Protein AF-A0A2V7TY76-F1 (afdb_monomer_lite)

pLDDT: mean 80.86, std 16.81, range [26.09, 98.06]

Radius of gyration: 53.66 Å; chains: 1; bounding box: 111×58×142 Å

Foldseek 3Di:
DVVVVVVVVVVVVVVCCVVVPDDDPDDDDPDDPDDDPLNVDDWAKWKWWAKPQQFIATEGPVLDDDDDPPDDDDQQEDDDVPMDTPDIDIDIQQDWDWDADPVGDTDIDRNVLWHYDHRYDTGGHNVVSRPPPCPDPVNVVVVVVVVVVVVVVVVVVVVCVVDVVNVVVVVVVVVVVCCVVPPDDDPDDDDDDDPDCDVVVVDDWAKWKWWAKPQQAIATEHVVLVDDDPPPDDDDDFEPDDPPIDTQFIFIDIQQKWKWWAWQQQWTATDRNVNWHYDHRHHRTGHVCVRAPEDPPIDTQEIDIGNDQDFQKWKWWAKFQQFIATARSVLPRDHDRNTDGQARADPPMTTHYIDMDNQFFWKWWAKFQQFIAIETSVLWDHDHRYYHGGHQEADDPPMTTQDMEGEDAQKWKWWAAPLGDIDIGHVVVQDYDRGHYHGDRRDHCPDRGHTINYMYIDHDDDPDPDDDDGDRDDD

Sequence (475 aa):
KPKRIDQIVTDELKKIRDDHGDPRRTVLLDAVDEITVEDMIAEEDVAISITHGGYIKRTSISSYRAQHRGGRGRMGMRTKDEDFVDQLFIASTHSYVLIFTDRGRVHWLKVHEIPEVGPQGRGKAVVNLVQLQRLTGLERQKIVDELKEIKVLITDLRDILSKPKRIDQIVTDELKKIRDDHGDPRRTVLLDAVDEITVEDMIAEEDVAISITHGGYIKRTSISSYRAQHRGGRGRMGMRTKDEDFVDQLFIASTHSYVLIFTDRGRVHWLKVHEIPEVGPQGRGKAVVNLVQLQPREKIAAFAAVKEFVSGRYVLLATRKGIVKKTELSAFANPRAGGIIALSVEDDDALIEAVLTGGADEILLATKDGMAIHFSEEDVRPMGRAAYGVKGIELDTGDEVVALEVVAAGGTVLTVTANGYGKKTSLDEYRVQSRGGKGLINIKTTGRNGPVRDAHHRKGYDHSPEHGGHLDHRP

Secondary structure (DSSP, 8-state):
-HHHHHHHHHHHHHHHHHHH-PPP------------GGGGS---EEEEEEETTSEEEEEEGGGS----TTPPPP--S-PPTT--EEEEEEEETT-EEEEE-TTS-EEEEEGGGSPB--TTS--EEHHHHHS-TT-SHHHHHHHHHHHHHHHHHHHHHHHHHH-HHHHHHHHHHHHHHHHHHH----SS----------GGGGS---EEEEEEETT-EEEEEEGGGG-PPPTTPPPPP----STT--EEEEEEEETT-EEEEEETTSEEEEEEGGGSPB--TT---EEGGGTS-PPTT--EEEEEEES---TT-EEEEEETTSEEEEEEGGGG-S--TT-EES----TT--EEEEEEE-SS-EEEEEETTSEEEEEEGGGS-B--TT---EE-SPPPTT--EEEEEEE-TT-EEEEEETTS-EEEEEGGGS----TTS--EE-S--TTTT-SEEEEEEE-----------------

Structure (mmCIF, N/CA/C/O backbone):
data_AF-A0A2V7TY76-F1
#
_entry.id   AF-A0A2V7TY76-F1
#
loop_
_atom_site.group_PDB
_atom_site.id
_atom_site.type_symbol
_atom_site.label_atom_id
_atom_site.label_alt_id
_atom_site.label_comp_id
_atom_site.label_asym_id
_atom_site.label_entity_id
_atom_site.label_seq_id
_atom_site.pdbx_PDB_ins_code
_atom_site.Cartn_x
_atom_site.Cartn_y
_atom_site.Cartn_z
_atom_site.occupancy
_atom_site.B_iso_or_equiv
_atom_site.auth_seq_id
_atom_site.auth_comp_id
_atom_site.auth_asym_id
_atom_site.auth_atom_id
_atom_site.pdbx_PDB_model_num
ATOM 1 N N . LYS A 1 1 ? 7.248 14.989 -27.855 1.00 51.56 1 LYS A N 1
ATOM 2 C CA . LYS A 1 1 ? 6.792 15.989 -28.859 1.00 51.56 1 LYS A CA 1
ATOM 3 C C . LYS A 1 1 ? 7.811 15.997 -29.998 1.00 51.56 1 LYS A C 1
ATOM 5 O O . LYS A 1 1 ? 8.984 16.081 -29.660 1.00 51.56 1 LYS A O 1
ATOM 10 N N . PRO A 1 2 ? 7.400 15.936 -31.276 1.00 56.03 2 PRO A N 1
ATOM 11 C CA . PRO A 1 2 ? 8.298 15.790 -32.436 1.00 56.03 2 PRO A CA 1
ATOM 12 C C . PRO A 1 2 ? 9.459 16.795 -32.450 1.00 56.03 2 PRO A C 1
ATOM 14 O O . PRO A 1 2 ? 10.612 16.404 -32.524 1.00 56.03 2 PRO A O 1
ATOM 17 N N . LYS A 1 3 ? 9.170 18.069 -32.151 1.00 61.34 3 LYS A N 1
ATOM 18 C CA . LYS A 1 3 ? 10.180 19.138 -32.039 1.00 61.34 3 LYS A CA 1
ATOM 19 C C . LYS A 1 3 ? 11.286 18.890 -31.003 1.00 61.34 3 LYS A C 1
ATOM 21 O O . LYS A 1 3 ? 12.364 19.447 -31.121 1.00 61.34 3 LYS A O 1
ATOM 26 N N . ARG A 1 4 ? 11.017 18.094 -29.960 1.00 64.56 4 ARG A N 1
ATOM 27 C CA . ARG A 1 4 ? 12.020 17.751 -28.938 1.00 64.56 4 ARG A CA 1
ATOM 28 C C . ARG A 1 4 ? 12.957 16.647 -29.429 1.00 64.56 4 ARG A C 1
ATOM 30 O O . ARG A 1 4 ? 14.091 16.612 -28.987 1.00 64.56 4 ARG A O 1
ATOM 37 N N . ILE A 1 5 ? 12.489 15.783 -30.331 1.00 69.38 5 ILE A N 1
ATOM 38 C CA . ILE A 1 5 ? 13.312 14.739 -30.950 1.00 69.38 5 ILE A CA 1
ATOM 39 C C . ILE A 1 5 ? 14.269 15.386 -31.952 1.00 69.38 5 ILE A C 1
ATOM 41 O O . ILE A 1 5 ? 15.462 15.147 -31.855 1.00 69.38 5 ILE A O 1
ATOM 45 N N . ASP A 1 6 ? 13.782 16.295 -32.802 1.00 71.81 6 ASP A N 1
ATOM 46 C CA . ASP A 1 6 ? 14.646 17.043 -33.732 1.00 71.81 6 ASP A CA 1
ATOM 47 C C . ASP A 1 6 ? 15.729 17.839 -32.994 1.00 71.81 6 ASP A C 1
ATOM 49 O O . ASP A 1 6 ? 16.878 17.885 -33.428 1.00 71.81 6 ASP A O 1
ATOM 53 N N . GLN A 1 7 ? 15.379 18.427 -31.844 1.00 77.56 7 GLN A N 1
ATOM 54 C CA . GLN A 1 7 ? 16.335 19.136 -30.997 1.00 77.56 7 GLN A CA 1
ATOM 55 C C . GLN A 1 7 ? 17.410 18.187 -30.452 1.00 77.56 7 GLN A C 1
ATOM 57 O O . GLN A 1 7 ? 18.590 18.486 -30.573 1.00 77.56 7 GLN A O 1
ATOM 62 N N . ILE A 1 8 ? 17.012 17.023 -29.925 1.00 78.38 8 ILE A N 1
ATOM 63 C CA . ILE A 1 8 ? 17.945 16.015 -29.398 1.00 78.38 8 ILE A CA 1
ATOM 64 C C . ILE A 1 8 ? 18.861 15.484 -30.506 1.00 78.38 8 ILE A C 1
ATOM 66 O O . ILE A 1 8 ? 20.065 15.408 -30.303 1.00 78.38 8 ILE A O 1
ATOM 70 N N . VAL A 1 9 ? 18.322 15.191 -31.693 1.00 78.31 9 VAL A N 1
ATOM 71 C CA . VAL A 1 9 ? 19.112 14.729 -32.846 1.00 78.31 9 VAL A CA 1
ATOM 72 C C . VAL A 1 9 ? 20.100 15.805 -33.296 1.00 78.31 9 VAL A C 1
ATOM 74 O O . VAL A 1 9 ? 21.259 15.512 -33.568 1.00 78.31 9 VAL A O 1
ATOM 77 N N . THR A 1 10 ? 19.674 17.068 -33.334 1.00 79.56 10 THR A N 1
ATOM 78 C CA . THR A 1 10 ? 20.558 18.190 -33.685 1.00 79.56 10 THR A CA 1
ATOM 79 C C . THR A 1 10 ? 21.674 18.368 -32.655 1.00 79.56 10 THR A C 1
ATOM 81 O O . THR A 1 10 ? 22.819 18.638 -33.024 1.00 79.56 10 THR A O 1
ATOM 84 N N . ASP A 1 11 ? 21.351 18.213 -31.371 1.00 82.50 11 ASP A N 1
ATOM 85 C CA . ASP A 1 11 ? 22.307 18.347 -30.275 1.00 82.50 11 ASP A CA 1
ATOM 86 C C . ASP A 1 11 ? 23.301 17.170 -30.258 1.00 82.50 11 ASP A C 1
ATOM 88 O O . ASP A 1 11 ? 24.498 17.393 -30.078 1.00 82.50 11 ASP A O 1
ATOM 92 N N . GLU A 1 12 ? 22.856 15.942 -30.547 1.00 81.94 12 GLU A N 1
ATOM 93 C CA . GLU A 1 12 ? 23.747 14.785 -30.713 1.00 81.94 12 GLU A CA 1
ATOM 94 C C . GLU A 1 12 ? 24.647 14.907 -31.946 1.00 81.94 12 GLU A C 1
ATOM 96 O O . GLU A 1 12 ? 25.845 14.649 -31.847 1.00 81.94 12 GLU A O 1
ATOM 101 N N . LEU A 1 13 ? 24.127 15.366 -33.090 1.00 77.75 13 LEU A N 1
ATOM 102 C CA . LEU A 1 13 ? 24.933 15.581 -34.299 1.00 77.75 13 LEU A CA 1
ATOM 103 C C . LEU A 1 13 ? 26.002 16.659 -34.095 1.00 77.75 13 LEU A C 1
ATOM 105 O O . LEU A 1 13 ? 27.120 16.520 -34.594 1.00 77.75 13 LEU A O 1
ATOM 109 N N . LYS A 1 14 ? 25.686 17.720 -33.341 1.00 77.94 14 LYS A N 1
ATOM 110 C CA . LYS A 1 14 ? 26.686 18.715 -32.927 1.00 77.94 14 LYS A CA 1
ATOM 111 C C . LYS A 1 14 ? 27.752 18.090 -32.043 1.00 77.94 14 LYS A C 1
ATOM 113 O O . LYS A 1 14 ? 28.927 18.316 -32.295 1.00 77.94 14 LYS A O 1
ATOM 118 N N . LYS A 1 15 ? 27.348 17.278 -31.067 1.00 80.38 15 LYS A N 1
ATOM 119 C CA . LYS A 1 15 ? 28.274 16.607 -30.155 1.00 80.38 15 LYS A CA 1
ATOM 120 C C . LYS A 1 15 ? 29.231 15.676 -30.906 1.00 80.38 15 LYS A C 1
ATOM 122 O O . LYS A 1 15 ? 30.433 15.785 -30.734 1.00 80.38 15 LYS A O 1
ATOM 127 N N . ILE A 1 16 ? 28.717 14.871 -31.840 1.00 79.12 16 ILE A N 1
ATOM 128 C CA . ILE A 1 16 ? 29.528 14.001 -32.710 1.00 79.12 16 ILE A CA 1
ATOM 129 C C . ILE A 1 16 ? 30.498 14.820 -33.572 1.00 79.12 16 ILE A C 1
ATOM 131 O O . ILE A 1 16 ? 31.661 14.450 -33.711 1.00 79.12 16 ILE A O 1
ATOM 135 N N . ARG A 1 17 ? 30.041 15.936 -34.152 1.00 73.50 17 ARG A N 1
ATOM 136 C CA . ARG A 1 17 ? 30.896 16.826 -34.949 1.00 73.50 17 ARG A CA 1
ATOM 137 C C . ARG A 1 17 ? 31.987 17.484 -34.104 1.00 73.50 17 ARG A C 1
ATOM 139 O O . ARG A 1 17 ? 33.079 17.686 -34.614 1.00 73.50 17 ARG A O 1
ATOM 146 N N . ASP A 1 18 ? 31.697 17.843 -32.861 1.00 77.06 18 ASP A N 1
ATOM 147 C CA . ASP A 1 18 ? 32.663 18.500 -31.982 1.00 77.06 18 ASP A CA 1
ATOM 148 C C . ASP A 1 18 ? 33.666 17.477 -31.398 1.00 77.06 18 ASP A C 1
ATOM 150 O O . ASP A 1 18 ? 34.850 17.786 -31.288 1.00 77.06 18 ASP A O 1
ATOM 154 N N . ASP A 1 19 ? 33.228 16.239 -31.128 1.00 78.31 19 ASP A N 1
ATOM 155 C CA . ASP A 1 19 ? 34.069 15.146 -30.612 1.00 78.31 19 ASP A CA 1
ATOM 156 C C . ASP A 1 19 ? 34.956 14.498 -31.700 1.00 78.31 19 ASP A C 1
ATOM 158 O O . ASP A 1 19 ? 36.057 14.026 -31.411 1.00 78.31 19 ASP A O 1
ATOM 162 N N . HIS A 1 20 ? 34.495 14.472 -32.958 1.00 77.12 20 HIS A N 1
ATOM 163 C CA . HIS A 1 20 ? 35.175 13.808 -34.085 1.00 77.12 20 HIS A CA 1
ATOM 164 C C . HIS A 1 20 ? 35.512 14.749 -35.254 1.00 77.12 20 HIS A C 1
ATOM 166 O O . HIS A 1 20 ? 35.843 14.296 -36.353 1.00 77.12 20 HIS A O 1
ATOM 172 N N . GLY A 1 21 ? 35.401 16.060 -35.046 1.00 62.66 21 GLY A N 1
ATOM 173 C CA . GLY A 1 21 ? 35.669 17.070 -36.062 1.00 62.66 21 GLY A CA 1
ATOM 174 C C . GLY A 1 21 ? 37.159 17.219 -36.330 1.00 62.66 21 GLY A C 1
ATOM 175 O O . GLY A 1 21 ? 37.885 17.782 -35.517 1.00 62.66 21 GLY A O 1
ATOM 176 N N . ASP A 1 22 ? 37.601 16.769 -37.500 1.00 72.44 22 ASP A N 1
ATOM 177 C CA . ASP A 1 22 ? 38.977 16.949 -37.957 1.00 72.44 22 ASP A CA 1
ATOM 178 C C . ASP A 1 22 ? 39.088 18.170 -38.891 1.00 72.44 22 ASP A C 1
ATOM 180 O O . ASP A 1 22 ? 38.204 18.402 -39.728 1.00 72.44 22 ASP A O 1
ATOM 184 N N . PRO A 1 23 ? 40.176 18.959 -38.814 1.00 61.03 23 PRO A N 1
ATOM 185 C CA . PRO A 1 23 ? 40.422 20.019 -39.779 1.00 61.03 23 PRO A CA 1
ATOM 186 C C . PRO A 1 23 ? 40.577 19.425 -41.182 1.00 61.03 23 PRO A C 1
ATOM 188 O O . PRO A 1 23 ? 41.178 18.364 -41.381 1.00 61.03 23 PRO A O 1
ATOM 191 N N . ARG A 1 24 ? 40.040 20.127 -42.185 1.00 59.12 24 ARG A N 1
ATOM 192 C CA . ARG A 1 24 ? 40.115 19.697 -43.583 1.00 59.12 24 ARG A CA 1
ATOM 193 C C . ARG A 1 24 ? 41.585 19.568 -43.992 1.00 59.12 24 ARG A C 1
ATOM 195 O O . ARG A 1 24 ? 42.316 20.551 -44.014 1.00 59.12 24 ARG A O 1
ATOM 202 N N . ARG A 1 25 ? 42.009 18.347 -44.326 1.00 63.25 25 ARG A N 1
ATOM 203 C CA . ARG A 1 25 ? 43.404 18.030 -44.690 1.00 63.25 25 ARG A CA 1
ATOM 204 C C . ARG A 1 25 ? 43.747 18.353 -46.149 1.00 63.25 25 ARG A C 1
ATOM 206 O O . ARG A 1 25 ? 44.901 18.236 -46.543 1.00 63.25 25 ARG A O 1
ATOM 213 N N . THR A 1 26 ? 42.755 18.742 -46.949 1.00 56.16 26 THR A N 1
ATOM 214 C CA . THR A 1 26 ? 42.905 19.099 -48.364 1.00 56.16 26 THR A CA 1
ATOM 215 C C . THR A 1 26 ? 42.568 20.568 -48.599 1.00 56.16 26 THR A C 1
ATOM 217 O O . THR A 1 26 ? 41.610 21.099 -48.033 1.00 56.16 26 THR A O 1
ATOM 220 N N . VAL A 1 27 ? 43.347 21.215 -49.465 1.00 55.50 27 VAL A N 1
ATOM 221 C CA . VAL A 1 27 ? 43.114 22.578 -49.958 1.00 55.50 27 VAL A CA 1
ATOM 222 C C . VAL A 1 27 ? 42.645 22.467 -51.405 1.00 55.50 27 VAL A C 1
ATOM 224 O O . VAL A 1 27 ? 43.266 21.761 -52.196 1.00 55.50 27 VAL A O 1
ATOM 227 N N . LEU A 1 28 ? 41.540 23.130 -51.746 1.00 48.59 28 LEU A N 1
ATOM 228 C CA . LEU A 1 28 ? 41.142 23.314 -53.141 1.00 48.59 28 LEU A CA 1
ATOM 229 C C . LEU A 1 28 ? 41.952 24.485 -53.699 1.00 48.59 28 LEU A C 1
ATOM 231 O O . LEU A 1 28 ? 41.842 25.603 -53.202 1.00 48.59 28 LEU A O 1
ATOM 235 N N . LEU A 1 29 ? 42.803 24.201 -54.682 1.00 40.28 29 LEU A N 1
ATOM 236 C CA . LEU A 1 29 ? 43.486 25.217 -55.472 1.00 40.28 29 LEU A CA 1
ATOM 237 C C . LEU A 1 29 ? 42.551 25.626 -56.612 1.00 40.28 29 LEU A C 1
ATOM 239 O O . LEU A 1 29 ? 42.327 24.840 -57.531 1.00 40.28 29 LEU A O 1
ATOM 243 N N . ASP A 1 30 ? 42.018 26.846 -56.550 1.00 45.06 30 ASP A N 1
ATOM 244 C CA . ASP A 1 30 ? 41.365 27.495 -57.691 1.00 45.06 30 ASP A CA 1
ATOM 245 C C . ASP A 1 30 ? 42.445 27.922 -58.695 1.00 45.06 30 ASP A C 1
ATOM 247 O O . ASP A 1 30 ? 42.882 29.070 -58.730 1.00 45.06 30 ASP A O 1
ATOM 251 N N . ALA A 1 31 ? 42.936 26.961 -59.472 1.00 47.25 31 ALA A N 1
ATOM 252 C CA . ALA A 1 31 ? 43.725 27.213 -60.668 1.00 47.25 31 ALA A CA 1
ATOM 253 C C . ALA A 1 31 ? 43.574 26.016 -61.606 1.00 47.25 31 ALA A C 1
ATOM 255 O O . ALA A 1 31 ? 44.325 25.045 -61.527 1.00 47.25 31 ALA A O 1
ATOM 256 N N . VAL A 1 32 ? 42.584 26.082 -62.489 1.00 44.44 32 VAL A N 1
ATOM 257 C CA . VAL A 1 32 ? 42.601 25.296 -63.721 1.00 44.44 32 VAL A CA 1
ATOM 258 C C . VAL A 1 32 ? 42.246 26.260 -64.842 1.00 44.44 32 VAL A C 1
ATOM 260 O O . VAL A 1 32 ? 41.092 26.362 -65.248 1.00 44.44 32 VAL A O 1
ATOM 263 N N . ASP A 1 33 ? 43.248 27.005 -65.304 1.00 45.59 33 ASP A N 1
ATOM 264 C CA . ASP A 1 33 ? 43.256 27.376 -66.715 1.00 45.59 33 ASP A CA 1
ATOM 265 C C . ASP A 1 33 ? 43.289 26.058 -67.506 1.00 45.59 33 ASP A C 1
ATOM 267 O O . ASP A 1 33 ? 43.984 25.114 -67.114 1.00 45.59 33 ASP A O 1
ATOM 271 N N . GLU A 1 34 ? 42.458 25.947 -68.543 1.00 51.25 34 GLU A N 1
ATOM 272 C CA . GLU A 1 34 ? 42.319 24.740 -69.361 1.00 51.25 34 GLU A CA 1
ATOM 273 C C . GLU A 1 34 ? 43.696 24.268 -69.851 1.00 51.25 34 GLU A C 1
ATOM 275 O O . GLU A 1 34 ? 44.279 24.868 -70.749 1.00 51.25 34 GLU A O 1
ATOM 280 N N . ILE A 1 35 ? 44.215 23.181 -69.268 1.00 52.81 35 ILE A N 1
ATOM 281 C CA . ILE A 1 35 ? 45.401 22.496 -69.787 1.00 52.81 35 ILE A CA 1
ATOM 282 C C . ILE A 1 35 ? 45.016 21.970 -71.166 1.00 52.81 35 ILE A C 1
ATOM 284 O O . ILE A 1 35 ? 44.191 21.058 -71.288 1.00 52.81 35 ILE A O 1
ATOM 288 N N . THR A 1 36 ? 45.592 22.550 -72.212 1.00 55.66 36 THR A N 1
ATOM 289 C CA . THR A 1 36 ? 45.412 22.028 -73.562 1.00 55.66 36 THR A CA 1
ATOM 290 C C . THR A 1 36 ? 46.313 20.808 -73.742 1.00 55.66 36 THR A C 1
ATOM 292 O O . THR A 1 36 ? 47.343 20.660 -73.087 1.00 55.66 36 THR A O 1
ATOM 295 N N . VAL A 1 37 ? 45.953 19.896 -74.649 1.00 54.59 37 VAL A N 1
ATOM 296 C CA . VAL A 1 37 ? 46.792 18.719 -74.967 1.00 54.59 37 VAL A CA 1
ATOM 297 C C . VAL A 1 37 ? 48.213 19.137 -75.390 1.00 54.59 37 VAL A C 1
ATOM 299 O O . VAL A 1 37 ? 49.159 18.372 -75.230 1.00 54.59 37 VAL A O 1
ATOM 302 N N . GLU A 1 38 ? 48.369 20.363 -75.891 1.00 55.94 38 GLU A N 1
ATOM 303 C CA . GLU A 1 38 ? 49.632 20.960 -76.330 1.00 55.94 38 GLU A CA 1
ATOM 304 C C . GLU A 1 38 ? 50.581 21.257 -75.158 1.00 55.94 38 GLU A C 1
ATOM 306 O O . GLU A 1 38 ? 51.792 21.092 -75.312 1.00 55.94 38 GLU A O 1
ATOM 311 N N . ASP A 1 39 ? 50.035 21.579 -73.981 1.00 56.41 39 ASP A N 1
ATOM 312 C CA . ASP A 1 39 ? 50.787 21.841 -72.745 1.00 56.41 39 ASP A CA 1
ATOM 313 C C . ASP A 1 39 ? 51.310 20.549 -72.090 1.00 56.41 39 ASP A C 1
ATOM 315 O O . ASP A 1 39 ? 52.220 20.579 -71.261 1.00 56.41 39 ASP A O 1
ATOM 319 N N . MET A 1 40 ? 50.745 19.393 -72.463 1.00 59.50 40 MET A N 1
ATOM 320 C CA . MET A 1 40 ? 51.156 18.074 -71.961 1.00 59.50 40 MET A CA 1
ATOM 321 C C . MET A 1 40 ? 52.259 17.414 -72.803 1.00 59.50 40 MET A C 1
ATOM 323 O O . MET A 1 40 ? 52.826 16.402 -72.382 1.00 59.50 40 MET A O 1
ATOM 327 N N . ILE A 1 41 ? 52.552 17.937 -73.997 1.00 66.50 41 ILE A N 1
ATOM 328 C CA . ILE A 1 41 ? 53.585 17.398 -74.890 1.00 66.50 41 ILE A CA 1
ATOM 329 C C . ILE A 1 41 ? 54.893 18.128 -74.593 1.00 66.50 41 ILE A C 1
ATOM 331 O O . ILE A 1 41 ? 54.955 19.351 -74.667 1.00 66.50 41 ILE A O 1
ATOM 335 N N . ALA A 1 42 ? 55.951 17.382 -74.270 1.00 67.44 42 ALA A N 1
ATOM 336 C CA . ALA A 1 42 ? 57.272 17.964 -74.063 1.00 67.44 42 ALA A CA 1
ATOM 337 C C . ALA A 1 42 ? 57.788 18.586 -75.369 1.00 67.44 42 ALA A C 1
ATOM 339 O O . ALA A 1 42 ? 57.750 17.935 -76.412 1.00 67.44 42 ALA A O 1
ATOM 340 N N . GLU A 1 43 ? 58.268 19.828 -75.308 1.00 78.06 43 GLU A N 1
ATOM 341 C CA . GLU A 1 43 ? 58.945 20.462 -76.436 1.00 78.06 43 GLU A CA 1
ATOM 342 C C . GLU A 1 43 ? 60.310 19.791 -76.640 1.00 78.06 43 GLU A C 1
ATOM 344 O O . GLU A 1 43 ? 61.230 19.955 -75.837 1.00 78.06 43 GLU A O 1
ATOM 349 N N . GLU A 1 44 ? 60.429 18.987 -77.697 1.00 82.06 44 GLU A N 1
ATOM 350 C CA . GLU A 1 44 ? 61.683 18.339 -78.078 1.00 82.06 44 GLU A CA 1
ATOM 351 C C . GLU A 1 44 ? 61.951 18.454 -79.582 1.00 82.06 44 GLU A C 1
ATOM 353 O O . GLU A 1 44 ? 61.038 18.439 -80.413 1.00 82.06 44 GLU A O 1
ATOM 358 N N . ASP A 1 45 ? 63.233 18.526 -79.940 1.00 85.25 45 ASP A N 1
ATOM 359 C CA . ASP A 1 45 ? 63.669 18.440 -81.329 1.00 85.25 45 ASP A CA 1
ATOM 360 C C . ASP A 1 45 ? 63.680 16.979 -81.791 1.00 85.25 45 ASP A C 1
ATOM 362 O O . ASP A 1 45 ? 64.365 16.111 -81.233 1.00 85.25 45 ASP A O 1
ATOM 366 N N . VAL A 1 46 ? 62.941 16.705 -82.865 1.00 87.81 46 VAL A N 1
ATOM 367 C CA . VAL A 1 46 ? 62.808 15.369 -83.452 1.00 87.81 46 VAL A CA 1
ATOM 368 C C . VAL A 1 46 ? 63.275 15.359 -84.903 1.00 87.81 46 VAL A C 1
ATOM 370 O O . VAL A 1 46 ? 63.120 16.331 -85.642 1.00 87.81 46 VAL A O 1
ATOM 373 N N . ALA A 1 47 ? 63.838 14.231 -85.339 1.00 86.81 47 ALA A N 1
ATOM 374 C CA . ALA A 1 47 ? 64.175 14.009 -86.738 1.00 86.81 47 ALA A CA 1
ATOM 375 C C . ALA A 1 47 ? 62.939 13.503 -87.494 1.00 86.81 47 ALA A C 1
ATOM 377 O O . ALA A 1 47 ? 62.352 12.480 -87.129 1.00 86.81 47 ALA A O 1
ATOM 378 N N . ILE A 1 48 ? 62.563 14.197 -88.565 1.00 88.00 48 ILE A N 1
ATOM 379 C CA . ILE A 1 48 ? 61.446 13.843 -89.442 1.00 88.00 48 ILE A CA 1
ATOM 380 C C . ILE A 1 48 ? 62.013 13.290 -90.741 1.00 88.00 48 ILE A C 1
ATOM 382 O O . ILE A 1 48 ? 62.806 13.949 -91.409 1.00 88.00 48 ILE A O 1
ATOM 386 N N . SER A 1 49 ? 61.592 12.079 -91.106 1.00 86.25 49 SER A N 1
ATOM 387 C CA . SER A 1 49 ? 62.010 11.419 -92.349 1.00 86.25 49 SER A CA 1
ATOM 388 C C . SER A 1 49 ? 60.807 11.124 -93.233 1.00 86.25 49 SER A C 1
ATOM 390 O O . SER A 1 49 ? 59.799 10.593 -92.756 1.00 86.25 49 SER A O 1
ATOM 392 N N . ILE A 1 50 ? 60.932 11.476 -94.514 1.00 85.81 50 ILE A N 1
ATOM 393 C CA . ILE A 1 50 ? 59.934 11.254 -95.561 1.00 85.81 50 ILE A CA 1
ATOM 394 C C . ILE A 1 50 ? 60.573 10.404 -96.659 1.00 85.81 50 ILE A C 1
ATOM 396 O O . ILE A 1 50 ? 61.646 10.741 -97.160 1.00 85.81 50 ILE A O 1
ATOM 400 N N . THR A 1 51 ? 59.938 9.292 -97.022 1.00 84.81 51 THR A N 1
ATOM 401 C CA . THR A 1 51 ? 60.397 8.433 -98.125 1.00 84.81 51 THR A CA 1
ATOM 402 C C . THR A 1 51 ? 59.833 8.872 -99.465 1.00 84.81 51 THR A C 1
ATOM 404 O O . THR A 1 51 ? 58.762 9.480 -99.520 1.00 84.81 51 THR A O 1
ATOM 407 N N . HIS A 1 52 ? 60.516 8.505 -100.550 1.00 81.88 52 HIS A N 1
ATOM 408 C CA . HIS A 1 52 ? 60.040 8.721 -101.917 1.00 81.88 52 HIS A CA 1
ATOM 409 C C . HIS A 1 52 ? 58.668 8.059 -102.155 1.00 81.88 52 HIS A C 1
ATOM 411 O O . HIS A 1 52 ? 57.791 8.639 -102.790 1.00 81.88 52 HIS A O 1
ATOM 417 N N . GLY A 1 53 ? 58.420 6.893 -101.545 1.00 76.25 53 GLY A N 1
ATOM 418 C CA . GLY A 1 53 ? 57.111 6.226 -101.515 1.00 76.25 53 GLY A CA 1
ATOM 419 C C . GLY A 1 53 ? 56.024 6.914 -100.667 1.00 76.25 53 GLY A C 1
ATOM 420 O O . GLY A 1 53 ? 54.947 6.342 -100.480 1.00 76.25 53 GLY A O 1
ATOM 421 N N . GLY A 1 54 ? 56.288 8.106 -100.119 1.00 79.06 54 GLY A N 1
ATOM 422 C CA . GLY A 1 54 ? 55.313 8.938 -99.414 1.00 79.06 54 GLY A CA 1
ATOM 423 C C . GLY A 1 54 ? 55.022 8.512 -97.974 1.00 79.06 54 GLY A C 1
ATOM 424 O O . GLY A 1 54 ? 53.910 8.740 -97.497 1.00 79.06 54 GLY A O 1
ATOM 425 N N . TYR A 1 55 ? 55.972 7.885 -97.269 1.00 85.12 55 TYR A N 1
ATOM 426 C CA . TYR A 1 55 ? 55.838 7.551 -95.843 1.00 85.12 55 TYR A CA 1
ATOM 427 C C . TYR A 1 55 ? 56.564 8.572 -94.970 1.00 85.12 55 TYR A C 1
ATOM 429 O O . TYR A 1 55 ? 57.720 8.869 -95.235 1.00 85.12 55 TYR A O 1
ATOM 437 N N . ILE A 1 56 ? 55.919 9.045 -93.900 1.00 87.50 56 ILE A N 1
ATOM 438 C CA . ILE A 1 56 ? 56.477 10.003 -92.936 1.00 87.50 56 ILE A CA 1
ATOM 439 C C . ILE A 1 56 ? 56.536 9.412 -91.521 1.00 87.50 56 ILE A C 1
ATOM 441 O O . ILE A 1 56 ? 55.630 8.682 -91.095 1.00 87.50 56 ILE A O 1
ATOM 445 N N . LYS A 1 57 ? 57.609 9.723 -90.787 1.00 87.56 57 LYS A N 1
ATOM 446 C CA . LYS A 1 57 ? 57.759 9.432 -89.350 1.00 87.56 57 LYS A CA 1
ATOM 447 C C . LYS A 1 57 ? 58.563 10.514 -88.635 1.00 87.56 57 LYS A C 1
ATOM 449 O O . LYS A 1 57 ? 59.399 11.163 -89.267 1.00 87.56 57 LYS A O 1
ATOM 454 N N . ARG A 1 58 ? 58.367 10.617 -87.317 1.00 89.31 58 ARG A N 1
ATOM 455 C CA . ARG A 1 58 ? 59.261 11.333 -86.399 1.00 89.31 58 ARG A CA 1
ATOM 456 C C . ARG A 1 58 ? 60.017 10.339 -85.520 1.00 89.31 58 ARG A C 1
ATOM 458 O O . ARG A 1 58 ? 59.491 9.282 -85.169 1.00 89.31 58 ARG A O 1
ATOM 465 N N . THR A 1 59 ? 61.252 10.661 -85.177 1.00 85.50 59 THR A N 1
ATOM 466 C CA . THR A 1 59 ? 62.103 9.855 -84.299 1.00 85.50 59 THR A CA 1
ATOM 467 C C . THR A 1 59 ? 62.879 10.814 -83.403 1.00 85.50 59 THR A C 1
ATOM 469 O O . THR A 1 59 ? 63.501 11.748 -83.911 1.00 85.50 59 THR A O 1
ATOM 472 N N . SER A 1 60 ? 62.866 10.599 -82.085 1.00 83.44 60 SER A N 1
ATOM 473 C CA . SER A 1 60 ? 63.660 11.420 -81.160 1.00 83.44 60 SER A CA 1
ATOM 474 C C . SER A 1 60 ? 65.145 11.391 -81.546 1.00 83.44 60 SER A C 1
ATOM 476 O O . SER A 1 60 ? 65.701 10.323 -81.830 1.00 83.44 60 SER A O 1
ATOM 478 N N . ILE A 1 61 ? 65.807 12.554 -81.554 1.00 78.06 61 ILE A N 1
ATOM 479 C CA . ILE A 1 61 ? 67.232 12.677 -81.920 1.00 78.06 61 ILE A CA 1
ATOM 480 C C . ILE A 1 61 ? 68.105 11.822 -80.998 1.00 78.06 61 ILE A C 1
ATOM 482 O O . ILE A 1 61 ? 69.051 11.184 -81.457 1.00 78.06 61 ILE A O 1
ATOM 486 N N . SER A 1 62 ? 67.725 11.723 -79.722 1.00 73.31 62 SER A N 1
ATOM 487 C CA . SER A 1 62 ? 68.383 10.873 -78.722 1.00 73.31 62 SER A CA 1
ATOM 488 C C . SER A 1 62 ? 68.458 9.390 -79.128 1.00 73.31 62 SER A C 1
ATOM 490 O O . SER A 1 62 ? 69.379 8.674 -78.731 1.00 73.31 62 SER A O 1
ATOM 492 N N . SER A 1 63 ? 67.530 8.922 -79.972 1.00 70.38 63 SER A N 1
ATOM 493 C CA . SER A 1 63 ? 67.513 7.545 -80.481 1.00 70.38 63 SER A CA 1
ATOM 494 C C . SER A 1 63 ? 68.586 7.283 -81.547 1.00 70.38 63 SER A C 1
ATOM 496 O O . SER A 1 63 ? 68.926 6.123 -81.816 1.00 70.38 63 SER A O 1
ATOM 498 N N . TYR A 1 64 ? 69.158 8.331 -82.148 1.00 66.94 64 TYR A N 1
ATOM 499 C CA . TYR A 1 64 ? 70.318 8.227 -83.026 1.00 66.94 64 TYR A CA 1
ATOM 500 C C . TYR A 1 64 ? 71.600 8.316 -82.184 1.00 66.94 64 TYR A C 1
ATOM 502 O O . TYR A 1 64 ? 71.938 9.355 -81.628 1.00 66.94 64 TYR A O 1
ATOM 510 N N . ARG A 1 65 ? 72.353 7.210 -82.080 1.00 59.03 65 ARG A N 1
ATOM 511 C CA . ARG A 1 65 ? 73.667 7.229 -81.408 1.00 59.03 65 ARG A CA 1
ATOM 512 C C . ARG A 1 65 ? 74.631 8.148 -82.163 1.00 59.03 65 ARG A C 1
ATOM 514 O O . ARG A 1 65 ? 74.787 7.984 -83.372 1.00 59.03 65 ARG A O 1
ATOM 521 N N . ALA A 1 66 ? 75.344 9.010 -81.437 1.00 55.22 66 ALA A N 1
ATOM 522 C CA . ALA A 1 66 ? 76.462 9.781 -81.974 1.00 55.22 66 ALA A CA 1
ATOM 523 C C . ALA A 1 66 ? 77.496 8.842 -82.626 1.00 55.22 66 ALA A C 1
ATOM 525 O O . ALA A 1 66 ? 77.957 7.882 -82.003 1.00 55.22 66 ALA A O 1
ATOM 526 N N . GLN A 1 67 ? 77.834 9.093 -83.892 1.00 56.41 67 GLN A N 1
ATOM 527 C CA . GLN A 1 67 ? 78.875 8.365 -84.617 1.00 56.41 67 GLN A CA 1
ATOM 528 C C . GLN A 1 67 ? 80.075 9.281 -84.857 1.00 56.41 67 GLN A C 1
ATOM 530 O O . GLN A 1 67 ? 79.921 10.449 -85.207 1.00 56.41 67 GLN A O 1
ATOM 535 N N . HIS A 1 68 ? 81.282 8.740 -84.697 1.00 47.12 68 HIS A N 1
ATOM 536 C CA . HIS A 1 68 ? 82.502 9.423 -85.113 1.00 47.12 68 HIS A CA 1
ATOM 537 C C . HIS A 1 68 ? 82.666 9.365 -86.637 1.00 47.12 68 HIS A C 1
ATOM 539 O O . HIS A 1 68 ? 82.200 8.437 -87.306 1.00 47.12 68 HIS A O 1
ATOM 545 N N . ARG A 1 69 ? 83.348 10.374 -87.184 1.00 36.44 69 ARG A N 1
ATOM 546 C CA . ARG A 1 69 ? 83.624 10.515 -88.618 1.00 36.44 69 ARG A CA 1
ATOM 547 C C . ARG A 1 69 ? 84.314 9.242 -89.146 1.00 36.44 69 ARG A C 1
ATOM 549 O O . ARG A 1 69 ? 85.348 8.853 -88.617 1.00 36.44 69 ARG A O 1
ATOM 556 N N . GLY A 1 70 ? 83.736 8.597 -90.166 1.00 51.28 70 GLY A N 1
ATOM 557 C CA . GLY A 1 70 ? 84.272 7.371 -90.788 1.00 51.28 70 GLY A CA 1
ATOM 558 C C . GLY A 1 70 ? 83.634 6.040 -90.347 1.00 51.28 70 GLY A C 1
ATOM 559 O O . GLY A 1 70 ? 84.069 4.984 -90.800 1.00 51.28 70 GLY A O 1
ATOM 560 N N . GLY A 1 71 ? 82.605 6.050 -89.491 1.00 55.94 71 GLY A N 1
ATOM 561 C CA . GLY A 1 71 ? 81.862 4.836 -89.124 1.00 55.94 71 GLY A CA 1
ATOM 562 C C . GLY A 1 71 ? 80.993 4.268 -90.260 1.00 55.94 71 GLY A C 1
ATOM 563 O O . GLY A 1 71 ? 80.498 5.008 -91.108 1.00 55.94 71 GLY A O 1
ATOM 564 N N . ARG A 1 72 ? 80.750 2.945 -90.258 1.00 51.59 72 ARG A N 1
ATOM 565 C CA . ARG A 1 72 ? 79.703 2.334 -91.101 1.00 51.59 72 ARG A CA 1
ATOM 566 C C . ARG A 1 72 ? 78.339 2.879 -90.657 1.00 51.59 72 ARG A C 1
ATOM 568 O O . ARG A 1 72 ? 77.945 2.688 -89.504 1.00 51.59 72 ARG A O 1
ATOM 575 N N . GLY A 1 73 ? 77.647 3.572 -91.562 1.00 55.56 73 GLY A N 1
ATOM 576 C CA . GLY A 1 73 ? 76.349 4.193 -91.292 1.00 55.56 73 GLY A CA 1
ATOM 577 C C . GLY A 1 73 ? 75.320 3.188 -90.763 1.00 55.56 73 GLY A C 1
ATOM 578 O O . GLY A 1 73 ? 75.311 2.019 -91.152 1.00 55.56 73 GLY A O 1
ATOM 579 N N . ARG A 1 74 ? 74.457 3.634 -89.843 1.00 61.28 74 ARG A N 1
ATOM 580 C CA . ARG A 1 74 ? 73.320 2.840 -89.352 1.00 61.28 74 ARG A CA 1
ATOM 581 C C . ARG A 1 74 ? 72.103 3.072 -90.243 1.00 61.28 74 ARG A C 1
ATOM 583 O O . ARG A 1 74 ? 71.825 4.200 -90.631 1.00 61.28 74 ARG A O 1
ATOM 590 N N . MET A 1 75 ? 71.344 2.011 -90.500 1.00 59.09 75 MET A N 1
ATOM 591 C CA . MET A 1 75 ? 70.067 2.099 -91.209 1.00 59.09 75 MET A CA 1
ATOM 592 C C . MET A 1 75 ? 69.071 2.946 -90.396 1.00 59.09 75 MET A C 1
ATOM 594 O O . MET A 1 75 ? 68.674 2.550 -89.299 1.00 59.09 75 MET A O 1
ATOM 598 N N . GLY A 1 76 ? 68.717 4.126 -90.918 1.00 59.59 76 GLY A N 1
ATOM 599 C CA . GLY A 1 76 ? 67.851 5.118 -90.260 1.00 59.59 76 GLY A CA 1
ATOM 600 C C . GLY A 1 76 ? 66.357 5.008 -90.595 1.00 59.59 76 GLY A C 1
ATOM 601 O O . GLY A 1 76 ? 65.533 5.642 -89.937 1.00 59.59 76 GLY A O 1
ATOM 602 N N . MET A 1 77 ? 65.998 4.208 -91.602 1.00 65.44 77 MET A N 1
ATOM 603 C CA . MET A 1 77 ? 64.627 3.810 -91.921 1.00 65.44 77 MET A CA 1
ATOM 604 C C . MET A 1 77 ? 64.667 2.511 -92.726 1.00 65.44 77 MET A C 1
ATOM 606 O O . MET A 1 77 ? 65.508 2.364 -93.609 1.00 65.44 77 MET A O 1
ATOM 610 N N . ARG A 1 78 ? 63.786 1.556 -92.412 1.00 65.88 78 ARG A N 1
ATOM 611 C CA . ARG A 1 78 ? 63.642 0.325 -93.195 1.00 65.88 78 ARG A CA 1
ATOM 612 C C . ARG A 1 78 ? 62.679 0.591 -94.349 1.00 65.88 78 ARG A C 1
ATOM 614 O O . ARG A 1 78 ? 61.491 0.816 -94.114 1.00 65.88 78 ARG A O 1
ATOM 621 N N . THR A 1 79 ? 63.193 0.585 -95.568 1.00 61.88 79 THR A N 1
ATOM 622 C CA . THR A 1 79 ? 62.417 0.747 -96.800 1.00 61.88 79 THR A CA 1
ATOM 623 C C . THR A 1 79 ? 62.128 -0.618 -97.438 1.00 61.88 79 THR A C 1
ATOM 625 O O . THR A 1 79 ? 62.736 -1.623 -97.060 1.00 61.88 79 THR A O 1
ATOM 628 N N . LYS A 1 80 ? 61.125 -0.702 -98.323 1.00 64.69 80 LYS A N 1
ATOM 629 C CA . LYS A 1 80 ? 60.976 -1.875 -99.206 1.00 64.69 80 LYS A CA 1
ATOM 630 C C . LYS A 1 80 ? 62.081 -1.829 -100.263 1.00 64.69 80 LYS A C 1
ATOM 632 O O . LYS A 1 80 ? 62.628 -0.752 -100.488 1.00 64.69 80 LYS A O 1
ATOM 637 N N . ASP A 1 81 ? 62.371 -2.963 -100.899 1.00 58.38 81 ASP A N 1
ATOM 638 C CA . ASP A 1 81 ? 63.273 -3.002 -102.052 1.00 58.38 81 ASP A CA 1
ATOM 639 C C . ASP A 1 81 ? 62.868 -1.883 -103.034 1.00 58.38 81 ASP A C 1
ATOM 641 O O . ASP A 1 81 ? 61.705 -1.807 -103.429 1.00 58.38 81 ASP A O 1
ATOM 645 N N . GLU A 1 82 ? 63.816 -0.977 -103.311 1.00 66.38 82 GLU A N 1
ATOM 646 C CA . GLU A 1 82 ? 63.719 0.246 -104.141 1.00 66.38 82 GLU A CA 1
ATOM 647 C C . GLU A 1 82 ? 63.167 1.559 -103.520 1.00 66.38 82 GLU A C 1
ATOM 649 O O . GLU A 1 82 ? 63.266 2.594 -104.174 1.00 66.38 82 GLU A O 1
ATOM 654 N N . ASP A 1 83 ? 62.678 1.609 -102.269 1.00 74.31 83 ASP A N 1
ATOM 655 C CA . ASP A 1 83 ? 62.289 2.887 -101.613 1.00 74.31 83 ASP A CA 1
ATOM 656 C C . ASP A 1 83 ? 63.465 3.495 -100.808 1.00 74.31 83 ASP A C 1
ATOM 658 O O . ASP A 1 83 ? 64.293 2.775 -100.242 1.00 74.31 83 ASP A O 1
ATOM 662 N N . PHE A 1 84 ? 63.558 4.826 -100.737 1.00 76.62 84 PHE A N 1
ATOM 663 C CA . PHE A 1 84 ? 64.630 5.552 -100.037 1.00 76.62 84 PHE A CA 1
ATOM 664 C C . PHE A 1 84 ? 64.099 6.818 -99.349 1.00 76.62 84 PHE A C 1
ATOM 666 O O . PHE A 1 84 ? 63.018 7.312 -99.663 1.00 76.62 84 PHE A O 1
ATOM 673 N N . VAL A 1 85 ? 64.841 7.328 -98.361 1.00 78.69 85 VAL A N 1
ATOM 674 C CA . VAL A 1 85 ? 64.505 8.592 -97.685 1.00 78.69 85 VAL A CA 1
ATOM 675 C C . VAL A 1 85 ? 64.813 9.746 -98.636 1.00 78.69 85 VAL A C 1
ATOM 677 O O . VAL A 1 85 ? 65.972 9.945 -98.988 1.00 78.69 85 VAL A O 1
ATOM 680 N N . ASP A 1 86 ? 63.780 10.479 -99.042 1.00 82.06 86 ASP A N 1
ATOM 681 C CA . ASP A 1 86 ? 63.868 11.610 -99.972 1.00 82.06 86 ASP A CA 1
ATOM 682 C C . ASP A 1 86 ? 64.140 12.922 -99.222 1.00 82.06 86 ASP A C 1
ATOM 684 O O . ASP A 1 86 ? 64.939 13.749 -99.652 1.00 82.06 86 ASP A O 1
ATOM 688 N N . GLN A 1 87 ? 63.532 13.085 -98.040 1.00 83.12 87 GLN A N 1
ATOM 689 C CA . GLN A 1 87 ? 63.726 14.262 -97.191 1.00 83.12 87 GLN A CA 1
ATOM 690 C C . GLN A 1 87 ? 63.968 13.874 -95.731 1.00 83.12 87 GLN A C 1
ATOM 692 O O . GLN A 1 87 ? 63.292 13.006 -95.173 1.00 83.12 87 GLN A O 1
ATOM 697 N N . LEU A 1 88 ? 64.928 14.558 -95.105 1.00 85.50 88 LEU A N 1
ATOM 698 C CA . LEU A 1 88 ? 65.255 14.454 -93.686 1.00 85.50 88 LEU A CA 1
ATOM 699 C C . LEU A 1 88 ? 65.519 15.857 -93.134 1.00 85.50 88 LEU A C 1
ATOM 701 O O . LEU A 1 88 ? 66.393 16.561 -93.636 1.00 85.50 88 LEU A O 1
ATOM 705 N N . PHE A 1 89 ? 64.791 16.247 -92.093 1.00 87.38 89 PHE A N 1
ATOM 706 C CA . PHE A 1 89 ? 64.987 17.523 -91.404 1.00 87.38 89 PHE A CA 1
ATOM 707 C C . PHE A 1 89 ? 64.651 17.395 -89.916 1.00 87.38 89 PHE A C 1
ATOM 709 O O . PHE A 1 89 ? 64.054 16.409 -89.484 1.00 87.38 89 PHE A O 1
ATOM 716 N N . ILE A 1 90 ? 65.074 18.379 -89.126 1.00 87.94 90 ILE A N 1
ATOM 717 C CA . ILE A 1 90 ? 64.800 18.457 -87.688 1.00 87.94 90 ILE A CA 1
ATOM 718 C C . ILE A 1 90 ? 63.766 19.556 -87.459 1.00 87.94 90 ILE A C 1
ATOM 720 O O . ILE A 1 90 ? 63.868 20.624 -88.064 1.00 87.94 90 ILE A O 1
ATOM 724 N N . ALA A 1 91 ? 62.780 19.287 -86.609 1.00 88.12 91 ALA A N 1
ATOM 725 C CA . ALA A 1 91 ? 61.800 20.272 -86.169 1.00 88.12 91 ALA A CA 1
ATOM 726 C C . ALA A 1 91 ? 61.383 20.001 -84.718 1.00 88.12 91 ALA A C 1
ATOM 728 O O . ALA A 1 91 ? 61.397 18.848 -84.278 1.00 88.12 91 ALA A O 1
ATOM 729 N N . SER A 1 92 ? 60.967 21.054 -84.012 1.00 88.00 92 SER A N 1
ATOM 730 C CA . SER A 1 92 ? 60.354 20.938 -82.686 1.00 88.00 92 SER A CA 1
ATOM 731 C C . SER A 1 92 ? 58.964 20.298 -82.795 1.00 88.00 92 SER A C 1
ATOM 733 O O . SER A 1 92 ? 58.236 20.522 -83.770 1.00 88.00 92 SER A O 1
ATOM 735 N N . THR A 1 93 ? 58.572 19.514 -81.791 1.00 85.44 93 THR A N 1
ATOM 736 C CA . THR A 1 93 ? 57.255 18.857 -81.682 1.00 85.44 93 THR A CA 1
ATOM 737 C C . THR A 1 93 ? 56.058 19.798 -81.816 1.00 85.44 93 THR A C 1
ATOM 739 O O . THR A 1 93 ? 54.997 19.364 -82.277 1.00 85.44 93 THR A O 1
ATOM 742 N N . HIS A 1 94 ? 56.228 21.077 -81.475 1.00 84.88 94 HIS A N 1
ATOM 743 C CA . HIS A 1 94 ? 55.182 22.107 -81.532 1.00 84.88 94 HIS A CA 1
ATOM 744 C C . HIS A 1 94 ? 55.151 22.868 -82.862 1.00 84.88 94 HIS A C 1
ATOM 746 O O . HIS A 1 94 ? 54.258 23.679 -83.101 1.00 84.88 94 HIS A O 1
ATOM 752 N N . SER A 1 95 ? 56.106 22.602 -83.755 1.00 86.31 95 SER A N 1
ATOM 753 C CA . SER A 1 95 ? 56.164 23.242 -85.069 1.00 86.31 95 SER A CA 1
ATOM 754 C C . SER A 1 95 ? 55.137 22.660 -86.049 1.00 86.31 95 SER A C 1
ATOM 756 O O . SER A 1 95 ? 54.614 21.554 -85.883 1.00 86.31 95 SER A O 1
ATOM 758 N N . TYR A 1 96 ? 54.882 23.408 -87.123 1.00 84.25 96 TYR A N 1
ATOM 759 C CA . TYR A 1 96 ? 54.097 22.952 -88.268 1.00 84.25 96 TYR A CA 1
ATOM 760 C C . TYR A 1 96 ? 55.014 22.589 -89.434 1.00 84.25 96 TYR A C 1
ATOM 762 O O . TYR A 1 96 ? 55.957 23.315 -89.746 1.00 84.25 96 TYR A O 1
ATOM 770 N N . VAL A 1 97 ? 54.690 21.499 -90.125 1.00 84.94 97 VAL A N 1
ATOM 771 C CA . VAL A 1 97 ? 55.311 21.116 -91.396 1.00 84.94 97 VAL A CA 1
ATOM 772 C C . VAL A 1 97 ? 54.334 21.402 -92.525 1.00 84.94 97 VAL A C 1
ATOM 774 O O . VAL A 1 97 ? 53.179 20.980 -92.482 1.00 84.94 97 VAL A O 1
ATOM 777 N N . LEU A 1 98 ? 54.809 22.110 -93.547 1.00 83.06 98 LEU A N 1
ATOM 778 C CA . LEU A 1 98 ? 54.069 22.384 -94.774 1.00 83.06 98 LEU A CA 1
ATOM 779 C C . LEU A 1 98 ? 54.500 21.379 -95.846 1.00 83.06 98 LEU A C 1
ATOM 781 O O . LEU A 1 98 ? 55.634 21.408 -96.318 1.00 83.06 98 LEU A O 1
ATOM 785 N N . ILE A 1 99 ? 53.592 20.486 -96.228 1.00 78.94 99 ILE A N 1
ATOM 786 C CA . ILE A 1 99 ? 53.813 19.471 -97.256 1.00 78.94 99 ILE A CA 1
ATOM 787 C C . ILE A 1 99 ? 53.217 19.973 -98.569 1.00 78.94 99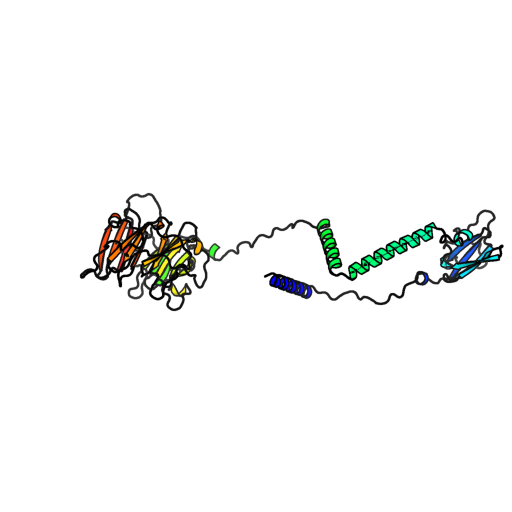 ILE A C 1
ATOM 789 O O . ILE A 1 99 ? 51.997 20.098 -98.707 1.00 78.94 99 ILE A O 1
ATOM 793 N N . PHE A 1 100 ? 54.088 20.246 -99.536 1.00 79.50 100 PHE A N 1
ATOM 794 C CA . PHE A 1 100 ? 53.712 20.632 -100.891 1.00 79.50 100 PHE A CA 1
ATOM 795 C C . PHE A 1 100 ? 53.612 19.382 -101.765 1.00 79.50 100 PHE A C 1
ATOM 797 O O . PHE A 1 100 ? 54.529 18.567 -101.813 1.00 79.50 100 PHE A O 1
ATOM 804 N N . THR A 1 101 ? 52.484 19.223 -102.448 1.00 72.88 101 THR A N 1
ATOM 805 C CA . THR A 1 101 ? 52.253 18.119 -103.390 1.00 72.88 101 THR A CA 1
ATOM 806 C C . THR A 1 101 ? 52.648 18.523 -104.810 1.00 72.88 101 THR A C 1
ATOM 808 O O . THR A 1 101 ? 52.599 19.701 -105.166 1.00 72.88 101 THR A O 1
ATOM 811 N N . ASP A 1 102 ? 52.963 17.538 -105.649 1.00 71.44 102 ASP A N 1
ATOM 812 C CA . ASP A 1 102 ? 53.221 17.689 -107.092 1.00 71.44 102 ASP A CA 1
ATOM 813 C C . ASP A 1 102 ? 52.058 18.354 -107.859 1.00 71.44 102 ASP A C 1
ATOM 815 O O . ASP A 1 102 ? 52.260 18.996 -108.887 1.00 71.44 102 ASP A O 1
ATOM 819 N N . ARG A 1 103 ? 50.836 18.262 -107.322 1.00 73.75 103 ARG A N 1
ATOM 820 C CA . ARG A 1 103 ? 49.623 18.935 -107.820 1.00 73.75 103 ARG A CA 1
ATOM 821 C C . ARG A 1 103 ? 49.430 20.362 -107.287 1.00 73.75 103 ARG A C 1
ATOM 823 O O . ARG A 1 103 ? 48.338 20.912 -107.426 1.00 73.75 103 ARG A O 1
ATOM 830 N N . GLY A 1 104 ? 50.439 20.948 -106.639 1.00 69.44 104 GLY A N 1
ATOM 831 C CA . GLY A 1 104 ? 50.421 22.333 -106.156 1.00 69.44 104 GLY A CA 1
ATOM 832 C C . GLY A 1 104 ? 49.553 22.583 -104.917 1.00 69.44 104 GLY A C 1
ATOM 833 O O . GLY A 1 104 ? 49.261 23.735 -104.602 1.00 69.44 104 GLY A O 1
ATOM 834 N N . ARG A 1 105 ? 49.116 21.535 -104.203 1.00 71.94 105 ARG A N 1
ATOM 835 C CA . ARG A 1 105 ? 48.399 21.682 -102.920 1.00 71.94 105 ARG A CA 1
ATOM 836 C C . ARG A 1 105 ? 49.376 21.729 -101.757 1.00 71.94 105 ARG A C 1
ATOM 838 O O . ARG A 1 105 ? 50.355 20.985 -101.763 1.00 71.94 105 ARG A O 1
ATOM 845 N N . VAL A 1 106 ? 49.049 22.541 -100.756 1.00 75.50 106 VAL A N 1
ATOM 846 C CA . VAL A 1 106 ? 49.796 22.667 -99.501 1.00 75.50 106 VAL A CA 1
ATOM 847 C C . VAL A 1 106 ? 48.979 22.061 -98.368 1.00 75.50 106 VAL A C 1
ATOM 849 O O . VAL A 1 106 ? 47.790 22.355 -98.235 1.00 75.50 106 VAL A O 1
ATOM 852 N N . HIS A 1 107 ? 49.618 21.237 -97.546 1.00 76.69 107 HIS A N 1
ATOM 853 C CA . HIS A 1 107 ? 49.031 20.663 -96.340 1.00 76.69 107 HIS A CA 1
ATOM 854 C C . HIS A 1 107 ? 49.869 21.051 -95.126 1.00 76.69 107 HIS A C 1
ATOM 856 O O . HIS A 1 107 ? 51.068 20.800 -95.113 1.00 76.69 107 HIS A O 1
ATOM 862 N N . TRP A 1 108 ? 49.250 21.650 -94.110 1.00 80.62 108 TRP A N 1
ATOM 863 C CA . TRP A 1 108 ? 49.879 21.819 -92.801 1.00 80.62 108 TRP A CA 1
ATOM 864 C C . TRP A 1 108 ? 49.711 20.543 -91.964 1.00 80.62 108 TRP A C 1
ATOM 866 O O . TRP A 1 108 ? 48.690 19.864 -92.052 1.00 80.62 108 TRP A O 1
ATOM 876 N N . LEU A 1 109 ? 50.709 20.191 -91.162 1.00 81.62 109 LEU A N 1
ATOM 877 C CA . LEU A 1 109 ? 50.634 19.084 -90.210 1.00 81.62 109 LEU A CA 1
ATOM 878 C C . LEU A 1 109 ? 51.414 19.476 -88.955 1.00 81.62 109 LEU A C 1
ATOM 880 O O . LEU A 1 109 ? 52.550 19.941 -89.078 1.00 81.62 109 LEU A O 1
ATOM 884 N N . LYS A 1 110 ? 50.829 19.310 -87.764 1.00 83.94 110 LYS A N 1
ATOM 885 C CA . LYS A 1 110 ? 51.578 19.520 -86.516 1.00 83.94 110 LYS A CA 1
ATOM 886 C C . LYS A 1 110 ? 52.569 18.377 -86.330 1.00 83.94 110 LYS A C 1
ATOM 888 O O . LYS A 1 110 ? 52.220 17.213 -86.535 1.00 83.94 110 LYS A O 1
ATOM 893 N N . VAL A 1 111 ? 53.805 18.685 -85.936 1.00 85.44 111 VAL A N 1
ATOM 894 C CA . VAL A 1 111 ? 54.870 17.671 -85.842 1.00 85.44 111 VAL A CA 1
ATOM 895 C C . VAL A 1 111 ? 54.496 16.537 -84.882 1.00 85.44 111 VAL A C 1
ATOM 897 O O . VAL A 1 111 ? 54.726 15.376 -85.214 1.00 85.44 111 VAL A O 1
ATOM 900 N N . HIS A 1 112 ? 53.854 16.823 -83.746 1.00 82.94 112 HIS A N 1
ATOM 901 C CA . HIS A 1 112 ? 53.426 15.783 -82.800 1.00 82.94 112 HIS A CA 1
ATOM 902 C C . HIS A 1 112 ? 52.359 14.809 -83.350 1.00 82.94 112 HIS A C 1
ATOM 904 O O . HIS A 1 112 ? 52.225 13.703 -82.827 1.00 82.94 112 HIS A O 1
ATOM 910 N N . GLU A 1 113 ? 51.620 15.170 -84.407 1.00 81.31 113 GLU A N 1
ATOM 911 C CA . GLU A 1 113 ? 50.640 14.288 -85.069 1.00 81.31 113 GLU A CA 1
ATOM 912 C C . GLU A 1 113 ? 51.312 13.263 -86.003 1.00 81.31 113 GLU A C 1
ATOM 914 O O . GLU A 1 113 ? 50.701 12.262 -86.394 1.00 81.31 113 GLU A O 1
ATOM 919 N N . ILE A 1 114 ? 52.586 13.478 -86.350 1.00 85.31 114 ILE A N 1
ATOM 920 C CA . ILE A 1 114 ? 53.394 12.525 -87.112 1.00 85.31 114 ILE A CA 1
ATOM 921 C C . ILE A 1 114 ? 53.698 11.314 -86.212 1.00 85.31 114 ILE A C 1
ATOM 923 O O . ILE A 1 114 ? 54.110 11.486 -85.060 1.00 85.31 114 ILE A O 1
ATOM 927 N N . PRO A 1 115 ? 53.547 10.072 -86.712 1.00 85.19 115 PRO A N 1
ATOM 928 C CA . PRO A 1 115 ? 53.802 8.877 -85.916 1.00 85.19 115 PRO A CA 1
ATOM 929 C C . PRO A 1 115 ? 55.253 8.827 -85.430 1.00 85.19 115 PRO A C 1
ATOM 931 O O . PRO A 1 115 ? 56.192 8.881 -86.232 1.00 85.19 115 PRO A O 1
ATOM 934 N N . GLU A 1 116 ? 55.417 8.673 -84.118 1.00 85.44 116 GLU A N 1
ATOM 935 C CA . GLU A 1 116 ? 56.714 8.434 -83.500 1.00 85.44 116 GLU A CA 1
ATOM 936 C C . GLU A 1 116 ? 57.099 6.971 -83.636 1.00 85.44 116 GLU A C 1
ATOM 938 O O . GLU A 1 116 ? 56.389 6.066 -83.193 1.00 85.44 116 GLU A O 1
ATOM 943 N N . VAL A 1 117 ? 58.224 6.732 -84.297 1.00 83.25 117 VAL A N 1
ATOM 944 C CA . VAL A 1 117 ? 58.704 5.383 -84.562 1.00 83.25 117 VAL A CA 1
ATOM 945 C C . VAL A 1 117 ? 60.212 5.361 -84.367 1.00 83.25 117 VAL A C 1
ATOM 947 O O . VAL A 1 117 ? 60.915 6.271 -84.806 1.00 83.25 117 VAL A O 1
ATOM 950 N N . GLY A 1 118 ? 60.731 4.305 -83.736 1.00 76.06 118 GLY A N 1
ATOM 951 C CA . GLY A 1 118 ? 62.174 4.129 -83.573 1.00 76.06 118 GLY A CA 1
ATOM 952 C C . GLY A 1 118 ? 62.927 4.100 -84.919 1.00 76.06 118 GLY A C 1
ATOM 953 O O . GLY A 1 118 ? 62.316 3.891 -85.975 1.00 76.06 118 GLY A O 1
ATOM 954 N N . PRO A 1 119 ? 64.269 4.234 -84.915 1.00 69.00 119 PRO A N 1
ATOM 955 C CA . PRO A 1 119 ? 65.065 4.375 -86.139 1.00 69.00 119 PRO A CA 1
ATOM 956 C C . PRO A 1 119 ? 64.795 3.290 -87.195 1.00 69.00 119 PRO A C 1
ATOM 958 O O . PRO A 1 119 ? 64.753 3.568 -88.386 1.00 69.00 119 PRO A O 1
ATOM 961 N N . GLN A 1 120 ? 64.523 2.049 -86.787 1.00 67.75 120 GLN A N 1
ATOM 962 C CA . GLN A 1 120 ? 64.296 0.944 -87.728 1.00 67.75 120 GLN A CA 1
ATOM 963 C C . GLN A 1 120 ? 62.835 0.732 -88.146 1.00 67.75 120 GLN A C 1
ATOM 965 O O . GLN A 1 120 ? 62.573 -0.078 -89.036 1.00 67.75 120 GLN A O 1
ATOM 970 N N . GLY A 1 121 ? 61.874 1.420 -87.527 1.00 70.88 121 GLY A N 1
ATOM 971 C CA . GLY A 1 121 ? 60.464 1.214 -87.836 1.00 70.88 121 GLY A CA 1
ATOM 972 C C . GLY A 1 121 ? 59.980 2.035 -89.034 1.00 70.88 121 GLY A C 1
ATOM 973 O O . GLY A 1 121 ? 60.600 3.022 -89.453 1.00 70.88 121 GLY A O 1
ATOM 974 N N . ARG A 1 122 ? 58.859 1.577 -89.599 1.00 71.50 122 ARG A N 1
ATOM 975 C CA . ARG A 1 122 ? 58.191 2.173 -90.758 1.00 71.50 122 ARG A CA 1
ATOM 976 C C . ARG A 1 122 ? 57.211 3.256 -90.298 1.00 71.50 122 ARG A C 1
ATOM 978 O O . ARG A 1 122 ? 56.465 3.034 -89.351 1.00 71.50 122 ARG A O 1
ATOM 985 N N . GLY A 1 123 ? 57.217 4.403 -90.976 1.00 78.62 123 GLY A N 1
ATOM 986 C CA . GLY A 1 123 ? 56.240 5.478 -90.771 1.00 78.62 123 GLY A CA 1
ATOM 987 C C . GLY A 1 123 ? 54.856 5.167 -91.350 1.00 78.62 123 GLY A C 1
ATOM 988 O O . GLY A 1 123 ? 54.595 4.050 -91.805 1.00 78.62 123 GLY A O 1
ATOM 989 N N . LYS A 1 124 ? 53.971 6.170 -91.385 1.00 82.19 124 LYS A N 1
ATOM 990 C CA . LYS A 1 124 ? 52.653 6.086 -92.049 1.00 82.19 124 LYS A CA 1
ATOM 991 C C . LYS A 1 124 ? 52.672 6.830 -93.383 1.00 82.19 124 LYS A C 1
ATOM 993 O O . LYS A 1 124 ? 53.426 7.781 -93.543 1.00 82.19 124 LYS A O 1
ATOM 998 N N . ALA A 1 125 ? 51.838 6.409 -94.332 1.00 78.50 125 ALA A N 1
ATOM 999 C CA . ALA A 1 125 ? 51.685 7.117 -95.601 1.00 78.50 125 ALA A CA 1
ATOM 1000 C C . ALA A 1 125 ? 51.112 8.527 -95.363 1.00 78.50 125 ALA A C 1
ATOM 1002 O O . ALA A 1 125 ? 50.087 8.663 -94.692 1.00 78.50 125 ALA A O 1
ATOM 1003 N N . VAL A 1 126 ? 51.740 9.555 -95.940 1.00 74.12 126 VAL A N 1
ATOM 1004 C CA . VAL A 1 126 ? 51.358 10.973 -95.804 1.00 74.12 126 VAL A CA 1
ATOM 1005 C C . VAL A 1 126 ? 49.901 11.193 -96.218 1.00 74.12 126 VAL A C 1
ATOM 1007 O O . VAL A 1 126 ? 49.161 11.899 -95.540 1.00 74.12 126 VAL A O 1
ATOM 1010 N N . VAL A 1 127 ? 49.443 10.510 -97.271 1.00 67.94 127 VAL A N 1
ATOM 1011 C CA . VAL A 1 127 ? 48.061 10.601 -97.776 1.00 67.94 127 VAL A CA 1
ATOM 1012 C C . VAL A 1 127 ? 47.021 10.225 -96.712 1.00 67.94 127 VAL A C 1
ATOM 1014 O O . VAL A 1 127 ? 45.956 10.835 -96.657 1.00 67.94 127 VAL A O 1
ATOM 1017 N N . ASN A 1 128 ? 47.337 9.280 -95.821 1.00 69.44 128 ASN A N 1
ATOM 1018 C CA . ASN A 1 128 ? 46.414 8.837 -94.771 1.00 69.44 128 ASN A CA 1
ATOM 1019 C C . ASN A 1 128 ? 46.335 9.816 -93.591 1.00 69.44 128 ASN A C 1
ATOM 1021 O O . ASN A 1 128 ? 45.375 9.760 -92.832 1.00 69.44 128 ASN A O 1
ATOM 1025 N N . LEU A 1 129 ? 47.334 10.687 -93.421 1.00 66.56 129 LEU A N 1
ATOM 1026 C CA . LEU A 1 129 ? 47.349 11.706 -92.364 1.00 66.56 129 LEU A CA 1
ATOM 1027 C C . LEU A 1 129 ? 46.570 12.965 -92.778 1.00 66.56 129 LEU A C 1
ATOM 1029 O O . LEU A 1 129 ? 46.085 13.699 -91.928 1.00 66.56 129 LEU A O 1
ATOM 1033 N N . VAL A 1 130 ? 46.436 13.197 -94.088 1.00 60.84 130 VAL A N 1
ATOM 1034 C CA . VAL A 1 130 ? 45.868 14.422 -94.675 1.00 60.84 130 VAL A CA 1
ATOM 1035 C C . VAL A 1 130 ? 44.398 14.258 -95.095 1.00 60.84 130 VAL A C 1
ATOM 1037 O O . VAL A 1 130 ? 43.685 15.244 -95.297 1.00 60.84 130 VAL A O 1
ATOM 1040 N N . GLN A 1 131 ? 43.898 13.025 -95.224 1.00 55.41 131 GLN A N 1
ATOM 1041 C CA . GLN A 1 131 ? 42.480 12.791 -95.493 1.00 55.41 131 GLN A CA 1
ATOM 1042 C C . GLN A 1 131 ? 41.630 13.220 -94.289 1.00 55.41 131 GLN A C 1
ATOM 1044 O O . GLN A 1 131 ? 41.695 12.620 -93.221 1.00 55.41 131 GLN A O 1
ATOM 1049 N N . LEU A 1 132 ? 40.804 14.251 -94.502 1.00 53.59 132 LEU A N 1
ATOM 1050 C CA . LEU A 1 132 ? 39.696 14.706 -93.655 1.00 53.59 132 LEU A CA 1
ATOM 1051 C C . LEU A 1 132 ? 38.766 13.539 -93.260 1.00 53.59 132 LEU A C 1
ATOM 1053 O O . LEU A 1 132 ? 37.675 13.387 -93.803 1.00 53.59 132 LEU A O 1
ATOM 1057 N N . GLN A 1 133 ? 39.157 12.728 -92.277 1.00 53.03 133 GLN A N 1
ATOM 1058 C CA . GLN A 1 133 ? 38.284 11.698 -91.702 1.00 53.03 133 GLN A CA 1
ATOM 1059 C C . GLN A 1 133 ? 37.171 12.293 -90.818 1.00 53.03 133 GLN A C 1
ATOM 1061 O O . GLN A 1 133 ? 36.262 11.572 -90.426 1.00 53.03 133 GLN A O 1
ATOM 1066 N N . ARG A 1 134 ? 37.169 13.612 -90.568 1.00 50.66 134 ARG A N 1
ATOM 1067 C CA . ARG A 1 134 ? 36.149 14.303 -89.753 1.00 50.66 134 ARG A CA 1
ATOM 1068 C C . ARG A 1 134 ? 34.932 14.841 -90.527 1.00 50.66 134 ARG A C 1
ATOM 1070 O O . ARG A 1 134 ? 34.011 15.353 -89.905 1.00 50.66 134 ARG A O 1
ATOM 1077 N N . LEU A 1 135 ? 34.892 14.735 -91.861 1.00 48.59 135 LEU A N 1
ATOM 1078 C CA . LEU A 1 135 ? 33.782 15.245 -92.697 1.00 48.59 135 LEU A CA 1
ATOM 1079 C C . LEU A 1 135 ? 32.930 14.135 -93.337 1.00 48.59 135 LEU A C 1
ATOM 1081 O O . LEU A 1 135 ? 32.350 14.322 -94.405 1.00 48.59 135 LEU A O 1
ATOM 1085 N N . THR A 1 136 ? 32.823 12.968 -92.704 1.00 57.97 136 THR A N 1
ATOM 1086 C CA . THR A 1 136 ? 31.782 12.001 -93.083 1.00 57.97 136 THR A CA 1
ATOM 1087 C C . THR A 1 136 ? 30.467 12.384 -92.396 1.00 57.97 136 THR A C 1
ATOM 1089 O O . THR A 1 136 ? 30.471 12.857 -91.259 1.00 57.97 136 THR A O 1
ATOM 1092 N N . GLY A 1 137 ? 29.318 12.188 -93.058 1.00 61.50 137 GLY A N 1
ATOM 1093 C CA . GLY A 1 137 ? 28.006 12.464 -92.446 1.00 61.50 137 GLY A CA 1
ATOM 1094 C C . GLY A 1 137 ? 27.787 11.718 -91.119 1.00 61.50 137 GLY A C 1
ATOM 1095 O O . GLY A 1 137 ? 27.112 12.232 -90.234 1.00 61.50 137 GLY A O 1
ATOM 1096 N N . LEU A 1 138 ? 28.434 10.558 -90.958 1.00 63.59 138 LEU A N 1
ATOM 1097 C CA . LEU A 1 138 ? 28.428 9.735 -89.745 1.00 63.59 138 LEU A CA 1
ATOM 1098 C C . LEU A 1 138 ? 29.174 10.375 -88.564 1.00 63.59 138 LEU A C 1
ATOM 1100 O O . LEU A 1 138 ? 28.655 10.357 -87.455 1.00 63.59 138 LEU A O 1
ATOM 1104 N N . GLU A 1 139 ? 30.349 10.973 -88.774 1.00 63.09 139 GLU A N 1
ATOM 1105 C CA . GLU A 1 139 ? 31.080 11.675 -87.703 1.00 63.09 139 GLU A CA 1
ATOM 1106 C C . GLU A 1 139 ? 30.355 12.959 -87.276 1.00 63.09 139 GLU A C 1
ATOM 1108 O O . GLU A 1 139 ? 30.252 13.252 -86.088 1.00 63.09 139 GLU A O 1
ATOM 1113 N N . ARG A 1 140 ? 29.746 13.683 -88.228 1.00 69.19 140 ARG A N 1
ATOM 1114 C CA . ARG A 1 140 ? 28.878 14.825 -87.899 1.00 69.19 140 ARG A CA 1
ATOM 1115 C C . ARG A 1 140 ? 27.669 14.389 -87.072 1.00 69.19 140 ARG A C 1
ATOM 1117 O O . ARG A 1 140 ? 27.307 15.093 -86.135 1.00 69.19 140 ARG A O 1
ATOM 1124 N N . GLN A 1 141 ? 27.058 13.254 -87.407 1.00 77.56 141 GLN A N 1
ATOM 1125 C CA . GLN A 1 141 ? 25.932 12.721 -86.645 1.00 77.56 141 GLN A CA 1
ATOM 1126 C C . GLN A 1 141 ? 26.358 12.332 -85.224 1.00 77.56 141 GLN A C 1
ATOM 1128 O O . GLN A 1 141 ? 25.699 12.759 -84.286 1.00 77.56 141 GLN A O 1
ATOM 1133 N N . LYS A 1 142 ? 27.503 11.655 -85.050 1.00 79.12 142 LYS A N 1
ATOM 1134 C CA . LYS A 1 142 ? 28.053 11.351 -83.716 1.00 79.12 142 LYS A CA 1
ATOM 1135 C C . LYS A 1 142 ? 28.268 12.603 -82.870 1.00 79.12 142 LYS A C 1
ATOM 1137 O O . LYS A 1 142 ? 27.854 12.619 -81.723 1.00 79.12 142 LYS A O 1
ATOM 1142 N N . ILE A 1 143 ? 28.852 13.660 -83.438 1.00 79.88 143 ILE A N 1
ATOM 1143 C CA . ILE A 1 143 ? 29.069 14.925 -82.715 1.00 79.88 143 ILE A CA 1
ATOM 1144 C C . ILE A 1 143 ? 27.732 15.575 -82.335 1.00 79.88 143 ILE A C 1
ATOM 1146 O O . ILE A 1 143 ? 27.601 16.152 -81.259 1.00 79.88 143 ILE A O 1
ATOM 1150 N N . VAL A 1 144 ? 26.722 15.499 -83.207 1.00 83.06 144 VAL A N 1
ATOM 1151 C CA . VAL A 1 144 ? 25.377 16.017 -82.914 1.00 83.06 144 VAL A CA 1
ATOM 1152 C C . VAL A 1 144 ? 24.691 15.200 -81.816 1.00 83.06 144 VAL A C 1
ATOM 1154 O O . VAL A 1 144 ? 24.045 15.791 -80.949 1.00 83.06 144 VAL A O 1
ATOM 1157 N N . ASP A 1 145 ? 24.846 13.878 -81.832 1.00 87.44 145 ASP A N 1
ATOM 1158 C CA . ASP A 1 145 ? 24.293 12.973 -80.823 1.00 87.44 145 ASP A CA 1
ATOM 1159 C C . ASP A 1 145 ? 24.993 13.168 -79.469 1.00 87.44 145 ASP A C 1
ATOM 1161 O O . ASP A 1 145 ? 24.322 13.378 -78.462 1.00 87.44 145 ASP A O 1
ATOM 1165 N N . GLU A 1 146 ? 26.323 13.256 -79.452 1.00 86.62 146 GLU A N 1
ATOM 1166 C CA . GLU A 1 146 ? 27.123 13.543 -78.255 1.00 86.62 146 GLU A CA 1
ATOM 1167 C C . GLU A 1 146 ? 26.781 14.922 -77.674 1.00 86.62 146 GLU A C 1
ATOM 1169 O O . GLU A 1 146 ? 26.529 15.069 -76.479 1.00 86.62 146 GLU A O 1
ATOM 1174 N N . LEU A 1 147 ? 26.649 15.947 -78.522 1.00 89.06 147 LEU A N 1
ATOM 1175 C CA . LEU A 1 147 ? 26.213 17.275 -78.091 1.00 89.06 147 LEU A CA 1
ATOM 1176 C C . LEU A 1 147 ? 24.783 17.260 -77.530 1.00 89.06 147 LEU A C 1
ATOM 1178 O O . LEU A 1 147 ? 24.462 18.049 -76.637 1.00 89.06 147 LEU A O 1
ATOM 1182 N N . LYS A 1 148 ? 23.909 16.381 -78.031 1.00 90.31 148 LYS A N 1
ATOM 1183 C CA . LYS A 1 148 ? 22.557 16.192 -77.492 1.00 90.31 148 LYS A CA 1
ATOM 1184 C C . LYS A 1 148 ? 22.600 15.504 -76.127 1.00 90.31 148 LYS A C 1
ATOM 1186 O O . LYS A 1 148 ? 21.930 15.982 -75.214 1.00 90.31 148 LYS A O 1
ATOM 1191 N N . GLU A 1 149 ? 23.394 14.452 -75.968 1.00 92.38 149 GLU A N 1
ATOM 1192 C CA . GLU A 1 149 ? 23.585 13.740 -74.697 1.00 92.38 149 GLU A CA 1
ATOM 1193 C C . GLU A 1 149 ? 24.187 14.649 -73.625 1.00 92.38 149 GLU A C 1
ATOM 1195 O O . GLU A 1 149 ? 23.635 14.761 -72.530 1.00 92.38 149 GLU A O 1
ATOM 1200 N N . ILE A 1 150 ? 25.241 15.393 -73.967 1.00 90.75 150 ILE A N 1
ATOM 1201 C CA . ILE A 1 150 ? 25.873 16.359 -73.063 1.00 90.75 150 ILE A CA 1
ATOM 1202 C C . ILE A 1 150 ? 24.877 17.451 -72.663 1.00 90.75 150 ILE A C 1
ATOM 1204 O O . ILE A 1 150 ? 24.807 17.819 -71.492 1.00 90.75 150 ILE A O 1
ATOM 1208 N N . LYS A 1 151 ? 24.052 17.958 -73.590 1.00 89.38 151 LYS A N 1
ATOM 1209 C CA . LYS A 1 151 ? 23.003 18.936 -73.245 1.00 89.38 151 LYS A CA 1
ATOM 1210 C C . LYS A 1 151 ? 21.967 18.362 -72.282 1.00 89.38 151 LYS A C 1
ATOM 1212 O O . LYS A 1 151 ? 21.571 19.066 -71.355 1.00 89.38 151 LYS A O 1
ATOM 1217 N N . VAL A 1 152 ? 21.537 17.116 -72.486 1.00 92.88 152 VAL A N 1
ATOM 1218 C CA . VAL A 1 152 ? 20.617 16.429 -71.565 1.00 92.88 152 VAL A CA 1
ATOM 1219 C C . VAL A 1 152 ? 21.260 16.285 -70.187 1.00 92.88 152 VAL A C 1
ATOM 1221 O O . VAL A 1 152 ? 20.629 16.640 -69.193 1.00 92.88 152 VAL A O 1
ATOM 1224 N N . LEU A 1 153 ? 22.526 15.868 -70.132 1.00 89.50 153 LEU A N 1
ATOM 1225 C CA . LEU A 1 153 ? 23.283 15.733 -68.890 1.00 89.50 153 LEU A CA 1
ATOM 1226 C C . LEU A 1 153 ? 23.430 17.074 -68.160 1.00 89.50 153 LEU A C 1
ATOM 1228 O O . LEU A 1 153 ? 23.175 17.152 -66.964 1.00 89.50 153 LEU A O 1
ATOM 1232 N N . ILE A 1 154 ? 23.779 18.152 -68.867 1.00 90.19 154 ILE A N 1
ATOM 1233 C CA . ILE A 1 154 ? 23.893 19.495 -68.278 1.00 90.19 154 ILE A CA 1
ATOM 1234 C C . ILE A 1 154 ? 22.556 19.945 -67.687 1.00 90.19 154 ILE A C 1
ATOM 1236 O O . ILE A 1 154 ? 22.530 20.515 -66.594 1.00 90.19 154 ILE A O 1
ATOM 1240 N N . THR A 1 155 ? 21.448 19.720 -68.396 1.00 91.31 155 THR A N 1
ATOM 1241 C CA . THR A 1 155 ? 20.116 20.061 -67.885 1.00 91.31 155 THR A CA 1
ATOM 1242 C C . THR A 1 155 ? 19.789 19.258 -66.632 1.00 91.31 155 THR A C 1
ATOM 1244 O O . THR A 1 155 ? 19.284 19.832 -65.668 1.00 91.31 155 THR A O 1
ATOM 1247 N N . ASP A 1 156 ? 20.122 17.970 -66.610 1.00 87.88 156 ASP A N 1
ATOM 1248 C CA . ASP A 1 156 ? 19.885 17.118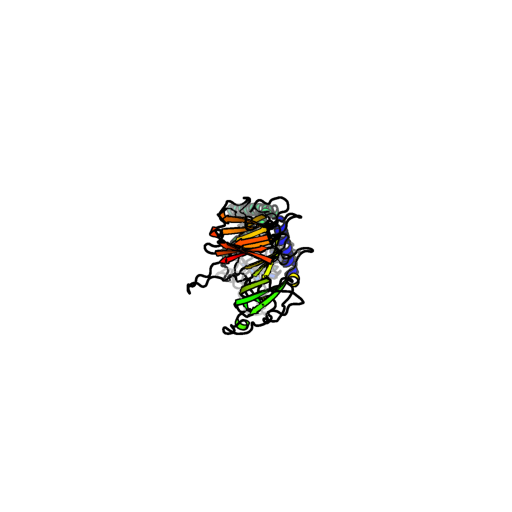 -65.450 1.00 87.88 156 ASP A CA 1
ATOM 1249 C C . ASP A 1 156 ? 20.722 17.541 -64.234 1.00 87.88 156 ASP A C 1
ATOM 1251 O O . ASP A 1 156 ? 20.180 17.762 -63.152 1.00 87.88 156 ASP A O 1
ATOM 1255 N N . LEU A 1 157 ? 22.023 17.778 -64.432 1.00 89.75 157 LEU A N 1
ATOM 1256 C CA . LEU A 1 157 ? 22.932 18.258 -63.389 1.00 89.75 157 LEU A CA 1
ATOM 1257 C C . LEU A 1 157 ? 22.497 19.622 -62.833 1.00 89.75 157 LEU A C 1
ATOM 1259 O O . LEU A 1 157 ? 22.533 19.839 -61.622 1.00 89.75 157 LEU A O 1
ATOM 1263 N N . ARG A 1 158 ? 22.027 20.541 -63.686 1.00 86.25 158 ARG A N 1
ATOM 1264 C CA . ARG A 1 158 ? 21.469 21.830 -63.235 1.00 86.25 158 ARG A CA 1
ATOM 1265 C C . ARG A 1 158 ? 20.168 21.659 -62.450 1.00 86.25 158 ARG A C 1
ATOM 1267 O O . ARG A 1 158 ? 19.944 22.394 -61.487 1.00 86.25 158 ARG A O 1
ATOM 1274 N N . ASP A 1 159 ? 19.313 20.711 -62.824 1.00 89.81 159 ASP A N 1
ATOM 1275 C CA . ASP A 1 159 ? 18.091 20.415 -62.071 1.00 89.81 159 ASP A CA 1
ATOM 1276 C C . ASP A 1 159 ? 18.406 19.815 -60.690 1.00 89.81 159 ASP A C 1
ATOM 1278 O O . ASP A 1 159 ? 17.803 20.222 -59.698 1.00 89.81 159 ASP A O 1
ATOM 1282 N N . ILE A 1 160 ? 19.412 18.935 -60.604 1.00 87.88 160 ILE A N 1
ATOM 1283 C CA . ILE A 1 160 ? 19.928 18.403 -59.332 1.00 87.88 160 ILE A CA 1
ATOM 1284 C C . ILE A 1 160 ? 20.452 19.543 -58.448 1.00 87.88 160 ILE A C 1
ATOM 1286 O O . ILE A 1 160 ? 20.027 19.669 -57.303 1.00 87.88 160 ILE A O 1
ATOM 1290 N N . LEU A 1 161 ? 21.309 20.419 -58.982 1.00 86.06 161 LEU A N 1
ATOM 1291 C CA . LEU A 1 161 ? 21.908 21.520 -58.213 1.00 86.06 161 LEU A CA 1
ATOM 1292 C C . LEU A 1 161 ? 20.893 22.586 -57.770 1.00 86.06 161 LEU A C 1
ATOM 1294 O O . LEU A 1 161 ? 21.068 23.207 -56.725 1.00 86.06 161 LEU A O 1
ATOM 1298 N N . SER A 1 162 ? 19.832 22.813 -58.547 1.00 86.44 162 SER A N 1
ATOM 1299 C CA . SER A 1 162 ? 18.817 23.832 -58.235 1.00 86.44 162 SER A CA 1
ATOM 1300 C C . SER A 1 162 ? 17.740 23.362 -57.251 1.00 86.44 162 SER A C 1
ATOM 1302 O O . SER A 1 162 ? 17.039 24.197 -56.675 1.00 86.44 162 SER A O 1
ATOM 1304 N N . LYS A 1 163 ? 17.599 22.047 -57.027 1.00 88.94 163 LYS A N 1
ATOM 1305 C CA . LYS A 1 163 ? 16.569 21.460 -56.155 1.00 88.94 163 LYS A CA 1
ATOM 1306 C C . LYS A 1 163 ? 17.204 20.631 -55.030 1.00 88.94 163 LYS A C 1
ATOM 1308 O O . LYS A 1 163 ? 17.423 19.436 -55.214 1.00 88.94 163 LYS A O 1
ATOM 1313 N N . PRO A 1 164 ? 17.365 21.192 -53.816 1.00 85.25 164 PRO A N 1
ATOM 1314 C CA . PRO A 1 164 ? 17.939 20.479 -52.668 1.00 85.25 164 PRO A CA 1
ATOM 1315 C C . PRO A 1 164 ? 17.265 19.131 -52.363 1.00 85.25 164 PRO A C 1
ATOM 1317 O O . PRO A 1 164 ? 17.940 18.137 -52.133 1.00 85.25 164 PRO A O 1
ATOM 1320 N N . LYS A 1 165 ? 15.932 19.050 -52.493 1.00 88.69 165 LYS A N 1
ATOM 1321 C CA . LYS A 1 165 ? 15.177 17.796 -52.305 1.00 88.69 165 LYS A CA 1
ATOM 1322 C C . LYS A 1 165 ? 15.607 16.669 -53.248 1.00 88.69 165 LYS A C 1
ATOM 1324 O O . LYS A 1 165 ? 15.472 15.500 -52.905 1.00 88.69 165 LYS A O 1
ATOM 1329 N N . ARG A 1 166 ? 16.066 17.009 -54.456 1.00 85.25 166 ARG A N 1
ATOM 1330 C CA . ARG A 1 166 ? 16.524 16.030 -55.445 1.00 85.25 166 ARG A CA 1
ATOM 1331 C C . ARG A 1 166 ? 17.886 15.460 -55.050 1.00 85.25 166 ARG A C 1
ATOM 1333 O O . ARG A 1 166 ? 18.094 14.265 -55.211 1.00 85.25 166 ARG A O 1
ATOM 1340 N N . ILE A 1 167 ? 18.758 16.288 -54.476 1.00 85.50 167 ILE A N 1
ATOM 1341 C CA . ILE A 1 167 ? 20.039 15.859 -53.900 1.00 85.50 167 ILE A CA 1
ATOM 1342 C C . ILE A 1 167 ? 19.789 14.898 -52.735 1.00 85.50 167 ILE A C 1
ATOM 1344 O O . ILE A 1 167 ? 20.327 13.796 -52.743 1.00 85.50 167 ILE A O 1
ATOM 1348 N N . ASP A 1 168 ? 18.913 15.261 -51.792 1.00 87.31 168 ASP A N 1
ATOM 1349 C CA . ASP A 1 168 ? 18.590 14.405 -50.640 1.00 87.31 168 ASP A CA 1
ATOM 1350 C C . ASP A 1 168 ? 18.038 13.042 -51.074 1.00 87.31 168 ASP A C 1
ATOM 1352 O O . ASP A 1 168 ? 18.375 12.013 -50.486 1.00 87.31 168 ASP A O 1
ATOM 1356 N N . GLN A 1 169 ? 17.213 13.022 -52.125 1.00 91.56 169 GLN A N 1
ATOM 1357 C CA . GLN A 1 169 ? 16.674 11.787 -52.687 1.00 91.56 169 GLN A CA 1
ATOM 1358 C C . GLN A 1 169 ? 17.783 10.908 -53.278 1.00 91.56 169 GLN A C 1
ATOM 1360 O O . GLN A 1 169 ? 17.843 9.725 -52.954 1.00 91.56 169 GLN A O 1
ATOM 1365 N N . ILE A 1 170 ? 18.682 11.487 -54.084 1.00 90.25 170 ILE A N 1
ATOM 1366 C CA . ILE A 1 170 ? 19.823 10.766 -54.671 1.00 90.25 170 ILE A CA 1
ATOM 1367 C C . ILE A 1 170 ? 20.708 10.185 -53.564 1.00 90.25 170 ILE A C 1
ATOM 1369 O O . ILE A 1 170 ? 20.970 8.986 -53.565 1.00 90.25 170 ILE A O 1
ATOM 1373 N N . VAL A 1 171 ? 21.083 10.997 -52.572 1.00 90.62 171 VAL A N 1
ATOM 1374 C CA . VAL A 1 171 ? 21.908 10.556 -51.435 1.00 90.62 171 VAL A CA 1
ATOM 1375 C C . VAL A 1 171 ? 21.212 9.445 -50.648 1.00 90.62 171 VAL A C 1
ATOM 1377 O O . VAL A 1 171 ? 21.835 8.455 -50.276 1.00 90.62 171 VAL A O 1
ATOM 1380 N N . THR A 1 172 ? 19.906 9.570 -50.411 1.00 93.31 172 THR A N 1
ATOM 1381 C CA . THR A 1 172 ? 19.132 8.542 -49.703 1.00 93.31 172 THR A CA 1
ATOM 1382 C C . THR A 1 172 ? 19.116 7.224 -50.471 1.00 93.31 172 THR A C 1
ATOM 1384 O O . THR A 1 172 ? 19.249 6.157 -49.870 1.00 93.31 172 THR A O 1
ATOM 1387 N N . ASP A 1 173 ? 18.939 7.280 -51.787 1.00 92.19 173 ASP A N 1
ATOM 1388 C CA . ASP A 1 173 ? 18.871 6.087 -52.625 1.00 92.19 173 ASP A CA 1
ATOM 1389 C C . ASP A 1 173 ? 20.250 5.425 -52.773 1.00 92.19 173 ASP A C 1
ATOM 1391 O O . ASP A 1 173 ? 20.346 4.198 -52.707 1.00 92.19 173 ASP A O 1
ATOM 1395 N N . GLU A 1 174 ? 21.328 6.210 -52.841 1.00 92.06 174 GLU A N 1
ATOM 1396 C CA . GLU A 1 174 ? 22.706 5.709 -52.779 1.00 92.06 174 GLU A CA 1
ATOM 1397 C C . GLU A 1 174 ? 23.018 5.046 -51.429 1.00 92.06 174 GLU A C 1
ATOM 1399 O O . GLU A 1 174 ? 23.538 3.930 -51.397 1.00 92.06 174 GLU A O 1
ATOM 1404 N N . LEU A 1 175 ? 22.642 5.670 -50.307 1.00 92.25 175 LEU A N 1
ATOM 1405 C CA . LEU A 1 175 ? 22.841 5.099 -48.969 1.00 92.25 175 LEU A CA 1
ATOM 1406 C C . LEU A 1 175 ? 22.041 3.807 -48.761 1.00 92.25 175 LEU A C 1
ATOM 1408 O O . LEU A 1 175 ? 22.542 2.870 -48.138 1.00 92.25 175 LEU A O 1
ATOM 1412 N N . LYS A 1 176 ? 20.817 3.723 -49.299 1.00 91.50 176 LYS A N 1
ATOM 1413 C CA . LYS A 1 176 ? 20.036 2.476 -49.292 1.00 91.50 176 LYS A CA 1
ATOM 1414 C C . LYS A 1 176 ? 20.732 1.387 -50.093 1.00 91.50 176 LYS A C 1
ATOM 1416 O O . LYS A 1 176 ? 20.825 0.269 -49.604 1.00 91.50 176 LYS A O 1
ATOM 1421 N N . LYS A 1 177 ? 21.256 1.717 -51.274 1.00 92.25 177 LYS A N 1
ATOM 1422 C CA . LYS A 1 177 ? 21.990 0.758 -52.099 1.00 92.25 177 LYS A CA 1
ATOM 1423 C C . LYS A 1 177 ? 23.239 0.238 -51.383 1.00 92.25 177 LYS A C 1
ATOM 1425 O O . LYS A 1 177 ? 23.443 -0.965 -51.338 1.00 92.25 177 LYS A O 1
ATOM 1430 N N . ILE A 1 178 ? 24.008 1.116 -50.732 1.00 92.06 178 ILE A N 1
ATOM 1431 C CA . ILE A 1 178 ? 25.170 0.716 -49.917 1.00 92.06 178 ILE A CA 1
ATOM 1432 C C . ILE A 1 178 ? 24.746 -0.202 -48.764 1.00 92.06 178 ILE A C 1
ATOM 1434 O O . ILE A 1 178 ? 25.398 -1.213 -48.514 1.00 92.06 178 ILE A O 1
ATOM 1438 N N . ARG A 1 179 ? 23.650 0.125 -48.068 1.00 87.62 179 ARG A N 1
ATOM 1439 C CA . ARG A 1 179 ? 23.089 -0.728 -47.011 1.00 87.62 179 ARG A CA 1
ATOM 1440 C C . ARG A 1 179 ? 22.673 -2.097 -47.553 1.00 87.62 179 ARG A C 1
ATOM 1442 O O . ARG A 1 179 ? 22.857 -3.083 -46.855 1.00 87.62 179 ARG A O 1
ATOM 1449 N N . ASP A 1 180 ? 22.104 -2.167 -48.750 1.00 88.31 180 ASP A N 1
ATOM 1450 C CA . ASP A 1 180 ? 21.624 -3.426 -49.325 1.00 88.31 180 ASP A CA 1
ATOM 1451 C C . ASP A 1 180 ? 22.787 -4.288 -49.857 1.00 88.31 180 ASP A C 1
ATOM 1453 O O . ASP A 1 180 ? 22.773 -5.504 -49.677 1.00 88.31 180 ASP A O 1
ATOM 1457 N N . ASP A 1 181 ? 23.823 -3.663 -50.428 1.00 90.12 181 ASP A N 1
ATOM 1458 C CA . ASP A 1 181 ? 25.015 -4.347 -50.949 1.00 90.12 181 ASP A CA 1
ATOM 1459 C C . ASP A 1 181 ? 25.976 -4.803 -49.827 1.00 90.12 181 ASP A C 1
ATOM 1461 O O . ASP A 1 181 ? 26.651 -5.826 -49.962 1.00 90.12 181 ASP A O 1
ATOM 1465 N N . HIS A 1 182 ? 26.053 -4.056 -48.718 1.00 87.31 182 HIS A N 1
ATOM 1466 C CA . HIS A 1 182 ? 27.053 -4.259 -47.655 1.00 87.31 182 HIS A CA 1
ATOM 1467 C C . HIS A 1 182 ? 26.477 -4.437 -46.242 1.00 87.31 182 HIS A C 1
ATOM 1469 O O . HIS A 1 182 ? 27.239 -4.494 -45.278 1.00 87.31 182 HIS A O 1
ATOM 1475 N N . GLY A 1 183 ? 25.156 -4.505 -46.087 1.00 83.44 183 GLY A N 1
ATOM 1476 C CA . GLY A 1 183 ? 24.516 -4.669 -44.784 1.00 83.44 183 GLY A CA 1
ATOM 1477 C C . GLY A 1 183 ? 24.604 -6.101 -44.269 1.00 83.44 183 GLY A C 1
ATOM 1478 O O . GLY A 1 183 ? 24.230 -7.048 -44.960 1.00 83.44 183 GLY A O 1
ATOM 1479 N N . ASP A 1 184 ? 25.033 -6.261 -43.021 1.00 82.19 184 ASP A N 1
ATOM 1480 C CA . ASP A 1 184 ? 24.997 -7.522 -42.293 1.00 82.19 184 ASP A CA 1
ATOM 1481 C C . ASP A 1 184 ? 24.066 -7.437 -41.068 1.00 82.19 184 ASP A C 1
ATOM 1483 O O . ASP A 1 184 ? 23.889 -6.374 -40.461 1.00 82.19 184 ASP A O 1
ATOM 1487 N N . PRO A 1 185 ? 23.399 -8.545 -40.690 1.00 82.19 185 PRO A N 1
ATOM 1488 C CA . PRO A 1 185 ? 22.611 -8.571 -39.470 1.00 82.19 185 PRO A CA 1
ATOM 1489 C C . PRO A 1 185 ? 23.522 -8.376 -38.256 1.00 82.19 185 PRO A C 1
ATOM 1491 O O . PRO A 1 185 ? 24.623 -8.927 -38.177 1.00 82.19 185 PRO A O 1
ATOM 1494 N N . ARG A 1 186 ? 23.036 -7.622 -37.265 1.00 78.94 186 ARG A N 1
ATOM 1495 C CA . ARG A 1 186 ? 23.778 -7.366 -36.029 1.00 78.94 186 ARG A CA 1
ATOM 1496 C C . ARG A 1 186 ? 24.158 -8.691 -35.366 1.00 78.94 186 ARG A C 1
ATOM 1498 O O . ARG A 1 186 ? 23.302 -9.469 -34.960 1.00 78.94 186 ARG A O 1
ATOM 1505 N N . ARG A 1 187 ? 25.462 -8.916 -35.212 1.00 82.38 187 ARG A N 1
ATOM 1506 C CA . ARG A 1 187 ? 26.007 -10.137 -34.600 1.00 82.38 187 ARG A CA 1
ATOM 1507 C C . ARG A 1 187 ? 25.840 -10.183 -33.080 1.00 82.38 187 ARG A C 1
ATOM 1509 O O . ARG A 1 187 ? 25.880 -11.258 -32.494 1.00 82.38 187 ARG A O 1
ATOM 1516 N N . THR A 1 188 ? 25.696 -9.025 -32.440 1.00 79.38 188 THR A N 1
ATOM 1517 C CA . THR A 1 188 ? 25.533 -8.893 -30.989 1.00 79.38 188 THR A CA 1
ATOM 1518 C C . THR A 1 188 ? 24.069 -8.698 -30.615 1.00 79.38 188 THR A C 1
ATOM 1520 O O . THR A 1 188 ? 23.353 -7.923 -31.249 1.00 79.38 188 THR A O 1
ATOM 1523 N N . VAL A 1 189 ? 23.636 -9.359 -29.544 1.00 75.19 189 VAL A N 1
ATOM 1524 C CA . VAL A 1 189 ? 22.321 -9.141 -28.935 1.00 75.19 189 VAL A CA 1
ATOM 1525 C C . VAL A 1 189 ? 22.479 -8.086 -27.845 1.00 75.19 189 VAL A C 1
ATOM 1527 O O . VAL A 1 189 ? 23.358 -8.204 -26.994 1.00 75.19 189 VAL A O 1
ATOM 1530 N N . LEU A 1 190 ? 21.664 -7.034 -27.898 1.00 69.62 190 LEU A N 1
ATOM 1531 C CA . LEU A 1 190 ? 21.534 -6.099 -26.786 1.00 69.62 190 LEU A CA 1
ATOM 1532 C C . LEU A 1 190 ? 20.601 -6.750 -25.770 1.00 69.62 190 LEU A C 1
ATOM 1534 O O . LEU A 1 190 ? 19.405 -6.876 -26.022 1.00 69.62 190 LEU A O 1
ATOM 1538 N N . LEU A 1 191 ? 21.177 -7.229 -24.675 1.00 64.94 191 LEU A N 1
ATOM 1539 C CA . LEU A 1 191 ? 20.415 -7.610 -23.497 1.00 64.94 191 LEU A CA 1
ATOM 1540 C C . LEU A 1 191 ? 20.126 -6.321 -22.722 1.00 64.94 191 LEU A C 1
ATOM 1542 O O . LEU A 1 191 ? 21.040 -5.510 -22.543 1.00 64.94 191 LEU A O 1
ATOM 1546 N N . ASP A 1 192 ? 18.876 -6.122 -22.297 1.00 49.28 192 ASP A N 1
ATOM 1547 C CA . ASP A 1 192 ? 18.585 -5.143 -21.246 1.00 49.28 192 ASP A CA 1
ATOM 1548 C C . ASP A 1 192 ? 19.465 -5.475 -20.034 1.00 49.28 192 ASP A C 1
ATOM 1550 O O . ASP A 1 192 ? 19.810 -6.641 -19.825 1.00 49.28 192 ASP A O 1
ATOM 1554 N N . ALA A 1 193 ? 19.908 -4.434 -19.325 1.00 53.28 193 ALA A N 1
ATOM 1555 C CA . ALA A 1 193 ? 20.894 -4.510 -18.251 1.00 53.28 193 ALA A CA 1
ATOM 1556 C C . ALA A 1 193 ? 20.741 -5.792 -17.416 1.00 53.28 193 ALA A C 1
ATOM 1558 O O . ALA A 1 193 ? 19.656 -6.086 -16.924 1.00 53.28 193 ALA A O 1
ATOM 1559 N N . VAL A 1 194 ? 21.834 -6.551 -17.270 1.00 52.41 194 VAL A N 1
ATOM 1560 C CA . VAL A 1 194 ? 21.920 -7.597 -16.244 1.00 52.41 194 VAL A CA 1
ATOM 1561 C C . VAL A 1 194 ? 21.566 -6.914 -14.929 1.00 52.41 194 VAL A C 1
ATOM 1563 O O . VAL A 1 194 ? 22.208 -5.911 -14.615 1.00 52.41 194 VAL A O 1
ATOM 1566 N N . ASP A 1 195 ? 20.539 -7.406 -14.229 1.00 50.84 195 ASP A N 1
ATOM 1567 C CA . ASP A 1 195 ? 20.112 -6.864 -12.940 1.00 50.84 195 ASP A CA 1
ATOM 1568 C C . ASP A 1 195 ? 21.359 -6.626 -12.076 1.00 50.84 195 ASP A C 1
ATOM 1570 O O . ASP A 1 195 ? 22.130 -7.552 -11.799 1.00 50.84 195 ASP A O 1
ATOM 1574 N N . GLU A 1 196 ? 21.630 -5.362 -11.738 1.00 56.06 196 GLU A N 1
ATOM 1575 C CA . GLU A 1 196 ? 22.672 -5.032 -10.772 1.00 56.06 196 GLU A CA 1
ATOM 1576 C C . GLU A 1 196 ? 22.336 -5.814 -9.503 1.00 56.06 196 GLU A C 1
ATOM 1578 O O . GLU A 1 196 ? 21.240 -5.636 -8.978 1.00 56.06 196 GLU A O 1
ATOM 1583 N N . ILE A 1 197 ? 23.239 -6.687 -9.030 1.00 55.97 197 ILE A N 1
ATOM 1584 C CA . ILE A 1 197 ? 23.051 -7.404 -7.761 1.00 55.97 197 ILE A CA 1
ATOM 1585 C C . ILE A 1 197 ? 22.751 -6.343 -6.708 1.00 55.97 197 ILE A C 1
ATOM 1587 O O . ILE A 1 197 ? 23.618 -5.539 -6.345 1.00 55.97 197 ILE A O 1
ATOM 1591 N N . THR A 1 198 ? 21.504 -6.304 -6.263 1.00 61.75 198 THR A N 1
ATOM 1592 C CA . THR A 1 198 ? 21.070 -5.319 -5.292 1.00 61.75 198 THR A CA 1
ATOM 1593 C C . THR A 1 198 ? 21.574 -5.760 -3.923 1.00 61.75 198 THR A C 1
ATOM 1595 O O . THR A 1 198 ? 21.791 -6.942 -3.663 1.00 61.75 198 THR A O 1
ATOM 1598 N N . VAL A 1 199 ? 21.768 -4.816 -2.999 1.00 65.56 199 VAL A N 1
ATOM 1599 C CA . VAL A 1 199 ? 22.104 -5.158 -1.602 1.00 65.56 199 VAL A CA 1
ATOM 1600 C C . VAL A 1 199 ? 21.052 -6.104 -0.999 1.00 65.56 199 VAL A C 1
ATOM 1602 O O . VAL A 1 199 ? 21.366 -6.886 -0.109 1.00 65.56 199 VAL A O 1
ATOM 1605 N N . GLU A 1 200 ? 19.823 -6.063 -1.517 1.00 64.06 200 GLU A N 1
ATOM 1606 C CA . GLU A 1 200 ? 18.737 -6.975 -1.168 1.00 64.06 200 GLU A CA 1
ATOM 1607 C C . GLU A 1 200 ? 19.031 -8.428 -1.554 1.00 64.06 200 GLU A C 1
ATOM 1609 O O . GLU A 1 200 ? 18.833 -9.301 -0.718 1.00 64.06 200 GLU A O 1
ATOM 1614 N N . ASP A 1 201 ? 19.623 -8.689 -2.722 1.00 67.75 201 ASP A N 1
ATOM 1615 C CA . ASP A 1 201 ? 19.995 -10.048 -3.155 1.00 67.75 201 ASP A CA 1
ATOM 1616 C C . ASP A 1 201 ? 21.103 -10.674 -2.284 1.00 67.75 201 ASP A C 1
ATOM 1618 O O . ASP A 1 201 ? 21.318 -11.887 -2.296 1.00 67.75 201 ASP A O 1
ATOM 1622 N N . MET A 1 202 ? 21.824 -9.852 -1.510 1.00 74.56 202 MET A N 1
ATOM 1623 C CA . MET A 1 202 ? 22.813 -10.311 -0.528 1.00 74.56 202 MET A CA 1
ATOM 1624 C C . MET A 1 202 ? 22.204 -10.621 0.848 1.00 74.56 202 MET A C 1
ATOM 1626 O O . MET A 1 202 ? 22.897 -11.165 1.714 1.00 74.56 202 MET A O 1
ATOM 1630 N N . ILE A 1 203 ? 20.945 -10.250 1.088 1.00 81.44 203 ILE A N 1
ATOM 1631 C CA . ILE A 1 203 ? 20.259 -10.475 2.360 1.00 81.44 203 ILE A CA 1
ATOM 1632 C C . ILE A 1 203 ? 19.601 -11.853 2.319 1.00 81.44 203 ILE A C 1
ATOM 1634 O O . ILE A 1 203 ? 18.896 -12.202 1.383 1.00 81.44 203 ILE A O 1
ATOM 1638 N N . ALA A 1 204 ? 19.818 -12.662 3.356 1.00 83.62 204 ALA A N 1
ATOM 1639 C CA . ALA A 1 204 ? 19.186 -13.973 3.442 1.00 83.62 204 ALA A CA 1
ATOM 1640 C C . ALA A 1 204 ? 17.667 -13.842 3.651 1.00 83.62 204 ALA A C 1
ATOM 1642 O O . ALA A 1 204 ? 17.211 -13.039 4.473 1.00 83.62 204 ALA A O 1
ATOM 1643 N N . GLU A 1 205 ? 16.884 -14.651 2.933 1.00 87.12 205 GLU A N 1
ATOM 1644 C CA . GLU A 1 205 ? 15.449 -14.782 3.184 1.00 87.12 205 GLU A CA 1
ATOM 1645 C C . GLU A 1 205 ? 15.226 -15.612 4.456 1.00 87.12 205 GLU A C 1
ATOM 1647 O O . GLU A 1 205 ? 15.485 -16.814 4.488 1.00 87.12 205 GLU A O 1
ATOM 1652 N N . GLU A 1 206 ? 14.768 -14.962 5.525 1.00 88.31 206 GLU A N 1
ATOM 1653 C CA . GLU A 1 206 ? 14.450 -15.608 6.799 1.00 88.31 206 GLU A CA 1
ATOM 1654 C C . GLU A 1 206 ? 13.169 -15.028 7.406 1.00 88.31 206 GLU A C 1
ATOM 1656 O O . GLU A 1 206 ? 12.857 -13.846 7.231 1.00 88.31 206 GLU A O 1
ATOM 1661 N N . ASP A 1 207 ? 12.438 -15.858 8.151 1.00 89.25 207 ASP A N 1
ATOM 1662 C CA . ASP A 1 207 ? 11.268 -15.418 8.906 1.00 89.25 207 ASP A CA 1
ATOM 1663 C C . ASP A 1 207 ? 11.693 -14.727 10.207 1.00 89.25 207 ASP A C 1
ATOM 1665 O O . ASP A 1 207 ? 12.367 -15.300 11.075 1.00 89.25 207 ASP A O 1
ATOM 1669 N N . VAL A 1 208 ? 11.250 -13.484 10.367 1.00 91.44 208 VAL A N 1
ATOM 1670 C CA . VAL A 1 208 ? 11.521 -12.650 11.537 1.00 91.44 208 VAL A CA 1
ATOM 1671 C C . VAL A 1 208 ? 10.222 -12.214 12.203 1.00 91.44 208 VAL A C 1
ATOM 1673 O O . VAL A 1 208 ? 9.201 -11.984 11.556 1.00 91.44 208 VAL A O 1
ATOM 1676 N N . ALA A 1 209 ? 10.257 -12.090 13.528 1.00 91.12 209 ALA A N 1
ATOM 1677 C CA . ALA A 1 209 ? 9.175 -11.489 14.290 1.00 91.12 209 ALA A CA 1
ATOM 1678 C C . ALA A 1 209 ? 9.329 -9.964 14.264 1.00 91.12 209 ALA A C 1
ATOM 1680 O O . ALA A 1 209 ? 10.358 -9.433 14.696 1.00 91.12 209 ALA A O 1
ATOM 1681 N N . ILE A 1 210 ? 8.305 -9.270 13.775 1.00 91.81 210 ILE A N 1
ATOM 1682 C CA . ILE A 1 210 ? 8.213 -7.813 13.789 1.00 91.81 210 ILE A CA 1
ATOM 1683 C C . ILE A 1 210 ? 7.357 -7.405 14.971 1.00 91.81 210 ILE A C 1
ATOM 1685 O O . ILE A 1 210 ? 6.218 -7.846 15.096 1.00 91.81 210 ILE A O 1
ATOM 1689 N N . SER A 1 211 ? 7.916 -6.580 15.853 1.00 90.12 211 SER A N 1
ATOM 1690 C CA . SER A 1 211 ? 7.186 -6.019 16.989 1.00 90.12 211 SER A CA 1
ATOM 1691 C C . SER A 1 211 ? 7.077 -4.514 16.834 1.00 90.12 211 SER A C 1
ATOM 1693 O O . SER A 1 211 ? 8.089 -3.843 16.612 1.00 90.12 211 SER A O 1
ATOM 1695 N N . ILE A 1 212 ? 5.862 -4.005 17.002 1.00 89.62 212 ILE A N 1
ATOM 1696 C CA . ILE A 1 212 ? 5.541 -2.583 16.991 1.00 89.62 212 ILE A CA 1
ATOM 1697 C C . ILE A 1 212 ? 4.920 -2.229 18.334 1.00 89.62 212 ILE A C 1
ATOM 1699 O O . ILE A 1 212 ? 4.124 -2.988 18.884 1.00 89.62 212 ILE A O 1
ATOM 1703 N N . THR A 1 213 ? 5.327 -1.102 18.893 1.00 87.69 213 THR A N 1
ATOM 1704 C CA . THR A 1 213 ? 4.904 -0.653 20.219 1.00 87.69 213 THR A CA 1
ATOM 1705 C C . THR A 1 213 ? 3.882 0.459 20.096 1.00 87.69 213 THR A C 1
ATOM 1707 O O . THR A 1 213 ? 3.840 1.143 19.071 1.00 87.69 213 THR A O 1
ATOM 1710 N N . HIS A 1 214 ? 3.098 0.684 21.147 1.00 82.62 214 HIS A N 1
ATOM 1711 C CA . HIS A 1 214 ? 2.134 1.782 21.180 1.00 82.62 214 HIS A CA 1
ATOM 1712 C C . HIS A 1 214 ? 2.820 3.147 20.983 1.00 82.62 214 HIS A C 1
ATOM 1714 O O . HIS A 1 214 ? 2.312 4.024 20.287 1.00 82.62 214 HIS A O 1
ATOM 1720 N N . GLY A 1 215 ? 4.037 3.308 21.514 1.00 81.25 215 GLY A N 1
ATOM 1721 C CA . GLY A 1 215 ? 4.896 4.474 21.280 1.00 81.25 215 GLY A CA 1
ATOM 1722 C C . GLY A 1 215 ? 5.448 4.609 19.852 1.00 81.25 215 GLY A C 1
ATOM 1723 O O . GLY A 1 215 ? 6.221 5.533 19.587 1.00 81.25 215 GLY A O 1
ATOM 1724 N N . GLY A 1 216 ? 5.099 3.704 18.935 1.00 85.31 216 GLY A N 1
ATOM 1725 C CA . GLY A 1 216 ? 5.517 3.738 17.536 1.00 85.31 216 GLY A CA 1
ATOM 1726 C C . GLY A 1 216 ? 6.963 3.299 17.311 1.00 85.31 216 GLY A C 1
ATOM 1727 O O . GLY A 1 216 ? 7.584 3.731 16.336 1.00 85.31 216 GLY A O 1
ATOM 1728 N N . TYR A 1 217 ? 7.533 2.476 18.197 1.00 90.12 217 TYR A N 1
ATOM 1729 C CA . TYR A 1 217 ? 8.830 1.838 17.965 1.00 90.12 217 TYR A CA 1
ATOM 1730 C C . TYR A 1 217 ? 8.648 0.523 17.219 1.00 90.12 217 TYR A C 1
ATOM 1732 O O . TYR A 1 217 ? 7.771 -0.261 17.560 1.00 90.12 217 TYR A O 1
ATOM 1740 N N . ILE A 1 218 ? 9.500 0.275 16.226 1.00 93.06 218 ILE A N 1
ATOM 1741 C CA . ILE A 1 218 ? 9.516 -0.957 15.441 1.00 93.06 218 ILE A CA 1
ATOM 1742 C C . ILE A 1 218 ? 10.874 -1.644 15.538 1.00 93.06 218 ILE A C 1
ATOM 1744 O O . ILE A 1 218 ? 11.934 -1.002 15.552 1.00 93.06 218 ILE A O 1
ATOM 1748 N N . LYS A 1 219 ? 10.833 -2.973 15.591 1.00 92.69 219 LYS A N 1
ATOM 1749 C CA . LYS A 1 219 ? 12.008 -3.842 15.556 1.00 92.69 219 LYS A CA 1
ATOM 1750 C C . LYS A 1 219 ? 11.723 -5.144 14.829 1.00 92.69 219 LYS A C 1
ATOM 1752 O O . LYS A 1 219 ? 10.581 -5.601 14.809 1.00 92.69 219 LYS A O 1
ATOM 1757 N N . ARG A 1 220 ? 12.795 -5.770 14.339 1.00 93.06 220 ARG A N 1
ATOM 1758 C CA . ARG A 1 220 ? 12.795 -7.170 13.920 1.00 93.06 220 ARG A CA 1
ATOM 1759 C C . ARG A 1 220 ? 13.646 -7.997 14.874 1.00 93.06 220 ARG A C 1
ATOM 1761 O O . ARG A 1 220 ? 14.676 -7.537 15.371 1.00 93.06 220 ARG A O 1
ATOM 1768 N N . THR A 1 221 ? 13.219 -9.222 15.122 1.00 90.88 221 THR A N 1
ATOM 1769 C CA . THR A 1 221 ? 13.952 -10.187 15.938 1.00 90.88 221 THR A CA 1
ATOM 1770 C C . THR A 1 221 ? 13.864 -11.549 15.262 1.00 90.88 221 THR A C 1
ATOM 1772 O O . THR A 1 221 ? 12.773 -11.992 14.906 1.00 90.88 221 THR A O 1
ATOM 1775 N N . SER A 1 222 ? 14.999 -12.234 15.102 1.00 88.56 222 SER A N 1
ATOM 1776 C CA . SER A 1 222 ? 15.015 -13.593 14.551 1.00 88.56 222 SER A CA 1
ATOM 1777 C C . SER A 1 222 ? 14.123 -14.531 15.370 1.00 88.56 222 SER A C 1
ATOM 1779 O O . SER A 1 222 ? 14.190 -14.549 16.606 1.00 88.56 222 SER A O 1
ATOM 1781 N N . ILE A 1 223 ? 13.318 -15.356 14.693 1.00 84.31 223 ILE A N 1
ATOM 1782 C CA . ILE A 1 223 ? 12.391 -16.289 15.350 1.00 84.31 223 ILE A CA 1
ATOM 1783 C C . ILE A 1 223 ? 13.120 -17.308 16.239 1.00 84.31 223 ILE A C 1
ATOM 1785 O O . ILE A 1 223 ? 12.611 -17.739 17.276 1.00 84.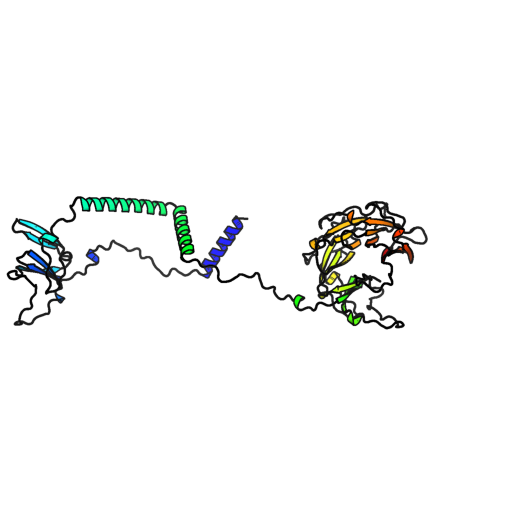31 223 ILE A O 1
ATOM 1789 N N . SER A 1 224 ? 14.373 -17.618 15.893 1.00 79.62 224 SER A N 1
ATOM 1790 C CA . SER A 1 224 ? 15.267 -18.472 16.678 1.00 79.62 224 SER A CA 1
ATOM 1791 C C . SER A 1 224 ? 15.491 -17.949 18.106 1.00 79.62 224 SER A C 1
ATOM 1793 O O . SER A 1 224 ? 15.609 -18.741 19.047 1.00 79.62 224 SER A O 1
ATOM 1795 N N . SER A 1 225 ? 15.468 -16.625 18.293 1.00 74.88 225 SER A N 1
ATOM 1796 C CA . SER A 1 225 ? 15.646 -15.965 19.593 1.00 74.88 225 SER A CA 1
ATOM 1797 C C . SER A 1 225 ? 14.420 -16.097 20.504 1.00 74.88 225 SER A C 1
ATOM 1799 O O . SER A 1 225 ? 14.546 -15.990 21.727 1.00 74.88 225 SER A O 1
ATOM 1801 N N . TYR A 1 226 ? 13.246 -16.377 19.927 1.00 67.00 226 TYR A N 1
ATOM 1802 C CA . TYR A 1 226 ? 11.983 -16.584 20.641 1.00 67.00 226 TYR A CA 1
ATOM 1803 C C . TYR A 1 226 ? 11.728 -18.048 21.045 1.00 67.00 226 TYR A C 1
ATOM 1805 O O . TYR A 1 226 ? 10.671 -18.336 21.606 1.00 67.00 226 TYR A O 1
ATOM 1813 N N . ARG A 1 227 ? 12.682 -18.972 20.814 1.00 58.03 227 ARG A N 1
ATOM 1814 C CA . ARG A 1 227 ? 12.534 -20.412 21.117 1.00 58.03 227 ARG A CA 1
ATOM 1815 C C . ARG A 1 227 ? 11.896 -20.686 22.487 1.00 58.03 227 ARG A C 1
ATOM 1817 O O . ARG A 1 227 ? 12.292 -20.121 23.509 1.00 58.03 227 ARG A O 1
ATOM 1824 N N . ALA A 1 228 ? 10.927 -21.602 22.456 1.00 50.09 228 ALA A N 1
ATOM 1825 C CA . ALA A 1 228 ? 9.998 -21.921 23.529 1.00 50.09 228 ALA A CA 1
ATOM 1826 C C . ALA A 1 228 ? 10.677 -22.277 24.860 1.00 50.09 228 ALA A C 1
ATOM 1828 O O . ALA A 1 228 ? 11.574 -23.117 24.930 1.00 50.09 228 ALA A O 1
ATOM 1829 N N . GLN A 1 229 ? 10.158 -21.694 25.937 1.00 50.88 229 GLN A N 1
ATOM 1830 C CA . GLN A 1 229 ? 10.335 -22.212 27.287 1.00 50.88 229 GLN A CA 1
ATOM 1831 C C . GLN A 1 229 ? 9.306 -23.335 27.494 1.00 50.88 229 GLN A C 1
ATOM 1833 O O . GLN A 1 229 ? 8.149 -23.195 27.095 1.00 50.88 229 GLN A O 1
ATOM 1838 N N . HIS A 1 230 ? 9.707 -24.465 28.081 1.00 46.78 230 HIS A N 1
ATOM 1839 C CA . HIS A 1 230 ? 8.765 -25.532 28.431 1.00 46.78 230 HIS A CA 1
ATOM 1840 C C . HIS A 1 230 ? 7.664 -25.018 29.377 1.00 46.78 230 HIS A C 1
ATOM 1842 O O . HIS A 1 230 ? 7.879 -24.070 30.141 1.00 46.78 230 HIS A O 1
ATOM 1848 N N . ARG A 1 231 ? 6.475 -25.645 29.318 1.00 47.03 231 ARG A N 1
ATOM 1849 C CA . ARG A 1 231 ? 5.339 -25.332 30.208 1.00 47.03 231 ARG A CA 1
ATOM 1850 C C . ARG A 1 231 ? 5.824 -25.248 31.664 1.00 47.03 231 ARG A C 1
ATOM 1852 O O . ARG A 1 231 ? 6.473 -26.171 32.141 1.00 47.03 231 ARG A O 1
ATOM 1859 N N . GLY A 1 232 ? 5.501 -24.150 32.352 1.00 47.03 232 GLY A N 1
ATOM 1860 C CA . GLY A 1 232 ? 5.892 -23.899 33.750 1.00 47.03 232 GLY A CA 1
ATOM 1861 C C . GLY A 1 232 ? 7.013 -22.867 33.956 1.00 47.03 232 GLY A C 1
ATOM 1862 O O . GLY A 1 232 ? 7.358 -22.565 35.096 1.00 47.03 232 GLY A O 1
ATOM 1863 N N . GLY A 1 233 ? 7.577 -22.291 32.891 1.00 49.97 233 GLY A N 1
ATOM 1864 C CA . GLY A 1 233 ? 8.538 -21.189 33.002 1.00 49.97 233 GLY A CA 1
ATOM 1865 C C . GLY A 1 233 ? 7.895 -19.840 33.358 1.00 49.97 233 GLY A C 1
ATOM 1866 O O . GLY A 1 233 ? 6.855 -19.491 32.805 1.00 49.97 233 GLY A O 1
ATOM 1867 N N . ARG A 1 234 ? 8.528 -19.040 34.236 1.00 47.19 234 ARG A N 1
ATOM 1868 C CA . ARG A 1 234 ? 8.208 -17.601 34.352 1.00 47.19 234 ARG A CA 1
ATOM 1869 C C . ARG A 1 234 ? 8.485 -16.951 32.996 1.00 47.19 234 ARG A C 1
ATOM 1871 O O . ARG A 1 234 ? 9.605 -17.085 32.506 1.00 47.19 234 ARG A O 1
ATOM 1878 N N . GLY A 1 235 ? 7.483 -16.288 32.415 1.00 51.50 235 GLY A N 1
ATOM 1879 C CA . GLY A 1 235 ? 7.580 -15.670 31.092 1.00 51.50 235 GLY A CA 1
ATOM 1880 C C . GLY A 1 235 ? 8.836 -14.811 30.949 1.00 51.50 235 GLY A C 1
ATOM 1881 O O . GLY A 1 235 ? 9.202 -14.064 31.860 1.00 51.50 235 GLY A O 1
ATOM 1882 N N . ARG A 1 236 ? 9.523 -14.933 29.809 1.00 54.78 236 ARG A N 1
ATOM 1883 C CA . ARG A 1 236 ? 10.632 -14.038 29.476 1.00 54.78 236 ARG A CA 1
ATOM 1884 C C . ARG A 1 236 ? 10.080 -12.623 29.338 1.00 54.78 236 ARG A C 1
ATOM 1886 O O . ARG A 1 236 ? 9.120 -12.401 28.608 1.00 54.78 236 ARG A O 1
ATOM 1893 N N . MET A 1 237 ? 10.705 -11.678 30.036 1.00 51.59 237 MET A N 1
ATOM 1894 C CA . MET A 1 237 ? 10.438 -10.252 29.858 1.00 51.59 237 MET A CA 1
ATOM 1895 C C . MET A 1 237 ? 10.604 -9.930 28.364 1.00 51.59 237 MET A C 1
ATOM 1897 O O . MET A 1 237 ? 11.588 -10.361 27.765 1.00 51.59 237 MET A O 1
ATOM 1901 N N . GLY A 1 238 ? 9.618 -9.280 27.749 1.00 60.53 238 GLY A N 1
ATOM 1902 C CA . GLY A 1 238 ? 9.654 -8.909 26.335 1.00 60.53 238 GLY A CA 1
ATOM 1903 C C . GLY A 1 238 ? 10.567 -7.708 26.103 1.00 60.53 238 GLY A C 1
ATOM 1904 O O . GLY A 1 238 ? 11.697 -7.665 26.574 1.00 60.53 238 GLY A O 1
ATOM 1905 N N . MET A 1 239 ? 10.073 -6.706 25.387 1.00 58.53 239 MET A N 1
ATOM 1906 C CA . MET A 1 239 ? 10.801 -5.459 25.182 1.00 58.53 239 MET A CA 1
ATOM 1907 C C . MET A 1 239 ? 10.907 -4.646 26.484 1.00 58.53 239 MET A C 1
ATOM 1909 O O . MET A 1 239 ? 9.909 -4.489 27.183 1.00 58.53 239 MET A O 1
ATOM 1913 N N . ARG A 1 240 ? 12.076 -4.061 26.793 1.00 57.16 240 ARG A N 1
ATOM 1914 C CA . ARG A 1 240 ? 12.178 -3.039 27.852 1.00 57.16 240 ARG A CA 1
ATOM 1915 C C . ARG A 1 240 ? 11.532 -1.746 27.374 1.00 57.16 240 ARG A C 1
ATOM 1917 O O . ARG A 1 240 ? 12.153 -0.978 26.640 1.00 57.16 240 ARG A O 1
ATOM 1924 N N . THR A 1 241 ? 10.312 -1.491 27.800 1.00 52.78 241 THR A N 1
ATOM 1925 C CA . THR A 1 241 ? 9.577 -0.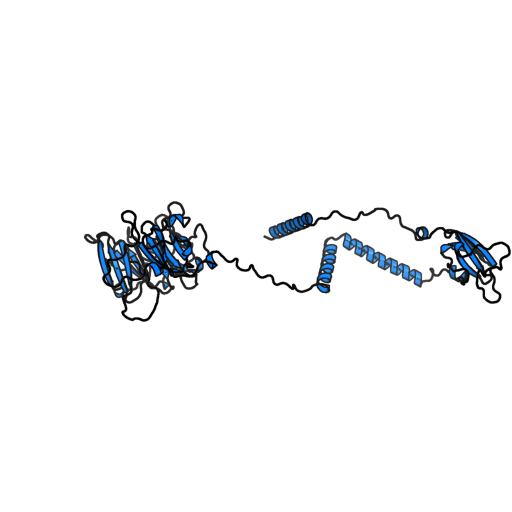273 27.466 1.00 52.78 241 THR A CA 1
ATOM 1926 C C . THR A 1 241 ? 10.101 0.908 28.296 1.00 52.78 241 THR A C 1
ATOM 1928 O O . THR A 1 241 ? 10.790 0.721 29.304 1.00 52.78 241 THR A O 1
ATOM 1931 N N . LYS A 1 242 ? 9.948 2.140 27.802 1.00 51.50 242 LYS A N 1
ATOM 1932 C CA . LYS A 1 242 ? 10.071 3.332 28.660 1.00 51.50 242 LYS A CA 1
ATOM 1933 C C . LYS A 1 242 ? 8.719 3.452 29.361 1.00 51.50 242 LYS A C 1
ATOM 1935 O O . LYS A 1 242 ? 7.736 3.188 28.680 1.00 51.50 242 LYS A O 1
ATOM 1940 N N . ASP A 1 243 ? 8.713 3.740 30.662 1.00 54.75 243 ASP A N 1
ATOM 1941 C CA . ASP A 1 243 ? 7.538 3.874 31.542 1.00 54.75 243 ASP A CA 1
ATOM 1942 C C . ASP A 1 243 ? 6.185 3.750 30.803 1.00 54.75 243 ASP A C 1
ATOM 1944 O O . ASP A 1 243 ? 5.752 4.687 30.140 1.00 54.75 243 ASP A O 1
ATOM 1948 N N . GLU A 1 244 ? 5.576 2.558 30.882 1.00 62.50 244 GLU A N 1
ATOM 1949 C CA . GLU A 1 244 ? 4.237 2.204 30.356 1.00 62.50 244 GLU A CA 1
ATOM 1950 C C . GLU A 1 244 ? 4.051 1.982 28.834 1.00 62.50 244 GLU A C 1
ATOM 1952 O O . GLU A 1 244 ? 2.932 1.699 28.414 1.00 62.50 244 GLU A O 1
ATOM 1957 N N . ASP A 1 245 ? 5.093 2.001 27.990 1.00 71.81 245 ASP A N 1
ATOM 1958 C CA . ASP A 1 245 ? 4.948 1.533 26.590 1.00 71.81 245 ASP A CA 1
ATOM 1959 C C . ASP A 1 245 ? 4.706 0.001 26.554 1.00 71.81 245 ASP A C 1
ATOM 1961 O O . ASP A 1 245 ? 5.150 -0.728 27.448 1.00 71.81 245 ASP A O 1
ATOM 1965 N N . PHE A 1 246 ? 3.990 -0.510 25.552 1.00 74.50 246 PHE A N 1
ATOM 1966 C CA . PHE A 1 246 ? 3.673 -1.938 25.391 1.00 74.50 246 PHE A CA 1
ATOM 1967 C C . PHE A 1 246 ? 3.688 -2.335 23.913 1.00 74.50 246 PHE A C 1
ATOM 1969 O O . PHE A 1 246 ? 3.675 -1.484 23.027 1.00 74.50 246 PHE A O 1
ATOM 1976 N N . VAL A 1 247 ? 3.787 -3.638 23.638 1.00 79.50 247 VAL A N 1
ATOM 1977 C CA . VAL A 1 247 ? 3.739 -4.153 22.262 1.00 79.50 247 VAL A CA 1
ATOM 1978 C C . VAL A 1 247 ? 2.292 -4.112 21.793 1.00 79.50 247 VAL A C 1
ATOM 1980 O O . VAL A 1 247 ? 1.451 -4.779 22.383 1.00 79.50 247 VAL A O 1
ATOM 1983 N N . ASP A 1 248 ? 2.041 -3.324 20.757 1.00 79.25 248 ASP A N 1
ATOM 1984 C CA . ASP A 1 248 ? 0.730 -3.117 20.145 1.00 79.25 248 ASP A CA 1
ATOM 1985 C C . ASP A 1 248 ? 0.482 -4.142 19.031 1.00 79.25 248 ASP A C 1
ATOM 1987 O O . ASP A 1 248 ? -0.590 -4.725 18.923 1.00 79.25 248 ASP A O 1
ATOM 1991 N N . GLN A 1 249 ? 1.515 -4.439 18.232 1.00 81.50 249 GLN A N 1
ATOM 1992 C CA . GLN A 1 249 ? 1.419 -5.412 17.145 1.00 81.50 249 GLN A CA 1
ATOM 1993 C C . GLN A 1 249 ? 2.626 -6.343 17.111 1.00 81.50 249 GLN A C 1
ATOM 1995 O O . GLN A 1 249 ? 3.774 -5.928 17.298 1.00 81.50 249 GLN A O 1
ATOM 2000 N N . LEU A 1 250 ? 2.354 -7.618 16.837 1.00 85.19 250 LEU A N 1
ATOM 2001 C CA . LEU A 1 250 ? 3.350 -8.659 16.637 1.00 85.19 250 LEU A CA 1
ATOM 2002 C C . LEU A 1 250 ? 2.915 -9.527 15.457 1.00 85.19 250 LEU A C 1
ATOM 2004 O O . LEU A 1 250 ? 1.848 -10.127 15.502 1.00 85.19 250 LEU A O 1
ATOM 2008 N N . PHE A 1 251 ? 3.743 -9.618 14.424 1.00 86.81 251 PHE A N 1
ATOM 2009 C CA . PHE A 1 251 ? 3.497 -10.511 13.291 1.00 86.81 251 PHE A CA 1
ATOM 2010 C C . PHE A 1 251 ? 4.811 -11.075 12.752 1.00 86.81 251 PHE A C 1
ATOM 2012 O O . PHE A 1 251 ? 5.896 -10.561 13.035 1.00 86.81 251 PHE A O 1
ATOM 2019 N N . ILE A 1 252 ? 4.715 -12.164 11.994 1.00 89.19 252 ILE A N 1
ATOM 2020 C CA . ILE A 1 252 ? 5.861 -12.816 11.356 1.00 89.19 252 ILE A CA 1
ATOM 2021 C C . ILE A 1 252 ? 5.888 -12.400 9.888 1.00 89.19 252 ILE A C 1
ATOM 2023 O O . ILE A 1 252 ? 4.863 -12.457 9.211 1.00 89.19 252 ILE A O 1
ATOM 2027 N N . ALA A 1 253 ? 7.055 -11.987 9.403 1.00 91.12 253 ALA A N 1
ATOM 2028 C CA . ALA A 1 253 ? 7.267 -11.638 8.004 1.00 91.12 253 ALA A CA 1
ATOM 2029 C C . ALA A 1 253 ? 8.662 -12.077 7.543 1.00 91.12 253 ALA A C 1
ATOM 2031 O O . ALA A 1 253 ? 9.590 -12.164 8.350 1.00 91.12 253 ALA A O 1
ATOM 2032 N N . SER A 1 254 ? 8.812 -12.314 6.240 1.00 92.06 254 SER A N 1
ATOM 2033 C CA . SER A 1 254 ? 10.116 -12.571 5.622 1.00 92.06 254 SER A CA 1
ATOM 2034 C C . SER A 1 254 ? 10.922 -11.269 5.526 1.00 92.06 254 SER A C 1
ATOM 2036 O O . SER A 1 254 ? 10.350 -10.191 5.349 1.00 92.06 254 SER A O 1
ATOM 2038 N N . THR A 1 255 ? 12.251 -11.350 5.598 1.00 91.50 255 THR A N 1
ATOM 2039 C CA . THR A 1 255 ? 13.175 -10.207 5.421 1.00 91.50 255 THR A CA 1
ATOM 2040 C C . THR A 1 255 ? 12.993 -9.432 4.114 1.00 91.50 255 THR A C 1
ATOM 2042 O O . THR A 1 255 ? 13.301 -8.238 4.070 1.00 91.50 255 THR A O 1
ATOM 2045 N N . HIS A 1 256 ? 12.452 -10.084 3.085 1.00 90.75 256 HIS A N 1
ATOM 2046 C CA . HIS A 1 256 ? 12.170 -9.498 1.771 1.00 90.75 256 HIS A CA 1
ATOM 2047 C C . HIS A 1 256 ? 10.760 -8.901 1.670 1.00 90.75 256 HIS A C 1
ATOM 2049 O O . HIS A 1 256 ? 10.399 -8.302 0.663 1.00 90.75 256 HIS A O 1
ATOM 2055 N N . SER A 1 257 ? 9.934 -9.067 2.706 1.00 93.00 257 SER A N 1
ATOM 2056 C CA . SER A 1 257 ? 8.588 -8.499 2.726 1.00 93.00 257 SER A CA 1
ATOM 2057 C C . SER A 1 257 ? 8.623 -6.991 2.980 1.00 93.00 257 SER A C 1
ATOM 2059 O O . SER A 1 257 ? 9.589 -6.427 3.504 1.00 93.00 257 SER A O 1
ATOM 2061 N N . TYR A 1 258 ? 7.512 -6.343 2.661 1.00 93.44 258 TYR A N 1
ATOM 2062 C CA . TYR A 1 258 ? 7.236 -4.957 2.998 1.00 93.44 258 TYR A CA 1
ATOM 2063 C C . TYR A 1 258 ? 6.287 -4.870 4.192 1.00 93.44 258 TYR A C 1
ATOM 2065 O O . TYR A 1 258 ? 5.335 -5.638 4.311 1.00 93.44 258 TYR A O 1
ATOM 2073 N N . VAL A 1 259 ? 6.499 -3.870 5.040 1.00 93.81 259 VAL A N 1
ATOM 2074 C CA . VAL A 1 259 ? 5.492 -3.375 5.979 1.00 93.81 259 VAL A CA 1
ATOM 2075 C C . VAL A 1 259 ? 4.907 -2.101 5.381 1.00 93.81 259 VAL A C 1
ATOM 2077 O O . VAL A 1 259 ? 5.596 -1.086 5.251 1.00 93.81 259 VAL A O 1
ATOM 2080 N N . LEU A 1 260 ? 3.641 -2.166 4.980 1.00 94.62 260 LEU A N 1
ATOM 2081 C CA . LEU A 1 260 ? 2.863 -1.000 4.588 1.00 94.62 260 LEU A CA 1
ATOM 2082 C C . LEU A 1 260 ? 2.433 -0.252 5.844 1.00 94.62 260 LEU A C 1
ATOM 2084 O O . LEU A 1 260 ? 1.865 -0.847 6.755 1.00 94.62 260 LEU A O 1
ATOM 2088 N N . ILE A 1 261 ? 2.706 1.046 5.880 1.00 94.69 261 ILE A N 1
ATOM 2089 C CA . ILE A 1 261 ? 2.392 1.934 6.999 1.00 94.69 261 ILE A CA 1
ATOM 2090 C C . ILE A 1 261 ? 1.383 2.952 6.494 1.00 94.69 261 ILE A C 1
ATOM 2092 O O . ILE A 1 261 ? 1.713 3.768 5.630 1.00 94.69 261 ILE A O 1
ATOM 2096 N N . PHE A 1 262 ? 0.168 2.904 7.023 1.00 95.25 262 PHE A N 1
ATOM 2097 C CA . PHE A 1 262 ? -0.909 3.808 6.648 1.00 95.25 262 PHE A CA 1
ATOM 2098 C C . PHE A 1 262 ? -1.018 4.956 7.646 1.00 95.25 262 PHE A C 1
ATOM 2100 O O . PHE A 1 262 ? -0.942 4.739 8.855 1.00 95.25 262 PHE A O 1
ATOM 2107 N N . THR A 1 263 ? -1.201 6.176 7.147 1.00 95.12 263 THR A N 1
ATOM 2108 C CA . THR A 1 263 ? -1.392 7.373 7.970 1.00 95.12 263 THR A CA 1
ATOM 2109 C C . THR A 1 263 ? -2.870 7.686 8.170 1.00 95.12 263 THR A C 1
ATOM 2111 O O . THR A 1 263 ? -3.712 7.321 7.349 1.00 95.12 263 THR A O 1
ATOM 2114 N N . ASP A 1 264 ? -3.188 8.425 9.231 1.00 95.31 264 ASP A N 1
ATOM 2115 C CA . ASP A 1 264 ? -4.530 8.943 9.525 1.00 95.31 264 ASP A CA 1
ATOM 2116 C C . ASP A 1 264 ? -5.096 9.822 8.393 1.00 95.31 264 ASP A C 1
ATOM 2118 O O . ASP A 1 264 ? -6.306 9.863 8.178 1.00 95.31 264 ASP A O 1
ATOM 2122 N N . ARG A 1 265 ? -4.222 10.465 7.609 1.00 94.88 265 ARG A N 1
ATOM 2123 C CA . ARG A 1 265 ? -4.561 11.235 6.398 1.00 94.88 265 ARG A CA 1
ATOM 2124 C C . ARG A 1 265 ? -4.667 10.395 5.120 1.00 94.88 265 ARG A C 1
ATOM 2126 O O . ARG A 1 265 ? -4.792 10.951 4.030 1.00 94.88 265 ARG A O 1
ATOM 2133 N N . GLY A 1 266 ? -4.634 9.067 5.235 1.00 94.06 266 GLY A N 1
ATOM 2134 C CA . GLY A 1 266 ? -4.866 8.147 4.124 1.00 94.06 266 GLY A CA 1
ATOM 2135 C C . GLY A 1 266 ? -3.687 8.012 3.162 1.00 94.06 266 GLY A C 1
ATOM 2136 O O . GLY A 1 266 ? -3.875 7.662 1.993 1.00 94.06 266 GLY A O 1
ATOM 2137 N N . ARG A 1 267 ? -2.457 8.274 3.615 1.00 94.81 267 ARG A N 1
ATOM 2138 C CA . ARG A 1 267 ? -1.241 7.963 2.850 1.00 94.81 267 ARG A CA 1
ATOM 2139 C C . ARG A 1 267 ? -0.690 6.607 3.247 1.00 94.81 267 ARG A C 1
ATOM 2141 O O . ARG A 1 267 ? -0.940 6.130 4.343 1.00 94.81 267 ARG A O 1
ATOM 2148 N N . VAL A 1 268 ? 0.063 5.994 2.345 1.00 96.00 268 VAL A N 1
ATOM 2149 C CA . VAL A 1 268 ? 0.787 4.751 2.602 1.00 96.00 268 VAL A CA 1
ATOM 2150 C C . VAL A 1 268 ? 2.265 4.925 2.297 1.00 96.00 268 VAL A C 1
ATOM 2152 O O . VAL A 1 268 ? 2.647 5.530 1.288 1.00 96.00 268 VAL A O 1
ATOM 2155 N N . HIS A 1 269 ? 3.077 4.381 3.191 1.00 95.38 269 HIS A N 1
ATOM 2156 C CA . HIS A 1 269 ? 4.522 4.283 3.092 1.00 95.38 269 HIS A CA 1
ATOM 2157 C C . HIS A 1 269 ? 4.930 2.812 3.142 1.00 95.38 269 HIS A C 1
ATOM 2159 O O . HIS A 1 269 ? 4.191 1.968 3.643 1.00 95.38 269 HIS A O 1
ATOM 2165 N N . TRP A 1 270 ? 6.116 2.517 2.631 1.00 95.06 270 TRP A N 1
ATOM 2166 C CA . TRP A 1 270 ? 6.679 1.176 2.606 1.00 95.06 270 TRP A CA 1
ATOM 2167 C C . TRP A 1 270 ? 7.944 1.184 3.433 1.00 95.06 270 TRP A C 1
ATOM 2169 O O . TRP A 1 270 ? 8.751 2.106 3.316 1.00 95.06 270 TRP A O 1
ATOM 2179 N N . LEU A 1 271 ? 8.115 0.142 4.226 1.00 93.50 271 LEU A N 1
ATOM 2180 C CA . LEU A 1 271 ? 9.345 -0.129 4.942 1.00 93.50 271 LEU A CA 1
ATOM 2181 C C . LEU A 1 271 ? 9.735 -1.568 4.640 1.00 93.50 271 LEU A C 1
ATOM 2183 O O . LEU A 1 271 ? 8.940 -2.476 4.901 1.00 93.50 271 LEU A O 1
ATOM 2187 N N . LYS A 1 272 ? 10.915 -1.790 4.058 1.00 92.06 272 LYS A N 1
ATOM 2188 C CA . LYS A 1 272 ? 11.377 -3.162 3.839 1.00 92.06 272 LYS A CA 1
ATOM 2189 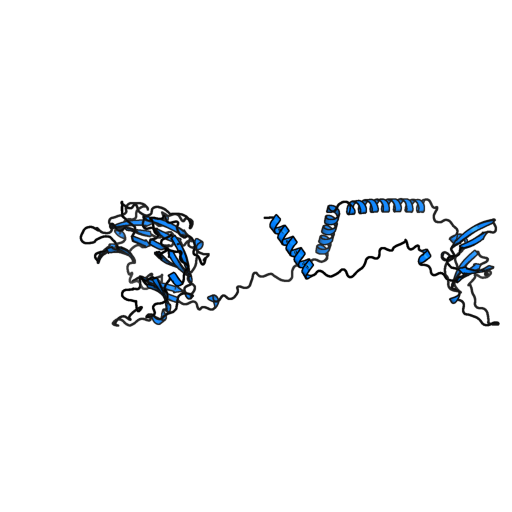C C . LYS A 1 272 ? 11.733 -3.782 5.177 1.00 92.06 272 LYS A C 1
ATOM 2191 O O . LYS A 1 272 ? 12.324 -3.128 6.037 1.00 92.06 272 LYS A O 1
ATOM 2196 N N . VAL A 1 273 ? 11.387 -5.052 5.362 1.00 93.44 273 VAL A N 1
ATOM 2197 C CA . VAL A 1 273 ? 11.599 -5.716 6.651 1.00 93.44 273 VAL A CA 1
ATOM 2198 C C . VAL A 1 273 ? 13.079 -5.726 7.041 1.00 93.44 273 VAL A C 1
ATOM 2200 O O . VAL A 1 273 ? 13.391 -5.500 8.207 1.00 93.44 273 VAL A O 1
ATOM 2203 N N . HIS A 1 274 ? 14.006 -5.904 6.100 1.00 91.81 274 HIS A N 1
ATOM 2204 C CA . HIS A 1 274 ? 15.440 -5.866 6.400 1.00 91.81 274 HIS A CA 1
ATOM 2205 C C . HIS A 1 274 ? 15.986 -4.482 6.804 1.00 91.81 274 HIS A C 1
ATOM 2207 O O . HIS A 1 274 ? 17.035 -4.412 7.440 1.00 91.81 274 HIS A O 1
ATOM 2213 N N . GLU A 1 275 ? 15.293 -3.384 6.479 1.00 91.00 275 GLU A N 1
ATOM 2214 C CA . GLU A 1 275 ? 15.663 -2.025 6.915 1.00 91.00 275 GLU A CA 1
ATOM 2215 C C . GLU A 1 275 ? 15.269 -1.766 8.379 1.00 91.00 275 GLU A C 1
ATOM 2217 O O . GLU A 1 275 ? 15.746 -0.818 9.014 1.00 91.00 275 GLU A O 1
ATOM 2222 N N . ILE A 1 276 ? 14.393 -2.608 8.936 1.00 93.38 276 ILE A N 1
ATOM 2223 C CA . ILE A 1 276 ? 13.992 -2.550 10.339 1.00 93.38 276 ILE A CA 1
ATOM 2224 C C . ILE A 1 276 ? 15.185 -2.983 11.205 1.00 93.38 276 ILE A C 1
ATOM 2226 O O . ILE A 1 276 ? 15.800 -4.021 10.942 1.00 93.38 276 ILE A O 1
ATOM 2230 N N . PRO A 1 277 ? 15.509 -2.240 12.281 1.00 93.38 277 PRO A N 1
ATOM 2231 C CA . PRO A 1 277 ? 16.630 -2.582 13.144 1.00 93.38 277 PRO A CA 1
ATOM 2232 C C . PRO A 1 277 ? 16.451 -3.968 13.763 1.00 93.38 277 PRO A C 1
ATOM 2234 O O . PRO A 1 277 ? 15.451 -4.247 14.437 1.00 93.38 277 PRO A O 1
ATOM 2237 N N . GLU A 1 278 ? 17.459 -4.813 13.567 1.00 92.06 278 GLU A N 1
ATOM 2238 C CA . GLU A 1 278 ? 17.542 -6.108 14.220 1.00 92.06 278 GLU A CA 1
ATOM 2239 C C . GLU A 1 278 ? 18.037 -5.939 15.648 1.00 92.06 278 GLU A C 1
ATOM 2241 O O . GLU A 1 278 ? 19.158 -5.495 15.903 1.00 92.06 278 GLU A O 1
ATOM 2246 N N . VAL A 1 279 ? 17.182 -6.287 16.600 1.00 90.25 279 VAL A N 1
ATOM 2247 C CA . VAL A 1 279 ? 17.531 -6.270 18.016 1.00 90.25 279 VAL A CA 1
ATOM 2248 C C . VAL A 1 279 ? 16.961 -7.506 18.695 1.00 90.25 279 VAL A C 1
ATOM 2250 O O . VAL A 1 279 ? 15.934 -8.053 18.289 1.00 90.25 279 VAL A O 1
ATOM 2253 N N . GLY A 1 280 ? 17.617 -7.945 19.769 1.00 84.75 280 GLY A N 1
ATOM 2254 C CA . GLY A 1 280 ? 17.104 -9.046 20.580 1.00 84.75 280 GLY A CA 1
ATOM 2255 C C . GLY A 1 280 ? 15.747 -8.721 21.233 1.00 84.75 280 GLY A C 1
ATOM 2256 O O . GLY A 1 280 ? 15.330 -7.558 21.266 1.00 84.75 280 GLY A O 1
ATOM 2257 N N . PRO A 1 281 ? 15.077 -9.711 21.852 1.00 78.31 281 PRO A N 1
ATOM 2258 C CA . PRO A 1 281 ? 13.742 -9.541 22.438 1.00 78.31 281 PRO A CA 1
ATOM 2259 C C . PRO A 1 281 ? 13.613 -8.373 23.433 1.00 78.31 281 PRO A C 1
ATOM 2261 O O . PRO A 1 281 ? 12.569 -7.730 23.487 1.00 78.31 281 PRO A O 1
ATOM 2264 N N . GLN A 1 282 ? 14.690 -8.045 24.158 1.00 77.25 282 GLN A N 1
ATOM 2265 C CA . GLN A 1 282 ? 14.752 -6.930 25.117 1.00 77.25 282 GLN A CA 1
ATOM 2266 C C . GLN A 1 282 ? 14.965 -5.551 24.474 1.00 77.25 282 GLN A C 1
ATOM 2268 O O . GLN A 1 282 ? 14.683 -4.530 25.102 1.00 77.25 282 GLN A O 1
ATOM 2273 N N . GLY A 1 283 ? 15.504 -5.504 23.252 1.00 80.88 283 GLY A N 1
ATOM 2274 C CA . GLY A 1 283 ? 15.862 -4.266 22.563 1.00 80.88 283 GLY A CA 1
ATOM 2275 C C . GLY A 1 283 ? 14.631 -3.505 22.081 1.00 80.88 283 GLY A C 1
ATOM 2276 O O . GLY A 1 283 ? 13.630 -4.122 21.731 1.00 80.88 283 GLY A O 1
ATOM 2277 N N . ARG A 1 284 ? 14.705 -2.170 22.066 1.00 79.44 284 ARG A N 1
ATOM 2278 C CA . ARG A 1 284 ? 13.571 -1.281 21.747 1.00 79.44 284 ARG A CA 1
ATOM 2279 C C . ARG A 1 284 ? 13.319 -1.071 20.253 1.00 79.44 284 ARG A C 1
ATOM 2281 O O . ARG A 1 284 ? 12.206 -0.750 19.874 1.00 79.44 284 ARG A O 1
ATOM 2288 N N . GLY A 1 285 ? 14.340 -1.230 19.414 1.00 89.19 285 GLY A N 1
ATOM 2289 C CA . GLY A 1 285 ? 14.253 -0.854 18.002 1.00 89.19 285 GLY A CA 1
ATOM 2290 C C . GLY A 1 285 ? 14.334 0.658 17.790 1.00 89.19 285 GLY A C 1
ATOM 2291 O O . GLY A 1 285 ? 14.970 1.371 18.572 1.00 89.19 285 GLY A O 1
ATOM 2292 N N . LYS A 1 286 ? 13.704 1.149 16.720 1.00 92.25 286 LYS A N 1
ATOM 2293 C CA . LYS A 1 286 ? 13.731 2.559 16.295 1.00 92.25 286 LYS A CA 1
ATOM 2294 C C . LYS A 1 286 ? 12.305 3.058 16.074 1.00 92.25 286 LYS A C 1
ATOM 2296 O O . LYS A 1 286 ? 11.436 2.286 15.696 1.00 92.25 286 LYS A O 1
ATOM 2301 N N . ALA A 1 287 ? 12.062 4.346 16.305 1.00 90.88 287 ALA A N 1
ATOM 2302 C CA . ALA A 1 287 ? 10.758 4.942 16.032 1.00 90.88 287 ALA A CA 1
ATOM 2303 C C . ALA A 1 287 ? 10.439 4.887 14.526 1.00 90.88 287 ALA A C 1
ATOM 2305 O O . ALA A 1 287 ? 11.280 5.279 13.710 1.00 90.88 287 ALA A O 1
ATOM 2306 N N . VAL A 1 288 ? 9.231 4.442 14.165 1.00 90.75 288 VAL A N 1
ATOM 2307 C CA . VAL A 1 288 ? 8.770 4.302 12.770 1.00 90.75 288 VAL A CA 1
ATOM 2308 C C . VAL A 1 288 ? 8.852 5.638 12.030 1.00 90.75 288 VAL A C 1
ATOM 2310 O O . VAL A 1 288 ? 9.311 5.689 10.894 1.00 90.75 288 VAL A O 1
ATOM 2313 N N . VAL A 1 289 ? 8.526 6.743 12.706 1.00 89.69 289 VAL A N 1
ATOM 2314 C CA . VAL A 1 289 ? 8.608 8.109 12.154 1.00 89.69 289 VAL A CA 1
ATOM 2315 C C . VAL A 1 289 ? 10.019 8.519 11.700 1.00 89.69 289 VAL A C 1
ATOM 2317 O O . VAL A 1 289 ? 10.162 9.458 10.930 1.00 89.69 289 VAL A O 1
ATOM 2320 N N . ASN A 1 290 ? 11.067 7.818 12.156 1.00 90.12 290 ASN A N 1
ATOM 2321 C CA . ASN A 1 290 ? 12.459 8.045 11.741 1.00 90.12 290 ASN A CA 1
ATOM 2322 C C . ASN A 1 290 ? 12.913 7.104 10.609 1.00 90.12 290 ASN A C 1
ATOM 2324 O O . ASN A 1 290 ? 14.083 7.140 10.215 1.00 90.12 290 ASN A O 1
ATOM 2328 N N . LEU A 1 291 ? 12.044 6.190 10.179 1.00 89.50 291 LEU A N 1
ATOM 2329 C CA . LEU A 1 291 ? 12.275 5.233 9.095 1.00 89.50 291 LEU A CA 1
ATOM 2330 C C . LEU A 1 291 ? 11.464 5.597 7.847 1.00 89.50 291 LEU A C 1
ATOM 2332 O O . LEU A 1 291 ? 11.911 5.323 6.741 1.00 89.50 291 LEU A O 1
ATOM 2336 N N . VAL A 1 292 ? 10.321 6.268 8.014 1.00 89.94 292 VAL A N 1
ATOM 2337 C CA . VAL A 1 292 ? 9.487 6.760 6.910 1.00 89.94 292 VAL A CA 1
ATOM 2338 C C . VAL A 1 292 ? 9.335 8.280 6.940 1.00 89.94 292 VAL A C 1
ATOM 2340 O O . VAL A 1 292 ? 9.255 8.895 8.000 1.00 89.94 292 VAL A O 1
ATOM 2343 N N . GLN A 1 293 ? 9.282 8.900 5.759 1.00 88.19 293 GLN A N 1
ATOM 2344 C CA . GLN A 1 293 ? 9.134 10.351 5.608 1.00 88.19 293 GLN A CA 1
ATOM 2345 C C . GLN A 1 293 ? 7.659 10.767 5.701 1.00 88.19 293 GLN A C 1
ATOM 2347 O O . GLN A 1 293 ? 6.997 10.950 4.679 1.00 88.19 293 GLN A O 1
ATOM 2352 N N . LEU A 1 294 ? 7.144 10.904 6.924 1.00 89.12 294 LEU A N 1
ATOM 2353 C CA . LEU A 1 294 ? 5.784 11.397 7.167 1.00 89.12 294 LEU A CA 1
ATOM 2354 C C . LEU A 1 294 ? 5.686 12.911 6.936 1.00 89.12 294 LEU A C 1
ATOM 2356 O O . LEU A 1 294 ? 6.638 13.656 7.192 1.00 89.12 294 LEU A O 1
ATOM 2360 N N . GLN A 1 295 ? 4.525 13.390 6.490 1.00 86.50 295 GLN A N 1
ATOM 2361 C CA . GLN A 1 295 ? 4.258 14.826 6.448 1.00 86.50 295 GLN A CA 1
ATOM 2362 C C . GLN A 1 295 ? 4.009 15.397 7.852 1.00 86.50 295 GLN A C 1
ATOM 2364 O O . GLN A 1 295 ? 3.620 14.675 8.776 1.00 86.50 295 GLN A O 1
ATOM 2369 N N . PRO A 1 296 ? 4.199 16.718 8.040 1.00 84.31 296 PRO A N 1
ATOM 2370 C CA . PRO A 1 296 ? 3.864 17.366 9.298 1.00 84.31 296 PRO A CA 1
ATOM 2371 C C . PRO A 1 296 ? 2.409 17.084 9.691 1.00 84.31 296 PRO A C 1
ATOM 2373 O O . PRO A 1 296 ? 1.501 17.327 8.901 1.00 84.31 296 PRO A O 1
ATOM 2376 N N . ARG A 1 297 ? 2.201 16.648 10.940 1.00 83.94 297 ARG A N 1
ATOM 2377 C CA . ARG A 1 297 ? 0.892 16.310 11.540 1.00 83.94 297 ARG A CA 1
ATOM 2378 C C . ARG A 1 297 ? 0.243 15.006 11.065 1.00 83.94 297 ARG A C 1
ATOM 2380 O O . ARG A 1 297 ? -0.865 14.735 11.515 1.00 83.94 297 ARG A O 1
ATOM 2387 N N . GLU A 1 298 ? 0.906 14.198 10.242 1.00 88.94 298 GLU A N 1
ATOM 2388 C CA . GLU A 1 298 ? 0.448 12.827 9.997 1.00 88.94 298 GLU A CA 1
ATOM 2389 C C . GLU A 1 298 ? 0.774 11.928 11.189 1.00 88.94 298 GLU A C 1
ATOM 2391 O O . GLU A 1 298 ? 1.859 12.004 11.778 1.00 88.94 298 GLU A O 1
ATOM 2396 N N . LYS A 1 299 ? -0.175 11.061 11.531 1.00 91.00 299 LYS A N 1
ATOM 2397 C CA . LYS A 1 299 ? 0.002 9.996 12.517 1.00 91.00 299 LYS A CA 1
ATOM 2398 C C . LYS A 1 299 ? -0.145 8.656 11.828 1.00 91.00 299 LYS A C 1
ATOM 2400 O O . LYS A 1 299 ? -0.843 8.538 10.828 1.00 91.00 299 LYS A O 1
ATOM 2405 N N . ILE A 1 300 ? 0.512 7.642 12.370 1.00 92.25 300 ILE A N 1
ATOM 2406 C CA . ILE A 1 300 ? 0.338 6.275 11.890 1.00 92.25 300 ILE A CA 1
ATOM 2407 C C . ILE A 1 300 ? -1.019 5.773 12.384 1.00 92.25 300 ILE A C 1
ATOM 2409 O O . ILE A 1 300 ? -1.337 5.942 13.559 1.00 92.25 300 ILE A O 1
ATOM 2413 N N . ALA A 1 301 ? -1.800 5.201 11.474 1.00 91.94 301 ALA A N 1
ATOM 2414 C CA . ALA A 1 301 ? -3.100 4.605 11.748 1.00 91.94 301 ALA A CA 1
ATOM 2415 C C . ALA A 1 301 ? -3.017 3.075 11.758 1.00 91.94 301 ALA A C 1
ATOM 2417 O O . ALA A 1 301 ? -3.491 2.454 12.695 1.00 91.94 301 ALA A O 1
ATOM 2418 N N . ALA A 1 302 ? -2.373 2.472 10.752 1.00 91.50 302 ALA A N 1
ATOM 2419 C CA . ALA A 1 302 ? -2.377 1.021 10.588 1.00 91.50 302 ALA A CA 1
ATOM 2420 C C . ALA A 1 302 ? -1.099 0.485 9.939 1.00 91.50 302 ALA A C 1
ATOM 2422 O O . ALA A 1 302 ? -0.376 1.210 9.246 1.00 91.50 302 ALA A O 1
ATOM 2423 N N . PHE A 1 303 ? -0.864 -0.814 10.120 1.00 91.94 303 PHE A N 1
ATOM 2424 C CA . PHE A 1 303 ? 0.233 -1.551 9.502 1.00 91.94 303 PHE A CA 1
ATOM 2425 C C . PHE A 1 303 ? -0.295 -2.799 8.794 1.00 91.94 303 PHE A C 1
ATOM 2427 O O . PHE A 1 303 ? -1.139 -3.507 9.338 1.00 91.94 303 PHE A O 1
ATOM 2434 N N . ALA A 1 304 ? 0.254 -3.106 7.618 1.00 91.31 304 ALA A N 1
ATOM 2435 C CA . ALA A 1 304 ? -0.031 -4.348 6.905 1.00 91.31 304 ALA A CA 1
ATOM 2436 C C . ALA A 1 304 ? 1.253 -4.965 6.342 1.00 91.31 304 ALA A C 1
ATOM 2438 O O . ALA A 1 304 ? 1.995 -4.315 5.606 1.00 91.31 304 ALA A O 1
ATOM 2439 N N . ALA A 1 305 ? 1.514 -6.230 6.668 1.00 91.50 305 ALA A N 1
ATOM 2440 C CA . ALA A 1 305 ? 2.657 -6.967 6.142 1.00 91.50 305 ALA A CA 1
ATOM 2441 C C . ALA A 1 305 ? 2.320 -7.583 4.779 1.00 91.50 305 ALA A C 1
ATOM 2443 O O . ALA A 1 305 ? 1.354 -8.332 4.649 1.00 91.50 305 ALA A O 1
ATOM 2444 N N . VAL A 1 306 ? 3.122 -7.285 3.761 1.00 92.00 306 VAL A N 1
ATOM 2445 C CA . VAL A 1 306 ? 2.906 -7.732 2.383 1.00 92.00 306 VAL A CA 1
ATOM 2446 C C . VAL A 1 306 ? 4.192 -8.335 1.844 1.00 92.00 306 VAL A C 1
ATOM 2448 O O . VAL A 1 306 ? 5.202 -7.644 1.731 1.00 92.00 306 VAL A O 1
ATOM 2451 N N . LYS A 1 307 ? 4.150 -9.619 1.477 1.00 88.50 307 LYS A N 1
ATOM 2452 C CA . LYS A 1 307 ? 5.272 -10.276 0.795 1.00 88.50 307 LYS A CA 1
ATOM 2453 C C . LYS A 1 307 ? 5.358 -9.842 -0.669 1.00 88.50 307 LYS A C 1
ATOM 2455 O O . LYS A 1 307 ? 6.397 -9.381 -1.116 1.00 88.50 307 LYS A O 1
ATOM 2460 N N . GLU A 1 308 ? 4.243 -9.941 -1.389 1.00 87.75 308 GLU A N 1
ATOM 2461 C CA . GLU A 1 308 ? 4.162 -9.663 -2.825 1.00 87.75 308 GLU A CA 1
ATOM 2462 C C . GLU A 1 308 ? 2.896 -8.873 -3.168 1.00 87.75 308 GLU A C 1
ATOM 2464 O O . GLU A 1 308 ? 1.827 -9.087 -2.588 1.00 87.75 308 GLU A O 1
ATOM 2469 N N . PHE A 1 309 ? 3.003 -7.980 -4.153 1.00 91.12 309 PHE A N 1
ATOM 2470 C CA . PHE A 1 309 ? 1.896 -7.148 -4.631 1.00 91.12 309 PHE A CA 1
ATOM 2471 C C . PHE A 1 309 ? 1.108 -7.849 -5.743 1.00 91.12 309 PHE A C 1
ATOM 2473 O O . PHE A 1 309 ? 1.107 -7.422 -6.897 1.00 91.12 309 PHE A O 1
ATOM 2480 N N . VAL A 1 310 ? 0.454 -8.954 -5.389 1.00 87.75 310 VAL A N 1
ATOM 2481 C CA . VAL A 1 310 ? -0.318 -9.780 -6.327 1.00 87.75 310 VAL A CA 1
ATOM 2482 C C . VAL A 1 310 ? -1.695 -9.188 -6.640 1.00 87.75 310 VAL A C 1
ATOM 2484 O O . VAL A 1 310 ? -2.342 -8.575 -5.786 1.00 87.75 310 VAL A O 1
ATOM 2487 N N . SER A 1 311 ? -2.173 -9.417 -7.864 1.00 87.31 311 SER A N 1
ATOM 2488 C CA . SER A 1 311 ? -3.572 -9.169 -8.230 1.00 87.31 311 SER A CA 1
ATOM 2489 C C . SER A 1 311 ? -4.514 -10.153 -7.534 1.00 87.31 311 SER A C 1
ATOM 2491 O O . SER A 1 311 ? -4.135 -11.276 -7.208 1.00 87.31 311 SER A O 1
ATOM 2493 N N . GLY A 1 312 ? -5.755 -9.724 -7.296 1.00 88.31 312 GLY A N 1
ATOM 2494 C CA . GLY A 1 312 ? -6.773 -10.530 -6.608 1.00 88.31 312 GLY A CA 1
ATOM 2495 C C . GLY A 1 312 ? -6.708 -10.485 -5.077 1.00 88.31 312 GLY A C 1
ATOM 2496 O O . GLY A 1 312 ? -7.578 -11.053 -4.428 1.00 88.31 312 GLY A O 1
ATOM 2497 N N . ARG A 1 313 ? -5.733 -9.777 -4.494 1.00 93.88 313 ARG A N 1
ATOM 2498 C CA . ARG A 1 313 ? -5.765 -9.351 -3.087 1.00 93.88 313 ARG A CA 1
ATOM 2499 C C . ARG A 1 313 ? -6.059 -7.867 -2.988 1.00 93.88 313 ARG A C 1
ATOM 2501 O O . ARG A 1 313 ? -5.760 -7.100 -3.909 1.00 93.88 313 ARG A O 1
ATOM 2508 N N . TYR A 1 314 ? -6.605 -7.457 -1.855 1.00 96.00 314 TYR A N 1
ATOM 2509 C CA . TYR A 1 314 ? -7.012 -6.082 -1.631 1.00 96.00 314 TYR A CA 1
ATOM 2510 C C . TYR A 1 314 ? -6.536 -5.574 -0.272 1.00 96.00 314 TYR A C 1
ATOM 2512 O O . TYR A 1 314 ? -6.213 -6.336 0.636 1.00 96.00 314 TYR A O 1
ATOM 2520 N N . VAL A 1 315 ? -6.464 -4.251 -0.169 1.00 96.62 315 VAL A N 1
ATOM 2521 C CA . VAL A 1 315 ? -6.389 -3.528 1.095 1.00 96.62 315 VAL A CA 1
ATOM 2522 C C . VAL A 1 315 ? -7.759 -2.904 1.316 1.00 96.62 315 VAL A C 1
ATOM 2524 O O . VAL A 1 315 ? -8.198 -2.067 0.512 1.00 96.62 315 VAL A O 1
ATOM 2527 N N . LEU A 1 316 ? -8.425 -3.309 2.392 1.00 97.44 316 LEU A N 1
ATOM 2528 C CA . LEU A 1 316 ? -9.649 -2.690 2.866 1.00 97.44 316 LEU A CA 1
ATOM 2529 C C . LEU A 1 316 ? -9.305 -1.660 3.945 1.00 97.44 316 LEU A C 1
ATOM 2531 O O . LEU A 1 316 ? -8.635 -1.954 4.930 1.00 97.44 316 LEU A O 1
ATOM 2535 N N . LEU A 1 317 ? -9.757 -0.434 3.725 1.00 97.75 317 LEU A N 1
ATOM 2536 C CA . LEU A 1 317 ? -9.491 0.733 4.558 1.00 97.75 317 LEU A CA 1
ATOM 2537 C C . LEU A 1 317 ? -10.800 1.175 5.203 1.00 97.75 317 LEU A C 1
ATOM 2539 O O . LEU A 1 317 ? -11.814 1.211 4.503 1.00 97.75 317 LEU A O 1
ATOM 2543 N N . ALA A 1 318 ? -10.774 1.555 6.480 1.00 97.44 318 ALA A N 1
ATOM 2544 C CA . ALA A 1 318 ? -11.921 2.156 7.162 1.00 97.44 318 ALA A CA 1
ATOM 2545 C C . ALA A 1 318 ? -11.553 3.483 7.828 1.00 97.44 318 ALA A C 1
ATOM 2547 O O . ALA A 1 318 ? -10.471 3.636 8.400 1.00 97.44 318 ALA A O 1
ATOM 2548 N N . THR A 1 319 ? -12.473 4.442 7.766 1.00 97.88 319 THR A N 1
ATOM 2549 C CA . THR A 1 319 ? -12.355 5.730 8.451 1.00 97.88 319 THR A CA 1
ATOM 2550 C C . THR A 1 319 ? -13.231 5.807 9.693 1.00 97.88 319 THR A C 1
ATOM 2552 O O . THR A 1 319 ? -14.187 5.045 9.860 1.00 97.88 319 THR A O 1
ATOM 2555 N N . ARG A 1 320 ? -12.930 6.785 10.548 1.00 97.12 320 ARG A N 1
ATOM 2556 C CA . ARG A 1 320 ? -13.678 7.103 11.765 1.00 97.12 320 ARG A CA 1
ATOM 2557 C C . ARG A 1 320 ? -15.155 7.383 11.479 1.00 97.12 320 ARG A C 1
ATOM 2559 O O . ARG A 1 320 ? -16.008 6.951 12.249 1.00 97.12 320 ARG A O 1
ATOM 2566 N N . LYS A 1 321 ? -15.481 8.051 10.368 1.00 97.00 321 LYS A N 1
ATOM 2567 C CA . LYS A 1 321 ? -16.873 8.314 9.948 1.00 97.00 321 LYS A CA 1
ATOM 2568 C C . LYS A 1 321 ? -17.575 7.125 9.274 1.00 97.00 321 LYS A C 1
ATOM 2570 O O . LYS A 1 321 ? -18.664 7.286 8.723 1.00 97.00 321 LYS A O 1
ATOM 2575 N N . GLY A 1 322 ? -16.979 5.933 9.290 1.00 96.62 322 GLY A N 1
ATOM 2576 C CA . GLY A 1 322 ? -17.607 4.725 8.752 1.00 96.62 322 GLY A CA 1
ATOM 2577 C C . GLY A 1 322 ? -17.583 4.627 7.230 1.00 96.62 322 GLY A C 1
ATOM 2578 O O . GLY A 1 322 ? -18.396 3.902 6.646 1.00 96.62 322 GLY A O 1
ATOM 2579 N N . ILE A 1 323 ? -16.656 5.330 6.575 1.00 97.69 323 ILE A N 1
ATOM 2580 C CA . ILE A 1 323 ? -16.369 5.129 5.156 1.00 97.69 323 ILE A CA 1
ATOM 2581 C C . ILE A 1 323 ? -15.396 3.965 5.017 1.00 97.69 323 ILE A C 1
ATOM 2583 O O . ILE A 1 323 ? -14.372 3.914 5.691 1.00 97.69 323 ILE A O 1
ATOM 2587 N N . VAL A 1 324 ? -15.715 3.032 4.123 1.00 97.75 324 VAL A N 1
ATOM 2588 C CA . VAL A 1 324 ? -14.853 1.905 3.771 1.00 97.75 324 VAL A CA 1
ATOM 2589 C C . VAL A 1 324 ? -14.420 1.984 2.319 1.00 97.75 324 VAL A C 1
ATOM 2591 O O . VAL A 1 324 ? -15.166 2.434 1.441 1.00 97.75 324 VAL A O 1
ATOM 2594 N N . LYS A 1 325 ? -13.209 1.514 2.036 1.00 97.38 325 LYS A N 1
ATOM 2595 C CA . LYS A 1 325 ? -12.700 1.445 0.671 1.00 97.38 325 LYS A CA 1
ATOM 2596 C C . LYS A 1 325 ? -11.837 0.222 0.441 1.00 97.38 325 LYS A C 1
ATOM 2598 O O . LYS A 1 325 ? -10.861 0.009 1.146 1.00 97.38 325 LYS A O 1
ATOM 2603 N N . LYS A 1 326 ? -12.138 -0.487 -0.643 1.00 96.81 326 LYS A N 1
ATOM 2604 C CA . LYS A 1 326 ? -11.337 -1.591 -1.163 1.00 96.81 326 LYS A CA 1
ATOM 2605 C C . LYS A 1 326 ? -10.439 -1.116 -2.301 1.00 96.81 326 LYS A C 1
ATOM 2607 O O . LYS A 1 326 ? -10.931 -0.531 -3.267 1.00 96.81 326 LYS A O 1
ATOM 2612 N N . THR A 1 327 ? -9.136 -1.361 -2.201 1.00 97.19 327 THR A N 1
ATOM 2613 C CA . THR A 1 327 ? -8.153 -1.057 -3.258 1.00 97.19 327 THR A CA 1
ATOM 2614 C C . THR A 1 327 ? -7.340 -2.303 -3.567 1.00 97.19 327 THR A C 1
ATOM 2616 O O . THR A 1 327 ? -6.914 -2.990 -2.647 1.00 97.19 327 THR A O 1
ATOM 2619 N N . GLU A 1 328 ? -7.112 -2.603 -4.843 1.00 96.50 328 GLU A N 1
ATOM 2620 C CA . GLU A 1 328 ? -6.290 -3.751 -5.237 1.00 96.50 328 GLU A CA 1
ATOM 2621 C C . GLU A 1 328 ? -4.848 -3.599 -4.735 1.00 96.50 328 GLU A C 1
ATOM 2623 O O . GLU A 1 328 ? -4.265 -2.513 -4.811 1.00 96.50 328 GLU A O 1
ATOM 2628 N N . LEU A 1 329 ? -4.265 -4.687 -4.231 1.00 95.62 329 LEU A N 1
ATOM 2629 C CA . LEU A 1 329 ? -2.933 -4.677 -3.634 1.00 95.62 329 LEU A CA 1
ATOM 2630 C C . LEU A 1 329 ? -1.846 -4.285 -4.651 1.00 95.62 329 LEU A C 1
ATOM 2632 O O . LEU A 1 329 ? -0.928 -3.533 -4.321 1.00 95.62 329 LEU A O 1
ATOM 2636 N N . SER A 1 330 ? -2.001 -4.704 -5.909 1.00 94.81 330 SER A N 1
ATOM 2637 C CA . SER A 1 330 ? -1.133 -4.334 -7.038 1.00 94.81 330 SER A CA 1
ATOM 2638 C C . SER A 1 330 ? -1.030 -2.812 -7.252 1.00 94.81 330 SER A C 1
ATOM 2640 O O . SER A 1 330 ? 0.000 -2.308 -7.705 1.00 94.81 330 SER A O 1
ATOM 2642 N N . ALA A 1 331 ? -2.035 -2.030 -6.834 1.00 94.38 331 ALA A N 1
ATOM 2643 C CA . ALA A 1 331 ? -2.002 -0.569 -6.922 1.00 94.38 331 ALA A CA 1
ATOM 2644 C C . ALA A 1 331 ? -0.938 0.076 -6.008 1.00 94.38 331 ALA A C 1
ATOM 2646 O O . ALA A 1 331 ? -0.619 1.259 -6.188 1.00 94.38 331 ALA A O 1
ATOM 2647 N N . PHE A 1 332 ? -0.394 -0.688 -5.053 1.00 94.31 332 PHE A N 1
ATOM 2648 C CA . PHE A 1 332 ? 0.664 -0.295 -4.120 1.00 94.31 332 PHE A CA 1
ATOM 2649 C C . PHE A 1 332 ? 2.049 -0.854 -4.494 1.00 94.31 332 PHE A C 1
ATOM 2651 O O . PHE A 1 332 ? 3.000 -0.648 -3.746 1.00 94.31 332 PHE A O 1
ATOM 2658 N N . ALA A 1 333 ? 2.194 -1.494 -5.660 1.00 92.06 333 ALA A N 1
ATOM 2659 C CA . ALA A 1 333 ? 3.430 -2.163 -6.084 1.00 92.06 333 ALA A CA 1
ATOM 2660 C C . ALA A 1 333 ? 4.616 -1.231 -6.390 1.00 92.06 333 ALA A C 1
ATOM 2662 O O . ALA A 1 333 ? 5.723 -1.708 -6.604 1.00 92.06 333 ALA A O 1
ATOM 2663 N N . ASN A 1 334 ? 4.404 0.089 -6.443 1.00 89.00 334 ASN A N 1
ATOM 2664 C CA . ASN A 1 334 ? 5.436 1.066 -6.797 1.00 89.00 334 ASN A CA 1
ATOM 2665 C C . ASN A 1 334 ? 5.745 1.998 -5.609 1.00 89.00 334 ASN A C 1
ATOM 2667 O O . ASN A 1 334 ? 5.137 3.077 -5.516 1.00 89.00 334 ASN A O 1
ATOM 2671 N N . PRO A 1 335 ? 6.673 1.608 -4.711 1.00 86.44 335 PRO A N 1
ATOM 2672 C CA . PRO A 1 335 ? 7.075 2.413 -3.568 1.00 86.44 335 PRO A CA 1
ATOM 2673 C C . PRO A 1 335 ? 7.649 3.770 -3.971 1.00 86.44 335 PRO A C 1
ATOM 2675 O O . PRO A 1 335 ? 8.362 3.911 -4.964 1.00 86.44 335 PRO A O 1
ATOM 2678 N N . ARG A 1 336 ? 7.360 4.793 -3.166 1.00 88.38 336 ARG A N 1
ATOM 2679 C CA . ARG A 1 336 ? 7.961 6.129 -3.289 1.00 88.38 336 ARG A CA 1
ATOM 2680 C C . ARG A 1 336 ? 8.383 6.611 -1.912 1.00 88.38 336 ARG A C 1
ATOM 2682 O O . ARG A 1 336 ? 7.607 6.474 -0.970 1.00 88.38 336 ARG A O 1
ATOM 2689 N N . ALA A 1 337 ? 9.555 7.242 -1.814 1.00 82.38 337 ALA A N 1
ATOM 2690 C CA . ALA A 1 337 ? 10.113 7.714 -0.541 1.00 82.38 337 ALA A CA 1
ATOM 2691 C C . ALA A 1 337 ? 9.139 8.606 0.253 1.00 82.38 337 ALA A C 1
ATOM 2693 O O . ALA A 1 337 ? 8.964 8.431 1.455 1.00 82.38 337 ALA A O 1
ATOM 2694 N N . GLY A 1 338 ? 8.440 9.512 -0.438 1.00 86.94 338 GLY A N 1
ATOM 2695 C CA . GLY A 1 338 ? 7.459 10.406 0.179 1.00 86.94 338 GLY A CA 1
ATOM 2696 C C . GLY A 1 338 ? 6.085 9.786 0.446 1.00 86.94 338 GLY A C 1
ATOM 2697 O O . GLY A 1 338 ? 5.196 10.527 0.848 1.00 86.94 338 GLY A O 1
ATOM 2698 N N . GLY A 1 339 ? 5.871 8.492 0.181 1.00 92.00 339 GLY A N 1
ATOM 2699 C CA . GLY A 1 339 ? 4.568 7.826 0.275 1.00 92.00 339 GLY A CA 1
ATOM 2700 C C . GLY A 1 339 ? 3.602 8.177 -0.863 1.00 92.00 339 GLY A C 1
ATOM 2701 O O . GLY A 1 339 ? 3.770 9.169 -1.583 1.00 92.00 339 GLY A O 1
ATOM 2702 N N . ILE A 1 340 ? 2.544 7.384 -1.028 1.00 94.44 340 ILE A N 1
ATOM 2703 C CA . ILE A 1 340 ? 1.463 7.653 -1.994 1.00 94.44 340 ILE A CA 1
ATOM 2704 C C . ILE A 1 340 ? 0.117 7.774 -1.288 1.00 94.44 340 ILE A C 1
ATOM 2706 O O . ILE A 1 340 ? -0.048 7.321 -0.164 1.00 94.44 340 ILE A O 1
ATOM 2710 N N . ILE A 1 341 ? -0.861 8.380 -1.959 1.00 94.94 341 ILE A N 1
ATOM 2711 C CA . ILE A 1 341 ? -2.247 8.373 -1.480 1.00 94.94 341 ILE A CA 1
ATOM 2712 C C . ILE A 1 341 ? -2.762 6.932 -1.555 1.00 94.94 341 ILE A C 1
ATOM 2714 O O . ILE A 1 341 ? -2.610 6.291 -2.601 1.00 94.94 341 ILE A O 1
ATOM 2718 N N . ALA A 1 342 ? -3.350 6.458 -0.459 1.00 95.19 342 ALA A N 1
ATOM 2719 C CA . ALA A 1 342 ? -4.080 5.201 -0.337 1.00 95.19 342 ALA A CA 1
ATOM 2720 C C . ALA A 1 342 ? -5.586 5.432 -0.186 1.00 95.19 342 ALA A C 1
ATOM 2722 O O . ALA A 1 342 ? -6.354 4.618 -0.687 1.00 95.19 342 ALA A O 1
ATOM 2723 N N . LEU A 1 343 ? -6.002 6.539 0.437 1.00 95.69 343 LEU A N 1
ATOM 2724 C CA . LEU A 1 343 ? -7.378 6.990 0.649 1.00 95.69 343 LEU A CA 1
ATOM 2725 C C . LEU A 1 343 ? -7.422 8.518 0.699 1.00 95.69 343 LEU A C 1
ATOM 2727 O O . LEU A 1 343 ? -6.585 9.133 1.349 1.00 95.69 343 LEU A O 1
ATOM 2731 N N . SER A 1 344 ? -8.393 9.129 0.022 1.00 94.62 344 SER A N 1
ATOM 2732 C CA . SER A 1 344 ? -8.682 10.551 0.223 1.00 94.62 344 SER A CA 1
ATOM 2733 C C . SER A 1 344 ? -9.561 10.685 1.460 1.00 94.62 344 SER A C 1
ATOM 2735 O O . SER A 1 344 ? -10.659 10.133 1.480 1.00 94.62 344 SER A O 1
ATOM 2737 N N . VAL A 1 345 ? -9.060 11.375 2.481 1.00 94.25 345 VAL A N 1
ATOM 2738 C CA . VAL A 1 345 ? -9.725 11.561 3.778 1.00 94.25 345 VAL A CA 1
ATOM 2739 C C . VAL A 1 345 ? -10.107 13.034 3.926 1.00 94.25 345 VAL A C 1
ATOM 2741 O O . VAL A 1 345 ? -9.317 13.911 3.576 1.00 94.25 345 VAL A O 1
ATOM 2744 N N . GLU A 1 346 ? -11.326 13.306 4.390 1.00 93.38 346 GLU A N 1
ATOM 2745 C CA . GLU A 1 346 ? -11.785 14.668 4.701 1.00 93.38 346 GLU A CA 1
ATOM 2746 C C . GLU A 1 346 ? -11.084 15.216 5.954 1.00 93.38 346 GLU A C 1
ATOM 2748 O O . GLU A 1 346 ? -10.579 14.459 6.777 1.00 93.38 346 GLU A O 1
ATOM 2753 N N . ASP A 1 347 ? -11.043 16.539 6.125 1.00 90.56 347 ASP A N 1
ATOM 2754 C CA . ASP A 1 347 ? -10.278 17.164 7.217 1.00 90.56 347 ASP A CA 1
ATOM 2755 C C . ASP A 1 347 ? -10.786 16.832 8.628 1.00 90.56 347 ASP A C 1
ATOM 2757 O O . ASP A 1 347 ? -10.018 16.905 9.592 1.00 90.56 347 ASP A O 1
ATOM 2761 N N . ASP A 1 348 ? -12.063 16.482 8.755 1.00 93.00 348 ASP A N 1
ATOM 2762 C CA . ASP A 1 348 ? -12.727 16.088 9.998 1.00 93.00 348 ASP A CA 1
ATOM 2763 C C . ASP A 1 348 ? -12.935 14.564 10.112 1.00 93.00 348 ASP A C 1
ATOM 2765 O O . ASP A 1 348 ? -13.629 14.095 11.017 1.00 93.00 348 ASP A O 1
ATOM 2769 N N . ASP A 1 349 ? -12.313 13.789 9.222 1.00 95.44 349 ASP A N 1
ATOM 2770 C CA . ASP A 1 349 ? -12.258 12.330 9.266 1.00 95.44 349 ASP A CA 1
ATOM 2771 C C . ASP A 1 349 ? -10.805 11.852 9.439 1.00 95.44 349 ASP A C 1
ATOM 2773 O O . ASP A 1 349 ? -9.845 12.622 9.360 1.00 95.44 349 ASP A O 1
ATOM 2777 N N . ALA A 1 350 ? -10.630 10.569 9.733 1.00 96.44 350 ALA A N 1
ATOM 2778 C CA . ALA A 1 350 ? -9.320 9.945 9.852 1.00 96.44 350 ALA A CA 1
ATOM 2779 C C . ALA A 1 350 ? -9.412 8.473 9.460 1.00 96.44 350 ALA A C 1
ATOM 2781 O O . ALA A 1 350 ? -10.358 7.790 9.853 1.00 96.44 350 ALA A O 1
ATOM 2782 N N . LEU A 1 351 ? -8.413 7.970 8.735 1.00 96.88 351 LEU A N 1
ATOM 2783 C CA . LEU A 1 351 ? -8.217 6.530 8.606 1.00 96.88 351 LEU A CA 1
ATOM 2784 C C . LEU A 1 351 ? -7.948 5.948 10.000 1.00 96.88 351 LEU A C 1
ATOM 2786 O O . LEU A 1 351 ? -7.110 6.479 10.730 1.00 96.88 351 LEU A O 1
ATOM 2790 N N . ILE A 1 352 ? -8.657 4.877 10.350 1.00 94.94 352 ILE A N 1
ATOM 2791 C CA . ILE A 1 352 ? -8.472 4.181 11.629 1.00 94.94 352 ILE A CA 1
ATOM 2792 C C . ILE A 1 352 ? -7.727 2.861 11.459 1.00 94.94 352 ILE A C 1
ATOM 2794 O O . ILE A 1 352 ? -6.906 2.536 12.301 1.00 94.94 352 ILE A O 1
ATOM 2798 N N . GLU A 1 353 ? -7.982 2.127 10.374 1.00 93.56 353 GLU A N 1
ATOM 2799 C CA . GLU A 1 353 ? -7.506 0.753 10.226 1.00 93.56 353 GLU A CA 1
ATOM 2800 C C . GLU A 1 353 ? -7.362 0.373 8.746 1.00 93.56 353 GLU A C 1
ATOM 2802 O O . GLU A 1 353 ? -8.076 0.894 7.874 1.00 93.56 353 GLU A O 1
ATOM 2807 N N . ALA A 1 354 ? -6.427 -0.536 8.468 1.00 94.81 354 ALA A N 1
ATOM 2808 C CA . ALA A 1 354 ? -6.162 -1.071 7.139 1.00 94.81 354 ALA A CA 1
ATOM 2809 C C . ALA A 1 354 ? -5.874 -2.572 7.227 1.00 94.81 354 ALA A C 1
ATOM 2811 O O . ALA A 1 354 ? -4.882 -2.985 7.824 1.00 94.81 354 ALA A O 1
ATOM 2812 N N . VAL A 1 355 ? -6.705 -3.384 6.579 1.00 93.88 355 VAL A N 1
ATOM 2813 C CA . VAL A 1 355 ? -6.603 -4.849 6.616 1.00 93.88 355 VAL A CA 1
ATOM 2814 C C . VAL A 1 355 ? -6.417 -5.420 5.215 1.00 93.88 355 VAL A C 1
ATOM 2816 O O . VAL A 1 355 ? -6.899 -4.861 4.227 1.00 93.88 355 VAL A O 1
ATOM 2819 N N . LEU A 1 356 ? -5.685 -6.529 5.121 1.00 94.00 356 LEU A N 1
ATOM 2820 C CA . LEU A 1 356 ? -5.527 -7.273 3.874 1.00 94.00 356 LEU A CA 1
ATOM 2821 C C . LEU A 1 356 ? -6.662 -8.274 3.721 1.00 94.00 356 LEU A C 1
ATOM 2823 O O . LEU A 1 356 ? -6.989 -8.986 4.666 1.00 94.00 356 LEU A O 1
ATOM 2827 N N . THR A 1 357 ? -7.206 -8.355 2.515 1.00 94.75 357 THR A N 1
ATOM 2828 C CA . THR A 1 357 ? -8.361 -9.197 2.209 1.00 94.75 357 THR A CA 1
ATOM 2829 C C . THR A 1 357 ? -8.196 -9.933 0.878 1.00 94.75 357 THR A C 1
ATOM 2831 O O . THR A 1 357 ? -7.439 -9.527 -0.016 1.00 94.75 357 THR A O 1
ATOM 2834 N N . GLY A 1 358 ? -8.899 -11.056 0.750 1.00 91.44 358 GLY A N 1
ATOM 2835 C CA . GLY A 1 358 ? -8.981 -11.897 -0.442 1.00 91.44 358 GLY A CA 1
ATOM 2836 C C . GLY A 1 358 ? -10.070 -11.480 -1.434 1.00 91.44 358 GLY A C 1
ATOM 2837 O O . GLY A 1 358 ? -10.156 -12.064 -2.510 1.00 91.44 358 GLY A O 1
ATOM 2838 N N . GLY A 1 359 ? -10.895 -10.480 -1.111 1.00 90.75 359 GLY A N 1
ATOM 2839 C CA . GLY A 1 359 ? -11.945 -9.951 -1.987 1.00 90.75 359 GLY A CA 1
ATOM 2840 C C . GLY A 1 359 ? -13.337 -10.542 -1.758 1.00 90.75 359 GLY A C 1
ATOM 2841 O O . GLY A 1 359 ? -14.306 -9.927 -2.211 1.00 90.75 359 GLY A O 1
ATOM 2842 N N . ALA A 1 360 ? -13.415 -11.680 -1.062 1.00 92.81 360 ALA A N 1
ATOM 2843 C CA . ALA A 1 360 ? -14.637 -12.401 -0.694 1.00 92.81 360 ALA A CA 1
ATOM 2844 C C . ALA A 1 360 ? -14.753 -12.607 0.830 1.00 92.81 360 ALA A C 1
ATOM 2846 O O . ALA A 1 360 ? -15.498 -13.474 1.285 1.00 92.81 360 ALA A O 1
ATOM 2847 N N . ASP A 1 361 ? -13.984 -11.849 1.616 1.00 95.00 361 ASP A N 1
ATOM 2848 C CA . ASP A 1 361 ? -14.007 -11.975 3.069 1.00 95.00 361 ASP A CA 1
ATOM 2849 C C . ASP A 1 361 ? -15.264 -11.327 3.672 1.00 95.00 361 ASP A C 1
ATOM 2851 O O . ASP A 1 361 ? -15.947 -10.507 3.049 1.00 95.00 361 ASP A O 1
ATOM 2855 N N . GLU A 1 362 ? -15.569 -11.679 4.918 1.00 95.88 362 GLU A N 1
ATOM 2856 C CA . GLU A 1 362 ? -16.607 -11.018 5.702 1.00 95.88 362 GLU A CA 1
ATOM 2857 C C . GLU A 1 362 ? -15.996 -9.923 6.579 1.00 95.88 362 GLU A C 1
ATOM 2859 O O . GLU A 1 362 ? -14.929 -10.092 7.170 1.00 95.88 362 GLU A O 1
ATOM 2864 N N . ILE A 1 363 ? -16.678 -8.782 6.669 1.00 97.12 363 ILE A N 1
ATOM 2865 C CA . ILE A 1 363 ? -16.183 -7.578 7.332 1.00 97.12 363 ILE A CA 1
ATOM 2866 C C . ILE A 1 363 ? -17.097 -7.202 8.486 1.00 97.12 363 ILE A C 1
ATOM 2868 O O . ILE A 1 363 ? -18.315 -7.099 8.319 1.00 97.12 363 ILE A O 1
ATOM 2872 N N . LEU A 1 364 ? -16.495 -6.918 9.639 1.00 97.81 364 LEU A N 1
ATOM 2873 C CA . LEU A 1 364 ? -17.176 -6.370 10.800 1.00 97.81 364 LEU A CA 1
ATOM 2874 C C . LEU A 1 364 ? -16.614 -4.992 11.151 1.00 97.81 364 LEU A C 1
ATOM 2876 O O . LEU A 1 364 ? -15.415 -4.832 11.357 1.00 97.81 364 LEU A O 1
ATOM 2880 N N . LEU A 1 365 ? -17.493 -3.994 11.247 1.00 98.00 365 LEU A N 1
ATOM 2881 C CA . LEU A 1 365 ? -17.162 -2.685 11.817 1.00 98.00 365 LEU A CA 1
ATOM 2882 C C . LEU A 1 365 ? -17.841 -2.550 13.171 1.00 98.00 365 LEU A C 1
ATOM 2884 O O . LEU A 1 365 ? -19.032 -2.850 13.278 1.00 98.00 365 LEU A O 1
ATOM 2888 N N . ALA A 1 366 ? -17.121 -2.046 14.169 1.00 97.62 366 ALA A N 1
ATOM 2889 C CA . ALA A 1 366 ? -17.671 -1.720 15.481 1.00 97.62 366 ALA A CA 1
ATOM 2890 C C . ALA A 1 366 ? -17.555 -0.221 15.770 1.00 97.62 366 ALA A C 1
ATOM 2892 O O . ALA A 1 366 ? -16.564 0.420 15.411 1.00 97.62 366 ALA A O 1
ATOM 2893 N N . THR A 1 367 ? -18.564 0.331 16.439 1.00 97.88 367 THR A N 1
ATOM 2894 C CA . THR A 1 367 ? -18.637 1.752 16.786 1.00 97.88 367 THR A CA 1
ATOM 2895 C C . THR A 1 367 ? -18.463 1.991 18.275 1.00 97.88 367 THR A C 1
ATOM 2897 O O . THR A 1 367 ? -18.687 1.106 19.110 1.00 97.88 367 THR A O 1
ATOM 2900 N N . LYS A 1 368 ? -18.083 3.221 18.606 1.00 96.88 368 LYS A N 1
ATOM 2901 C CA . LYS A 1 368 ? -17.904 3.717 19.966 1.00 96.88 368 LYS A CA 1
ATOM 2902 C C . LYS A 1 368 ? -19.171 3.618 20.803 1.00 96.88 368 LYS A C 1
ATOM 2904 O O . LYS A 1 368 ? -19.076 3.258 21.979 1.00 96.88 368 LYS A O 1
ATOM 2909 N N . ASP A 1 369 ? -20.336 3.891 20.224 1.00 96.31 369 ASP A N 1
ATOM 2910 C CA . ASP A 1 369 ? -21.614 3.832 20.940 1.00 96.31 369 ASP A CA 1
ATOM 2911 C C . ASP A 1 369 ? -22.173 2.407 21.063 1.00 96.31 369 ASP A C 1
ATOM 2913 O O . ASP A 1 369 ? -23.198 2.191 21.716 1.00 96.31 369 ASP A O 1
ATOM 2917 N N . GLY A 1 370 ? -21.434 1.409 20.567 1.00 95.44 370 GLY A N 1
ATOM 2918 C CA . GLY A 1 370 ? -21.714 -0.002 20.800 1.00 95.44 370 GLY A CA 1
ATOM 2919 C C . GLY A 1 370 ? -22.578 -0.646 19.731 1.00 95.44 370 GLY A C 1
ATOM 2920 O O . GLY A 1 370 ? -23.231 -1.655 20.013 1.00 95.44 370 GLY A O 1
ATOM 2921 N N . MET A 1 371 ? -22.565 -0.102 18.515 1.00 97.19 371 MET A N 1
ATOM 2922 C CA . MET A 1 371 ? -23.142 -0.739 17.336 1.00 97.19 371 MET A CA 1
ATOM 2923 C C . MET A 1 371 ? -22.077 -1.558 16.599 1.00 97.19 371 MET A C 1
ATOM 2925 O O . MET A 1 371 ? -20.881 -1.293 16.707 1.00 97.19 371 MET A O 1
ATOM 2929 N N . ALA A 1 372 ? -22.497 -2.582 15.860 1.00 97.50 372 ALA A N 1
ATOM 2930 C CA . ALA A 1 372 ? -21.631 -3.294 14.929 1.00 97.50 372 ALA A CA 1
ATOM 2931 C C . ALA A 1 372 ? -22.393 -3.728 13.677 1.00 97.50 372 ALA A C 1
ATOM 2933 O O . ALA A 1 372 ? -23.523 -4.210 13.771 1.00 97.50 372 ALA A O 1
ATOM 2934 N N . ILE A 1 373 ? -21.778 -3.593 12.506 1.00 97.94 373 ILE A N 1
ATOM 2935 C CA . ILE A 1 373 ? -22.319 -4.111 11.246 1.00 97.94 373 ILE A CA 1
ATOM 2936 C C . ILE A 1 373 ? -21.417 -5.217 10.717 1.00 97.94 373 ILE A C 1
ATOM 2938 O O . ILE A 1 373 ? -20.200 -5.097 10.779 1.00 97.94 373 ILE A O 1
ATOM 2942 N N . HIS A 1 374 ? -22.035 -6.272 10.196 1.00 97.50 374 HIS A N 1
ATOM 2943 C CA . HIS A 1 374 ? -21.376 -7.415 9.585 1.00 97.50 374 HIS A CA 1
ATOM 2944 C C . HIS A 1 374 ? -21.880 -7.542 8.141 1.00 97.50 374 HIS A C 1
ATOM 2946 O O . HIS A 1 374 ? -23.092 -7.640 7.940 1.00 97.50 374 HIS A O 1
ATOM 2952 N N . PHE A 1 375 ? -20.993 -7.468 7.149 1.00 97.44 375 PHE A N 1
ATOM 2953 C CA . PHE A 1 375 ? -21.346 -7.503 5.724 1.00 97.44 375 PHE A CA 1
ATOM 2954 C C . PHE A 1 375 ? -20.249 -8.177 4.887 1.00 97.44 375 PHE A C 1
ATOM 2956 O O . PHE A 1 375 ? -19.100 -8.259 5.314 1.00 97.44 375 PHE A O 1
ATOM 2963 N N . SER A 1 376 ? -20.591 -8.640 3.683 1.00 96.75 376 SER A N 1
ATOM 2964 C CA . SER A 1 376 ? -19.612 -9.218 2.754 1.00 96.75 376 SER A CA 1
ATOM 2965 C C . SER A 1 376 ? -18.775 -8.129 2.081 1.00 96.75 376 SER A C 1
ATOM 2967 O O . SER A 1 376 ? -19.310 -7.134 1.589 1.00 96.75 376 SER A O 1
ATOM 2969 N N . GLU A 1 377 ? -17.463 -8.331 1.980 1.00 95.94 377 GLU A N 1
ATOM 2970 C CA . GLU A 1 377 ? -16.562 -7.434 1.255 1.00 95.94 377 GLU A CA 1
ATOM 2971 C C . GLU A 1 377 ? -16.941 -7.268 -0.235 1.00 95.94 377 GLU A C 1
ATOM 2973 O O . GLU A 1 377 ? -16.598 -6.258 -0.864 1.00 95.94 377 GLU A O 1
ATOM 2978 N N . GLU A 1 378 ? -17.677 -8.218 -0.820 1.00 95.62 378 GLU A N 1
ATOM 2979 C CA . GLU A 1 378 ? -18.177 -8.134 -2.198 1.00 95.62 378 GLU A CA 1
ATOM 2980 C C . GLU A 1 378 ? -19.105 -6.926 -2.418 1.00 95.62 378 GLU A C 1
ATOM 2982 O O . GLU A 1 378 ? -19.103 -6.337 -3.504 1.00 95.62 378 GLU A O 1
ATOM 2987 N N . ASP A 1 379 ? -19.800 -6.461 -1.371 1.00 94.94 379 ASP A N 1
ATOM 2988 C CA . ASP A 1 379 ? -20.638 -5.254 -1.411 1.00 94.94 379 ASP A CA 1
ATOM 2989 C C . ASP A 1 379 ? -19.819 -3.970 -1.656 1.00 94.94 379 ASP A C 1
ATOM 2991 O O . ASP A 1 379 ? -20.361 -2.917 -2.033 1.00 94.94 379 ASP A O 1
ATOM 2995 N N . VAL A 1 380 ? -18.504 -4.021 -1.422 1.00 96.31 380 VAL A N 1
ATOM 2996 C CA . VAL A 1 380 ? -17.567 -2.917 -1.636 1.00 96.31 380 VAL A CA 1
ATOM 2997 C C . VAL A 1 380 ? -16.798 -3.175 -2.922 1.00 96.31 380 VAL A C 1
ATOM 2999 O O . VAL A 1 380 ? -15.874 -3.980 -2.967 1.00 96.31 380 VAL A O 1
ATOM 3002 N N . ARG A 1 381 ? -17.126 -2.451 -3.994 1.00 95.12 381 ARG A N 1
ATOM 3003 C CA . ARG A 1 381 ? -16.367 -2.559 -5.249 1.00 95.12 381 ARG A CA 1
ATOM 3004 C C . ARG A 1 381 ? -14.907 -2.098 -5.073 1.00 95.12 381 ARG A C 1
ATOM 3006 O O . ARG A 1 381 ? -14.674 -1.121 -4.356 1.00 95.12 381 ARG A O 1
ATOM 3013 N N . PRO A 1 382 ? -13.936 -2.710 -5.774 1.00 96.44 382 PRO A N 1
ATOM 3014 C CA . PRO A 1 382 ? -12.585 -2.169 -5.872 1.00 96.44 382 PRO A CA 1
ATOM 3015 C C . PRO A 1 382 ? -12.595 -0.758 -6.476 1.00 96.44 382 PRO A C 1
ATOM 3017 O O . PRO A 1 382 ? -13.302 -0.482 -7.449 1.00 96.44 382 PRO A O 1
ATOM 3020 N N . MET A 1 383 ? -11.811 0.147 -5.898 1.00 97.06 383 MET A N 1
ATOM 3021 C CA . MET A 1 383 ? -11.674 1.529 -6.351 1.00 97.06 383 MET A CA 1
ATOM 3022 C C . MET A 1 383 ? -10.203 1.924 -6.471 1.00 97.06 383 MET A C 1
ATOM 3024 O O . MET A 1 383 ? -9.307 1.289 -5.921 1.00 97.06 383 MET A O 1
ATOM 3028 N N . GLY A 1 384 ? -9.951 3.022 -7.185 1.00 95.38 384 GLY A N 1
ATOM 3029 C CA . GLY A 1 384 ? -8.620 3.611 -7.262 1.00 95.38 384 GLY A CA 1
ATOM 3030 C C . GLY A 1 384 ? -8.160 4.228 -5.935 1.00 95.38 384 GLY A C 1
ATOM 3031 O O . GLY A 1 384 ? -8.948 4.625 -5.071 1.00 95.38 384 GLY A O 1
ATOM 3032 N N . ARG A 1 385 ? -6.844 4.404 -5.814 1.00 94.75 385 ARG A N 1
ATOM 3033 C CA . ARG A 1 385 ? -6.184 4.954 -4.621 1.00 94.75 385 ARG A CA 1
ATOM 3034 C C . ARG A 1 385 ? -6.685 6.335 -4.180 1.00 94.75 385 ARG A C 1
ATOM 3036 O O . ARG A 1 385 ? -6.830 6.565 -2.989 1.00 94.75 385 ARG A O 1
ATOM 3043 N N . ALA A 1 386 ? -7.007 7.232 -5.110 1.00 94.44 386 ALA A N 1
ATOM 3044 C CA . ALA A 1 386 ? -7.469 8.590 -4.790 1.00 94.44 386 ALA A CA 1
ATOM 3045 C C . ALA A 1 386 ? -8.981 8.699 -4.494 1.00 94.44 386 ALA A C 1
ATOM 3047 O O . ALA A 1 386 ? -9.479 9.791 -4.231 1.00 94.44 386 ALA A O 1
ATOM 3048 N N . ALA A 1 387 ? -9.737 7.599 -4.561 1.00 95.31 387 ALA A N 1
ATOM 3049 C CA . ALA A 1 387 ? -11.163 7.625 -4.246 1.00 95.31 387 ALA A CA 1
ATOM 3050 C C . ALA A 1 387 ? -11.415 7.740 -2.732 1.00 95.31 387 ALA A C 1
ATOM 3052 O O . ALA A 1 387 ? -10.605 7.246 -1.942 1.00 95.31 387 ALA A O 1
ATOM 3053 N N . TYR A 1 388 ? -12.560 8.328 -2.368 1.00 93.56 388 TYR A N 1
ATOM 3054 C CA . TYR A 1 388 ? -13.034 8.482 -0.985 1.00 93.56 388 TYR A CA 1
ATOM 3055 C C . TYR A 1 388 ? -13.610 7.192 -0.384 1.00 93.56 388 TYR A C 1
ATOM 3057 O O . TYR A 1 388 ? -13.548 7.011 0.818 1.00 93.56 388 TYR A O 1
ATOM 3065 N N . GLY A 1 389 ? -14.127 6.270 -1.202 1.00 95.75 389 GLY A N 1
ATOM 3066 C CA . GLY A 1 389 ? -14.763 5.038 -0.720 1.00 95.75 389 GLY A CA 1
ATOM 3067 C C . GLY A 1 389 ? -16.288 5.115 -0.705 1.00 95.75 389 GLY A C 1
ATOM 3068 O O . GLY A 1 389 ? -16.892 5.934 -1.399 1.00 95.75 389 GLY A O 1
ATOM 3069 N N . VAL A 1 390 ? -16.910 4.205 0.037 1.00 97.00 390 VAL A N 1
ATOM 3070 C CA . VAL A 1 390 ? -18.364 4.063 0.172 1.00 97.00 390 VAL A CA 1
ATOM 3071 C C . VAL A 1 390 ? -18.741 3.915 1.642 1.00 97.00 390 VAL A C 1
ATOM 3073 O O . VAL A 1 390 ? -17.926 3.504 2.459 1.00 97.00 390 VAL A O 1
ATOM 3076 N N . LYS A 1 391 ? -19.991 4.218 1.996 1.00 97.56 391 LYS A N 1
ATOM 3077 C CA . LYS A 1 391 ? -20.468 4.034 3.371 1.00 97.56 391 LYS A CA 1
ATOM 3078 C C . LYS A 1 391 ? -20.465 2.545 3.752 1.00 97.56 391 LYS A C 1
ATOM 3080 O O . LYS A 1 391 ? -21.068 1.733 3.039 1.00 97.56 391 LYS A O 1
ATOM 3085 N N . GLY A 1 392 ? -19.779 2.226 4.850 1.00 97.25 392 GLY A N 1
ATOM 3086 C CA . GLY A 1 392 ? -19.688 0.896 5.457 1.00 97.25 392 GLY A CA 1
ATOM 3087 C C . GLY A 1 392 ? -20.687 0.700 6.596 1.00 97.25 392 GLY A C 1
ATOM 3088 O O . GLY A 1 392 ? -21.333 -0.342 6.652 1.00 97.25 392 GLY A O 1
ATOM 3089 N N . ILE A 1 393 ? -20.894 1.720 7.432 1.00 98.06 393 ILE A N 1
ATOM 3090 C CA . ILE A 1 393 ? -21.902 1.738 8.503 1.00 98.06 393 ILE A CA 1
ATOM 3091 C C . ILE A 1 393 ? -22.579 3.114 8.581 1.00 98.06 393 ILE A C 1
ATOM 3093 O O . ILE A 1 393 ? -21.948 4.138 8.322 1.00 98.06 393 ILE A O 1
ATOM 3097 N N . GLU A 1 394 ? -23.872 3.140 8.895 1.00 97.50 394 GLU A N 1
ATOM 3098 C CA . GLU A 1 394 ? -24.588 4.370 9.244 1.00 97.50 394 GLU A CA 1
ATOM 3099 C C . GLU A 1 394 ? -24.335 4.700 10.716 1.00 97.50 394 GLU A C 1
ATOM 3101 O O . GLU A 1 394 ? -24.693 3.914 11.593 1.00 97.50 394 GLU A O 1
ATOM 3106 N N . LEU A 1 395 ? -23.738 5.862 10.976 1.00 96.88 395 LEU A N 1
ATOM 3107 C CA . LEU A 1 395 ? -23.444 6.343 12.322 1.00 96.88 395 LEU A CA 1
ATOM 3108 C C . LEU A 1 395 ? -24.525 7.316 12.794 1.00 96.88 395 LEU A C 1
ATOM 3110 O O . LEU A 1 395 ? -24.981 8.172 12.031 1.00 96.88 395 LEU A O 1
ATOM 3114 N N . ASP A 1 396 ? -24.901 7.214 14.067 1.00 94.94 396 ASP A N 1
ATOM 3115 C CA . ASP A 1 396 ? -25.698 8.249 14.718 1.00 94.94 396 ASP A CA 1
ATOM 3116 C C . ASP A 1 396 ? -24.813 9.472 15.053 1.00 94.94 396 ASP A C 1
ATOM 3118 O O . ASP A 1 396 ? -23.584 9.448 14.960 1.00 94.94 396 ASP A O 1
ATOM 3122 N N . THR A 1 397 ? -25.437 10.601 15.395 1.00 93.81 397 THR A N 1
ATOM 3123 C CA . THR A 1 397 ? -24.709 11.861 15.611 1.00 93.81 397 THR A CA 1
ATOM 3124 C C . THR A 1 397 ? -23.733 11.756 16.785 1.00 93.81 397 THR A C 1
ATOM 3126 O O . THR A 1 397 ? -24.156 11.631 17.930 1.00 93.81 397 THR A O 1
ATOM 3129 N N . GLY A 1 398 ? -22.436 11.896 16.498 1.00 92.44 398 GLY A N 1
ATOM 3130 C CA . GLY A 1 398 ? -21.362 11.844 17.497 1.00 92.44 398 GLY A CA 1
ATOM 3131 C C . GLY A 1 398 ? -20.745 10.457 17.704 1.00 92.44 398 GLY A C 1
ATOM 3132 O O . GLY A 1 398 ? -19.758 10.361 18.439 1.00 92.44 398 GLY A O 1
ATOM 3133 N N . ASP A 1 399 ? -21.279 9.426 17.043 1.00 96.38 399 ASP A N 1
ATOM 3134 C CA . ASP A 1 399 ? -20.686 8.091 17.019 1.00 96.38 399 ASP A CA 1
ATOM 3135 C C . ASP A 1 399 ? -19.514 8.036 16.024 1.00 96.38 399 ASP A C 1
ATOM 3137 O O . ASP A 1 399 ? -19.407 8.838 15.090 1.00 96.38 399 ASP A O 1
ATOM 3141 N N . GLU A 1 400 ? -18.614 7.084 16.236 1.00 97.12 400 GLU A N 1
ATOM 3142 C CA . GLU A 1 400 ? -17.429 6.871 15.414 1.00 97.12 400 GLU A CA 1
ATOM 3143 C C . GLU A 1 400 ? -17.073 5.388 15.346 1.00 97.12 400 GLU A C 1
ATOM 3145 O O . GLU A 1 400 ? -17.268 4.642 16.307 1.00 97.12 400 GLU A O 1
ATOM 3150 N N . VAL A 1 401 ? -16.525 4.950 14.214 1.00 97.81 401 VAL A N 1
ATOM 3151 C CA . VAL A 1 401 ? -15.961 3.605 14.090 1.00 97.81 401 VAL A CA 1
ATOM 3152 C C . VAL A 1 401 ? -14.669 3.531 14.895 1.00 97.81 401 VAL A C 1
ATOM 3154 O O . VAL A 1 401 ? -13.824 4.424 14.815 1.00 97.81 401 VAL A O 1
ATOM 3157 N N . VAL A 1 402 ? -14.532 2.454 15.665 1.00 96.50 402 VAL A N 1
ATOM 3158 C CA . VAL A 1 402 ? -13.367 2.192 16.520 1.00 96.50 402 VAL A CA 1
ATOM 3159 C C . VAL A 1 402 ? -12.589 0.951 16.100 1.00 96.50 402 VAL A C 1
ATOM 3161 O O . VAL A 1 402 ? -11.411 0.875 16.416 1.00 96.50 402 VAL A O 1
ATOM 3164 N N . ALA A 1 403 ? -13.211 0.019 15.369 1.00 94.94 403 ALA A N 1
ATOM 3165 C CA . ALA A 1 403 ? -12.548 -1.196 14.902 1.00 94.94 403 ALA A CA 1
ATOM 3166 C C . ALA A 1 403 ? -13.073 -1.654 13.534 1.00 94.94 403 ALA A C 1
ATOM 3168 O O . ALA A 1 403 ? -14.265 -1.511 13.229 1.00 94.94 403 ALA A O 1
ATOM 3169 N N . LEU A 1 404 ? -12.169 -2.231 12.743 1.00 96.31 404 LEU A N 1
ATOM 3170 C CA . LEU A 1 404 ? -12.421 -2.938 11.489 1.00 96.31 404 LEU A CA 1
ATOM 3171 C C . LEU A 1 404 ? -11.789 -4.323 11.601 1.00 96.31 404 LEU A C 1
ATOM 3173 O O . LEU A 1 404 ? -10.580 -4.435 11.768 1.00 96.31 404 LEU A O 1
ATOM 3177 N N . GLU A 1 405 ? -12.593 -5.364 11.435 1.00 94.88 405 GLU A N 1
ATOM 3178 C CA . GLU A 1 405 ? -12.153 -6.750 11.563 1.00 94.88 405 GLU A CA 1
ATOM 3179 C C . GLU A 1 405 ? -12.552 -7.557 10.328 1.00 94.88 405 GLU A C 1
ATOM 3181 O O . GLU A 1 405 ? -13.684 -7.463 9.843 1.00 94.88 405 GLU A O 1
ATOM 3186 N N . VAL A 1 406 ? -11.621 -8.379 9.843 1.00 94.56 406 VAL A N 1
ATOM 3187 C CA . VAL A 1 406 ? -11.914 -9.427 8.861 1.00 94.56 406 VAL A CA 1
ATOM 3188 C C . VAL A 1 406 ? -12.345 -10.660 9.639 1.00 94.56 406 VAL A C 1
ATOM 3190 O O . VAL A 1 406 ? -11.553 -11.258 10.368 1.00 94.56 406 VAL A O 1
ATOM 3193 N N . VAL A 1 407 ? -13.613 -11.027 9.513 1.00 93.56 407 VAL A N 1
ATOM 3194 C CA . VAL A 1 407 ? -14.219 -12.084 10.316 1.00 93.56 407 VAL A CA 1
ATOM 3195 C C . VAL A 1 407 ? -14.347 -13.373 9.517 1.00 93.56 407 VAL A C 1
ATOM 3197 O O . VAL A 1 407 ? -14.445 -13.384 8.294 1.00 93.56 407 VAL A O 1
ATOM 3200 N N . ALA A 1 408 ? -14.310 -14.491 10.233 1.00 89.00 408 ALA A N 1
ATOM 3201 C CA . ALA A 1 408 ? -14.503 -15.818 9.667 1.00 89.00 408 ALA A CA 1
ATOM 3202 C C . ALA A 1 408 ? -15.480 -16.627 10.522 1.00 89.00 408 ALA A C 1
ATOM 3204 O O . ALA A 1 408 ? -15.497 -16.494 11.756 1.00 89.00 408 ALA A O 1
ATOM 3205 N N . ALA A 1 409 ? -16.243 -17.494 9.854 1.00 85.88 409 ALA A N 1
ATOM 3206 C CA . ALA A 1 409 ? -17.215 -18.389 10.470 1.00 85.88 409 ALA A CA 1
ATOM 3207 C C . ALA A 1 409 ? -16.621 -19.195 11.640 1.00 85.88 409 ALA A C 1
ATOM 3209 O O . ALA A 1 409 ? -15.446 -19.573 11.633 1.00 85.88 409 ALA A O 1
ATOM 3210 N N . GLY A 1 410 ? -17.438 -19.443 12.669 1.00 83.69 410 GLY A N 1
ATOM 3211 C CA . GLY A 1 410 ? -17.030 -20.171 13.879 1.00 83.69 410 GLY A CA 1
ATOM 3212 C C . GLY A 1 410 ? -16.096 -19.395 14.822 1.00 83.69 410 GLY A C 1
ATOM 3213 O O . GLY A 1 410 ? -15.628 -19.947 15.819 1.00 83.69 410 GLY A O 1
ATOM 3214 N N . GLY A 1 411 ? -15.799 -18.126 14.527 1.00 89.69 411 GLY A N 1
ATOM 3215 C CA . GLY A 1 411 ? -15.067 -17.240 15.428 1.00 89.69 411 GLY A CA 1
ATOM 3216 C C . GLY A 1 411 ? -15.955 -16.522 16.447 1.00 89.69 411 GLY A C 1
ATOM 3217 O O . GLY A 1 411 ? -17.184 -16.569 16.404 1.00 89.69 411 GLY A O 1
ATOM 3218 N N . THR A 1 412 ? -15.312 -15.820 17.375 1.00 92.88 412 THR A N 1
ATOM 3219 C CA . THR A 1 412 ? -15.977 -14.973 18.375 1.00 92.88 412 THR A CA 1
ATOM 3220 C C . THR A 1 412 ? -15.447 -13.554 18.304 1.00 92.88 412 THR A C 1
ATOM 3222 O O . THR A 1 412 ? -14.246 -13.363 18.122 1.00 92.88 412 THR A O 1
ATOM 3225 N N . VAL A 1 413 ? -16.315 -12.574 18.531 1.00 94.31 413 VAL A N 1
ATOM 3226 C CA . VAL A 1 413 ? -15.940 -11.163 18.653 1.00 94.31 413 VAL A CA 1
ATOM 3227 C C . VAL A 1 413 ? -15.795 -10.823 20.133 1.00 94.31 413 VAL A C 1
ATOM 3229 O O . VAL A 1 413 ? -16.724 -11.023 20.923 1.00 94.31 413 VAL A O 1
ATOM 3232 N N . LEU A 1 414 ? -14.624 -10.325 20.520 1.00 94.81 414 LEU A N 1
ATOM 3233 C CA . LEU A 1 414 ? -14.354 -9.779 21.845 1.00 94.81 414 LEU A CA 1
ATOM 3234 C C . LEU A 1 414 ? -14.409 -8.256 21.764 1.00 94.81 414 LEU A C 1
ATOM 3236 O O . LEU A 1 414 ? -13.582 -7.643 21.109 1.00 94.81 414 LEU A O 1
ATOM 3240 N N . THR A 1 415 ? -15.367 -7.639 22.442 1.00 94.19 415 THR A N 1
ATOM 3241 C CA . THR A 1 415 ? -15.495 -6.177 22.529 1.00 94.19 415 THR A CA 1
ATOM 3242 C C . THR A 1 415 ? -15.098 -5.703 23.914 1.00 94.19 415 THR A C 1
ATOM 3244 O O . THR A 1 415 ? -15.535 -6.302 24.898 1.00 94.19 415 THR A O 1
ATOM 3247 N N . VAL A 1 416 ? -14.324 -4.621 23.998 1.00 94.44 416 VAL A N 1
ATOM 3248 C CA . VAL A 1 416 ? -13.851 -4.020 25.254 1.00 94.44 416 VAL A CA 1
ATOM 3249 C C . VAL A 1 416 ? -14.255 -2.548 25.324 1.00 94.44 416 VAL A C 1
ATOM 3251 O O . VAL A 1 416 ? -14.217 -1.817 24.334 1.00 94.44 416 VAL A O 1
ATOM 3254 N N . THR A 1 417 ? -14.659 -2.097 26.509 1.00 94.12 417 THR A N 1
ATOM 3255 C CA . THR A 1 417 ? -15.117 -0.726 26.763 1.00 94.12 417 THR A CA 1
ATOM 3256 C C . THR A 1 417 ? -14.166 0.046 27.671 1.00 94.12 417 THR A C 1
ATOM 3258 O O . THR A 1 417 ? -13.322 -0.522 28.365 1.00 94.12 417 THR A O 1
ATOM 3261 N N . ALA A 1 418 ? -14.319 1.371 27.695 1.00 90.12 418 ALA A N 1
ATOM 3262 C CA . ALA A 1 418 ? -13.417 2.287 28.392 1.00 90.12 418 ALA A CA 1
ATOM 3263 C C . ALA A 1 418 ? -13.294 2.032 29.903 1.00 90.12 418 ALA A C 1
ATOM 3265 O O . ALA A 1 418 ? -12.243 2.306 30.474 1.00 90.12 418 ALA A O 1
ATOM 3266 N N . ASN A 1 419 ? -14.333 1.488 30.544 1.00 91.00 419 ASN A N 1
ATOM 3267 C CA . ASN A 1 419 ? -14.320 1.188 31.979 1.00 91.00 419 ASN A CA 1
ATOM 3268 C C . ASN A 1 419 ? -13.815 -0.235 32.292 1.00 91.00 419 ASN A C 1
ATOM 3270 O O . ASN A 1 419 ? -14.035 -0.733 33.396 1.00 91.00 419 ASN A O 1
ATOM 3274 N N . GLY A 1 420 ? -13.178 -0.908 31.327 1.00 86.44 420 GLY A N 1
ATOM 3275 C CA . GLY A 1 420 ? -12.571 -2.229 31.511 1.00 86.44 420 GLY A CA 1
ATOM 3276 C C . GLY A 1 420 ? -13.558 -3.397 31.461 1.00 86.44 420 GLY A C 1
ATOM 3277 O O . GLY A 1 420 ? -13.230 -4.495 31.907 1.00 86.44 420 GLY A O 1
ATOM 3278 N N . TYR A 1 421 ? -14.767 -3.188 30.931 1.00 89.94 421 TYR A N 1
ATOM 3279 C CA . TYR A 1 421 ? -15.727 -4.268 30.716 1.00 89.94 421 TYR A CA 1
ATOM 3280 C C . TYR A 1 421 ? -15.562 -4.853 29.323 1.00 89.94 421 TYR A C 1
ATOM 3282 O O . TYR A 1 421 ? -15.377 -4.126 28.352 1.00 89.94 421 TYR A O 1
ATOM 3290 N N . GLY A 1 422 ? -15.657 -6.176 29.228 1.00 91.06 422 GLY A N 1
ATOM 3291 C CA . GLY A 1 422 ? -15.586 -6.886 27.963 1.00 91.06 422 GLY A CA 1
ATOM 3292 C C . GLY A 1 422 ? -16.771 -7.818 27.768 1.00 91.06 422 GLY A C 1
ATOM 3293 O O . GLY A 1 422 ? -17.319 -8.356 28.734 1.00 91.06 422 GLY A O 1
ATOM 3294 N N . LYS A 1 423 ? -17.155 -8.029 26.511 1.00 89.81 423 LYS A N 1
ATOM 3295 C CA . LYS A 1 423 ? -18.136 -9.037 26.106 1.00 89.81 423 LYS A CA 1
ATOM 3296 C C . LYS A 1 423 ? -17.535 -9.887 24.995 1.00 89.81 423 LYS A C 1
ATOM 3298 O O . LYS A 1 423 ? -17.006 -9.352 24.029 1.00 89.81 423 LYS A O 1
ATOM 3303 N N . LYS A 1 424 ? -17.644 -11.207 25.139 1.00 93.69 424 LYS A N 1
ATOM 3304 C CA . LYS A 1 424 ? -17.337 -12.173 24.084 1.00 93.69 424 LYS A CA 1
ATOM 3305 C C . LYS A 1 424 ? -18.650 -12.694 23.515 1.00 93.69 424 LYS A C 1
ATOM 3307 O O . LYS A 1 424 ? -19.460 -13.220 24.278 1.00 93.69 424 LYS A O 1
ATOM 3312 N N . THR A 1 425 ? -18.833 -12.562 22.211 1.00 93.19 425 THR A N 1
ATOM 3313 C CA . THR A 1 425 ? -20.070 -12.915 21.504 1.00 93.19 425 THR A CA 1
ATOM 3314 C C . THR A 1 425 ? -19.721 -13.821 20.321 1.00 93.19 425 THR A C 1
ATOM 3316 O O . THR A 1 425 ? -18.681 -13.612 19.692 1.00 93.19 425 THR A O 1
ATOM 3319 N N . SER A 1 426 ? -20.537 -14.839 20.022 1.00 94.12 426 SER A N 1
ATOM 3320 C CA . SER A 1 426 ? -20.327 -15.644 18.804 1.00 94.12 426 SER A CA 1
ATOM 3321 C C . SER A 1 426 ? -20.508 -14.776 17.561 1.00 94.12 426 SER A C 1
ATOM 3323 O O . SER A 1 426 ? -21.379 -13.904 17.562 1.00 94.12 426 SER A O 1
ATOM 3325 N N . LEU A 1 427 ? -19.730 -15.015 16.497 1.00 93.94 427 LEU A N 1
ATOM 3326 C CA . LEU A 1 427 ? -19.943 -14.318 15.225 1.00 93.94 427 LEU A CA 1
ATOM 3327 C C . LEU A 1 427 ? -21.361 -14.564 14.679 1.00 93.94 427 LEU A C 1
ATOM 3329 O O . LEU A 1 427 ? -21.954 -13.654 14.112 1.00 93.94 427 LEU A O 1
ATOM 3333 N N . ASP A 1 428 ? -21.943 -15.737 14.942 1.00 91.69 428 ASP A N 1
ATOM 3334 C CA . ASP A 1 428 ? -23.289 -16.109 14.478 1.00 91.69 428 ASP A CA 1
ATOM 3335 C C . ASP A 1 428 ? -24.404 -15.196 15.025 1.00 91.69 428 ASP A C 1
ATOM 3337 O O . ASP A 1 428 ? -25.480 -15.096 14.436 1.00 91.69 428 ASP A O 1
ATOM 3341 N N . GLU A 1 429 ? -24.167 -14.506 16.148 1.00 92.94 429 GLU A N 1
ATOM 3342 C CA . GLU A 1 429 ? -25.110 -13.517 16.690 1.00 92.94 429 GLU A CA 1
ATOM 3343 C C . GLU A 1 429 ? -25.081 -12.192 15.904 1.00 92.94 429 GLU A C 1
ATOM 3345 O O . GLU A 1 429 ? -26.035 -11.409 15.958 1.00 92.94 429 GLU A O 1
ATOM 3350 N N . TYR A 1 430 ? -24.017 -11.937 15.136 1.00 94.62 430 TYR A N 1
ATOM 3351 C CA . TYR A 1 430 ? -23.906 -10.794 14.234 1.00 94.62 430 TYR A CA 1
ATOM 3352 C C . TYR A 1 430 ? -24.445 -11.183 12.860 1.00 94.62 430 TYR A C 1
ATOM 3354 O O . TYR A 1 430 ? -23.697 -11.544 11.954 1.00 94.62 430 TYR A O 1
ATOM 3362 N N . ARG A 1 431 ? -25.768 -11.101 12.683 1.00 94.12 431 ARG A N 1
ATOM 3363 C CA . ARG A 1 431 ? -26.391 -11.401 11.383 1.00 94.12 431 ARG A CA 1
ATOM 3364 C C . ARG A 1 431 ? -25.779 -10.541 10.268 1.00 94.12 431 ARG A C 1
ATOM 3366 O O . ARG A 1 431 ? -25.649 -9.323 10.435 1.00 94.12 431 ARG A O 1
ATOM 3373 N N . VAL A 1 432 ? -25.496 -11.163 9.126 1.00 95.25 432 VAL A N 1
ATOM 3374 C CA . VAL A 1 432 ? -25.033 -10.464 7.922 1.00 95.25 432 VAL A CA 1
ATOM 3375 C C . VAL A 1 432 ? -26.111 -9.484 7.443 1.00 95.25 432 VAL A C 1
ATOM 3377 O O . VAL A 1 432 ? -27.309 -9.787 7.438 1.00 95.25 432 VAL A O 1
ATOM 3380 N N . GLN A 1 433 ? -25.686 -8.280 7.078 1.00 95.50 433 GLN A N 1
ATOM 3381 C CA . GLN A 1 433 ? -26.502 -7.193 6.539 1.00 95.50 433 GLN A CA 1
ATOM 3382 C C . GLN A 1 433 ? -25.809 -6.601 5.309 1.00 95.50 433 GLN A C 1
ATOM 3384 O O . GLN A 1 433 ? -24.630 -6.844 5.078 1.00 95.50 433 GLN A O 1
ATOM 3389 N N . SER A 1 434 ? -26.525 -5.787 4.534 1.00 94.69 434 SER A N 1
ATOM 3390 C CA . SER A 1 434 ? -25.891 -4.963 3.500 1.00 94.69 434 SER A CA 1
ATOM 3391 C C . SER A 1 434 ? -25.082 -3.835 4.135 1.00 94.69 434 SER A C 1
ATOM 3393 O O . SER A 1 434 ? -25.509 -3.251 5.140 1.00 94.69 434 SER A O 1
ATOM 3395 N N . ARG A 1 435 ? -23.948 -3.476 3.522 1.00 95.62 435 ARG A N 1
ATOM 3396 C CA . ARG A 1 435 ? -23.143 -2.327 3.974 1.00 95.62 435 ARG A CA 1
ATOM 3397 C C . ARG A 1 435 ? -23.965 -1.031 4.058 1.00 95.62 435 ARG A C 1
ATOM 3399 O O . ARG A 1 435 ? -24.896 -0.807 3.283 1.00 95.62 435 ARG A O 1
ATOM 3406 N N . GLY A 1 436 ? -23.576 -0.140 4.963 1.00 96.19 436 GLY A N 1
ATOM 3407 C CA . GLY A 1 436 ? -24.231 1.154 5.176 1.00 96.19 436 GLY A CA 1
ATOM 3408 C C . GLY A 1 436 ? -25.532 1.080 5.982 1.00 96.19 436 GLY A C 1
ATOM 3409 O O . GLY A 1 436 ? -26.244 2.074 6.063 1.00 96.19 436 GLY A O 1
ATOM 3410 N N . GLY A 1 437 ? -25.857 -0.072 6.574 1.00 96.31 437 GLY A N 1
ATOM 3411 C CA . GLY A 1 437 ? -26.908 -0.180 7.588 1.00 96.31 437 GLY A CA 1
ATOM 3412 C C . GLY A 1 437 ? -26.477 0.384 8.950 1.00 96.31 437 GLY A C 1
ATOM 3413 O O . GLY A 1 437 ? -25.303 0.669 9.172 1.00 96.31 437 GLY A O 1
ATOM 3414 N N . LYS A 1 438 ? -27.420 0.495 9.896 1.00 94.69 438 LYS A N 1
ATOM 3415 C CA . LYS A 1 438 ? -27.136 0.908 11.289 1.00 94.69 438 LYS A CA 1
ATOM 3416 C C . LYS A 1 438 ? -26.409 -0.155 12.128 1.00 94.69 438 L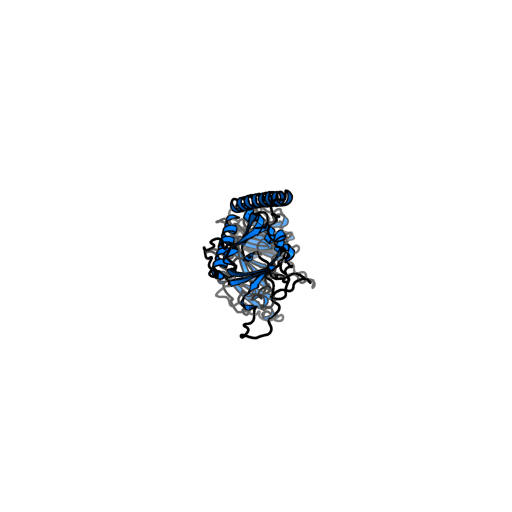YS A C 1
ATOM 3418 O O . LYS A 1 438 ? -25.917 0.143 13.208 1.00 94.69 438 LYS A O 1
ATOM 3423 N N . GLY A 1 439 ? -26.380 -1.405 11.665 1.00 95.06 439 GLY A N 1
ATOM 3424 C CA . GLY A 1 439 ? -25.827 -2.523 12.427 1.00 95.06 439 GLY A CA 1
ATOM 3425 C C . GLY A 1 439 ? -26.744 -3.030 13.550 1.00 95.06 439 GLY A C 1
ATOM 3426 O O . GLY A 1 439 ? -27.934 -2.719 13.621 1.00 95.06 439 GLY A O 1
ATOM 3427 N N . LEU A 1 440 ? -26.188 -3.889 14.399 1.00 96.00 440 LEU A N 1
ATOM 3428 C CA . LEU A 1 440 ? -26.796 -4.467 15.596 1.00 96.00 440 LEU A CA 1
ATOM 3429 C C . LEU A 1 440 ? -26.154 -3.894 16.855 1.00 96.00 440 LEU A C 1
ATOM 3431 O O . LEU A 1 440 ? -25.021 -3.425 16.825 1.00 96.00 440 LEU A O 1
ATOM 3435 N N . ILE A 1 441 ? -26.855 -4.009 17.982 1.00 95.44 441 ILE A N 1
ATOM 3436 C CA . ILE A 1 441 ? -26.274 -3.697 19.289 1.00 95.44 441 ILE A CA 1
ATOM 3437 C C . ILE A 1 441 ? -25.197 -4.740 19.597 1.00 95.44 441 ILE A C 1
ATOM 3439 O O . ILE A 1 441 ? -25.503 -5.904 19.859 1.00 95.44 441 ILE A O 1
ATOM 3443 N N . ASN A 1 442 ? -23.946 -4.299 19.609 1.00 93.94 442 ASN A N 1
ATOM 3444 C CA . ASN A 1 442 ? -22.790 -5.088 20.004 1.00 93.94 442 ASN A CA 1
ATOM 3445 C C . ASN A 1 442 ? -22.721 -5.198 21.538 1.00 93.94 442 ASN A C 1
ATOM 3447 O O . ASN A 1 442 ? -22.794 -6.282 22.132 1.00 93.94 442 ASN A O 1
ATOM 3451 N N . ILE A 1 443 ? -22.676 -4.039 22.199 1.00 93.44 443 ILE A N 1
ATOM 3452 C CA . ILE A 1 443 ? -22.684 -3.919 23.655 1.00 93.44 443 ILE A CA 1
ATOM 3453 C C . ILE A 1 443 ? -23.388 -2.626 24.061 1.00 93.44 443 ILE A C 1
ATOM 3455 O O . ILE A 1 443 ? -23.243 -1.595 23.419 1.00 93.44 443 ILE A O 1
ATOM 3459 N N . LYS A 1 444 ? -24.152 -2.657 25.156 1.00 92.12 444 LYS A N 1
ATOM 3460 C CA . LYS A 1 444 ? -24.726 -1.427 25.710 1.00 92.12 444 LYS A CA 1
ATOM 3461 C C . LYS A 1 444 ? -23.617 -0.607 26.368 1.00 92.12 444 LYS A C 1
ATOM 3463 O O . LYS A 1 444 ? -22.942 -1.102 27.270 1.00 92.12 444 LYS A O 1
ATOM 3468 N N . THR A 1 445 ? -23.467 0.640 25.945 1.00 89.88 445 THR A N 1
ATOM 3469 C CA . THR A 1 445 ? -22.427 1.579 26.406 1.00 89.88 445 THR A CA 1
ATOM 3470 C C . THR A 1 445 ? -22.855 2.431 27.606 1.00 89.88 445 THR A C 1
ATOM 3472 O O . THR A 1 445 ? -22.052 3.143 28.205 1.00 89.88 445 THR A O 1
ATOM 3475 N N . THR A 1 446 ? -24.115 2.325 28.035 1.00 83.69 446 THR A N 1
ATOM 3476 C CA . THR A 1 446 ? -24.685 3.118 29.133 1.00 83.69 446 THR A CA 1
ATOM 3477 C C . THR A 1 446 ? -24.091 2.790 30.508 1.00 83.69 446 THR A C 1
ATOM 3479 O O . THR A 1 446 ? -23.938 1.618 30.867 1.00 83.69 446 THR A O 1
ATOM 3482 N N . GLY A 1 447 ? -23.877 3.823 31.331 1.00 82.31 447 GLY A N 1
ATOM 3483 C CA . GLY A 1 447 ? -23.600 3.714 32.768 1.00 82.31 447 GLY A CA 1
ATOM 3484 C C . GLY A 1 447 ? -22.286 3.002 33.091 1.00 82.31 447 GLY A C 1
ATOM 3485 O O . GLY A 1 447 ? -21.222 3.612 33.068 1.00 82.31 447 GLY A O 1
ATOM 3486 N N . ARG A 1 448 ? -22.376 1.706 33.415 1.00 86.62 448 ARG A N 1
ATOM 3487 C CA . ARG A 1 448 ? -21.257 0.871 33.881 1.00 86.62 448 ARG A CA 1
ATOM 3488 C C . ARG A 1 448 ? -20.151 0.737 32.835 1.00 86.62 448 ARG A C 1
ATOM 3490 O O . ARG A 1 448 ? -18.981 0.838 33.187 1.00 86.62 448 ARG A O 1
ATOM 3497 N N . ASN A 1 449 ? -20.515 0.500 31.577 1.00 86.25 449 ASN A N 1
ATOM 3498 C CA . ASN A 1 449 ? -19.563 0.059 30.559 1.00 86.25 449 ASN A CA 1
ATOM 3499 C C . ASN A 1 449 ? -18.728 1.214 29.989 1.00 86.25 449 ASN A C 1
ATOM 3501 O O . ASN A 1 449 ? -17.522 1.052 29.788 1.00 86.25 449 ASN A O 1
ATOM 3505 N N . GLY A 1 450 ? -19.352 2.372 29.765 1.00 91.31 450 GLY A N 1
ATOM 3506 C CA . GLY A 1 450 ? -18.748 3.452 28.990 1.00 91.31 450 GLY A CA 1
ATOM 3507 C C . GLY A 1 450 ? -18.669 3.116 27.491 1.00 91.31 450 GLY A C 1
ATOM 3508 O O . GLY A 1 450 ? -19.159 2.062 27.071 1.00 91.31 450 GLY A O 1
ATOM 3509 N N . PRO A 1 451 ? -18.061 4.001 26.681 1.00 94.25 451 PRO A N 1
ATOM 3510 C CA . PRO A 1 451 ? -17.930 3.798 25.241 1.00 94.25 451 PRO A CA 1
ATOM 3511 C C . PRO A 1 451 ? -17.056 2.584 24.914 1.00 94.25 451 PRO A C 1
ATOM 3513 O O . PRO A 1 451 ? -16.139 2.241 25.671 1.00 94.25 451 PRO A O 1
ATOM 3516 N N . VAL A 1 452 ? -17.320 1.957 23.770 1.00 94.81 452 VAL A N 1
ATOM 3517 C CA . VAL A 1 452 ? -16.454 0.921 23.201 1.00 94.81 452 VAL A CA 1
ATOM 3518 C C . VAL A 1 452 ? -15.105 1.533 22.844 1.00 94.81 452 VAL A C 1
ATOM 3520 O O . VAL A 1 452 ? -15.024 2.663 22.360 1.00 94.81 452 VAL A O 1
ATOM 3523 N N . ARG A 1 453 ? -14.036 0.793 23.139 1.00 92.62 453 ARG A N 1
ATOM 3524 C CA . ARG A 1 453 ? -12.668 1.157 22.766 1.00 92.62 453 ARG A CA 1
ATOM 3525 C C . ARG A 1 453 ? -12.156 0.327 21.612 1.00 92.62 453 ARG A C 1
ATOM 3527 O O . ARG A 1 453 ? -11.486 0.891 20.763 1.00 92.62 453 ARG A O 1
ATOM 3534 N N . ASP A 1 454 ? -12.487 -0.957 21.603 1.00 91.88 454 ASP A N 1
ATOM 3535 C CA . ASP A 1 454 ? -12.015 -1.874 20.580 1.00 91.88 454 ASP A CA 1
ATOM 3536 C C . ASP A 1 454 ? -12.929 -3.103 20.473 1.00 91.88 454 ASP A C 1
ATOM 3538 O O . ASP A 1 454 ? -13.650 -3.451 21.423 1.00 91.88 454 ASP A O 1
ATOM 3542 N N . ALA A 1 455 ? -12.900 -3.755 19.317 1.00 92.50 455 ALA A N 1
ATOM 3543 C CA . ALA A 1 455 ? -13.543 -5.031 19.070 1.00 92.50 455 ALA A CA 1
ATOM 3544 C C . ALA A 1 455 ? -12.657 -5.881 18.161 1.00 92.50 455 ALA A C 1
ATOM 3546 O O . ALA A 1 455 ? -12.356 -5.472 17.051 1.00 92.50 455 ALA A O 1
ATOM 3547 N N . HIS A 1 456 ? -12.318 -7.084 18.616 1.00 92.19 456 HIS A N 1
ATOM 3548 C CA . HIS A 1 456 ? -11.396 -7.966 17.914 1.00 92.19 456 HIS A CA 1
ATOM 3549 C C . HIS A 1 456 ? -12.032 -9.322 17.606 1.00 92.19 456 HIS A C 1
ATOM 3551 O O . HIS A 1 456 ? -12.710 -9.911 18.464 1.00 92.19 456 HIS A O 1
ATOM 3557 N N . HIS A 1 457 ? -11.812 -9.844 16.398 1.00 91.88 457 HIS A N 1
ATOM 3558 C CA . HIS A 1 457 ? -12.234 -11.194 16.038 1.00 91.88 457 HIS A CA 1
ATOM 3559 C C . HIS A 1 457 ? -11.167 -12.208 16.424 1.00 91.88 457 HIS A C 1
ATOM 3561 O O . HIS A 1 457 ? -9.988 -12.074 16.122 1.00 91.88 457 HIS A O 1
ATOM 3567 N N . ARG A 1 458 ? -11.599 -13.287 17.070 1.00 85.50 458 ARG A N 1
ATOM 3568 C CA . ARG A 1 458 ? -10.752 -14.446 17.326 1.00 85.50 458 ARG A CA 1
ATOM 3569 C C . ARG A 1 458 ? -11.369 -15.663 16.661 1.00 85.50 458 ARG A C 1
ATOM 3571 O O . ARG A 1 458 ? -12.456 -16.095 17.056 1.00 85.50 458 ARG A O 1
ATOM 3578 N N . LYS A 1 459 ? -10.652 -16.259 15.705 1.00 75.75 459 LYS A N 1
ATOM 3579 C CA . LYS A 1 459 ? -10.993 -17.584 15.166 1.00 75.75 459 LYS A CA 1
ATOM 3580 C C . LYS A 1 459 ? -11.041 -18.605 16.310 1.00 75.75 459 LYS A C 1
ATOM 3582 O O . LYS A 1 459 ? -10.179 -18.599 17.194 1.00 75.75 459 LYS A O 1
ATOM 3587 N N . GLY A 1 460 ? -12.068 -19.454 16.317 1.00 58.12 460 GLY A N 1
ATOM 3588 C CA . GLY A 1 460 ? -12.162 -20.556 17.270 1.00 58.12 460 GLY A CA 1
ATOM 3589 C C . GLY A 1 460 ? -10.937 -21.467 17.153 1.00 58.12 460 GLY A C 1
ATOM 3590 O O . GLY A 1 460 ? -10.459 -21.724 16.051 1.00 58.12 460 GLY A O 1
ATOM 3591 N N . TYR A 1 461 ? -10.402 -21.934 18.284 1.00 46.25 461 TYR A N 1
ATOM 3592 C CA . TYR A 1 461 ? -9.374 -22.976 18.274 1.00 46.25 461 TYR A CA 1
ATOM 3593 C C . TYR A 1 461 ? -10.027 -24.287 17.832 1.00 46.25 461 TYR A C 1
ATOM 3595 O O . TYR A 1 461 ? -10.713 -24.923 18.630 1.00 46.25 461 TYR A O 1
ATOM 3603 N N . ASP A 1 462 ? -9.809 -24.690 16.583 1.00 37.09 462 ASP A N 1
ATOM 3604 C CA . ASP A 1 462 ? -10.034 -26.073 16.177 1.00 37.09 462 ASP A CA 1
ATOM 3605 C C . ASP A 1 462 ? -8.822 -26.903 16.629 1.00 37.09 462 ASP A C 1
ATOM 3607 O O . ASP A 1 462 ? -7.673 -26.607 16.294 1.00 37.09 462 ASP A O 1
ATOM 3611 N N . HIS A 1 463 ? -9.060 -27.921 17.453 1.00 32.69 463 HIS A N 1
ATOM 3612 C CA . HIS A 1 463 ? -8.042 -28.847 17.954 1.00 32.69 463 HIS A CA 1
ATOM 3613 C C . HIS A 1 463 ? -7.694 -29.926 16.909 1.00 32.69 463 HIS A C 1
ATOM 3615 O O . HIS A 1 463 ? -7.537 -31.097 17.249 1.00 32.69 463 HIS A O 1
ATOM 3621 N N . SER A 1 464 ? -7.545 -29.537 15.644 1.00 26.09 464 SER A N 1
ATOM 3622 C CA . SER A 1 464 ? -7.243 -30.444 14.535 1.00 26.09 464 SER A CA 1
ATOM 3623 C C . SER A 1 464 ? -5.833 -30.145 14.001 1.00 26.09 464 SER A C 1
ATOM 3625 O O . SER A 1 464 ? -5.576 -29.030 13.548 1.00 26.09 464 SER A O 1
ATOM 3627 N N . PRO A 1 465 ? -4.871 -31.084 14.097 1.00 31.61 465 PRO A N 1
ATOM 3628 C CA . PRO A 1 465 ? -3.455 -30.808 13.876 1.00 31.61 465 PRO A CA 1
ATOM 3629 C C . PRO A 1 465 ? -3.067 -30.857 12.395 1.00 31.61 465 PRO A C 1
ATOM 3631 O O . PRO A 1 465 ? -2.023 -31.398 12.076 1.00 31.61 465 PRO A O 1
ATOM 3634 N N . GLU A 1 466 ? -3.860 -30.314 11.476 1.00 30.62 466 GLU A N 1
ATOM 3635 C CA . GLU A 1 466 ? -3.487 -30.260 10.060 1.00 30.62 466 GLU A CA 1
ATOM 3636 C C . GLU A 1 466 ? -4.056 -28.992 9.427 1.00 30.62 466 GLU A C 1
ATOM 3638 O O . GLU A 1 466 ? -5.231 -28.942 9.102 1.00 30.62 466 GLU A O 1
ATOM 3643 N N . HIS A 1 467 ? -3.213 -27.959 9.313 1.00 30.48 467 HIS A N 1
ATOM 3644 C CA . HIS A 1 467 ? -3.114 -26.990 8.208 1.00 30.48 467 HIS A CA 1
ATOM 3645 C C . HIS A 1 467 ? -2.367 -25.740 8.690 1.00 30.48 467 HIS A C 1
ATOM 3647 O O . HIS A 1 467 ? -2.879 -24.911 9.439 1.00 30.48 467 HIS A O 1
ATOM 3653 N N . GLY A 1 468 ? -1.110 -25.621 8.256 1.00 32.50 468 GLY A N 1
ATOM 3654 C CA . GLY A 1 468 ? -0.315 -24.411 8.418 1.00 32.50 468 GLY A CA 1
ATOM 3655 C C . GLY A 1 468 ? -0.875 -23.305 7.530 1.00 32.50 468 GLY A C 1
ATOM 3656 O O . GLY A 1 468 ? -0.647 -23.299 6.325 1.00 32.50 468 GLY A O 1
ATOM 3657 N N . GLY A 1 469 ? -1.612 -22.379 8.131 1.00 28.22 469 GLY A N 1
ATOM 3658 C CA . GLY A 1 469 ? -2.077 -21.145 7.507 1.00 28.22 469 GLY A CA 1
ATOM 3659 C C . GLY A 1 469 ? -1.932 -20.007 8.508 1.00 28.22 469 GLY A C 1
ATOM 3660 O O . GLY A 1 469 ? -2.268 -20.184 9.674 1.00 28.22 469 GLY A O 1
ATOM 3661 N N . HIS A 1 470 ? -1.360 -18.888 8.051 1.00 36.72 470 HIS A N 1
ATOM 3662 C CA . HIS A 1 470 ? -0.986 -17.698 8.821 1.00 36.72 470 HIS A CA 1
ATOM 3663 C C . HIS A 1 470 ? -1.810 -17.464 10.094 1.00 36.72 470 HIS A C 1
ATOM 3665 O O . HIS A 1 470 ? -2.993 -17.127 10.054 1.00 36.72 470 HIS A O 1
ATOM 3671 N N . LEU A 1 471 ? -1.127 -17.602 11.227 1.00 27.67 471 LEU A N 1
ATOM 3672 C CA . LEU A 1 471 ? -1.609 -17.173 12.524 1.00 27.67 471 LEU A CA 1
ATOM 3673 C C . LEU A 1 471 ? -1.266 -15.691 12.673 1.00 27.67 471 LEU A C 1
ATOM 3675 O O . LEU A 1 471 ? -0.137 -15.344 13.021 1.00 27.67 471 LEU A O 1
ATOM 3679 N N . ASP A 1 472 ? -2.235 -14.831 12.375 1.00 34.53 472 ASP A N 1
ATOM 3680 C CA . ASP A 1 472 ? -2.207 -13.453 12.851 1.00 34.53 472 ASP A CA 1
ATOM 3681 C C . ASP A 1 472 ? -2.530 -13.507 14.350 1.00 34.53 472 ASP A C 1
ATOM 3683 O O . ASP A 1 472 ? -3.655 -13.769 14.782 1.00 34.53 472 ASP A O 1
ATOM 3687 N N . HIS A 1 473 ? -1.476 -13.449 15.156 1.00 28.55 473 HIS A N 1
ATOM 3688 C CA . HIS A 1 473 ? -1.548 -13.470 16.608 1.00 28.55 473 HIS A CA 1
ATOM 3689 C C . HIS A 1 473 ? -1.080 -12.113 17.113 1.00 28.55 473 HIS A C 1
ATOM 3691 O O . HIS A 1 473 ? 0.084 -11.950 17.480 1.00 28.55 473 HIS A O 1
ATOM 3697 N N . ARG A 1 474 ? -2.002 -11.150 17.161 1.00 29.02 474 ARG A N 1
ATOM 3698 C CA . ARG A 1 474 ? -1.836 -9.979 18.022 1.00 29.02 474 ARG A CA 1
ATOM 3699 C C . ARG A 1 474 ? -2.292 -10.356 19.447 1.00 29.02 474 ARG A C 1
ATOM 3701 O O . ARG A 1 474 ? -3.317 -11.029 19.576 1.00 29.02 474 ARG A O 1
ATOM 3708 N N . PRO A 1 475 ? -1.484 -10.072 20.485 1.00 26.47 475 PRO A N 1
ATOM 3709 C CA . PRO A 1 475 ? -1.810 -10.392 21.875 1.00 26.47 475 PRO A CA 1
ATOM 3710 C C . PRO A 1 475 ? -2.967 -9.566 22.442 1.00 26.47 475 PRO A C 1
ATOM 3712 O O . PRO A 1 475 ? -3.093 -8.386 22.050 1.00 26.47 475 PRO A O 1
#